Protein AF-A0A9F2R8F8-F1 (afdb_monomer)

pLDDT: mean 96.66, std 5.36, range [46.44, 98.94]

Radius of gyration: 21.19 Å; Cα contacts (8 Å, |Δi|>4): 701; chains: 1; bounding box: 59×40×57 Å

Nearest PDB structures (foldseek):
  3fed-assembly1_A-2  TM=9.991E-01  e=2.851E-54  Homo sapiens
  3fec-assembly1_A  TM=9.984E-01  e=2.558E-54  Homo sapiens
  6s1x-assembly1_A  TM=9.975E-01  e=7.727E-50  Homo sapiens
  6ety-assembly1_A  TM=9.916E-01  e=2.120E-48  Homo sapiens
  5f09-assembly1_A  TM=9.930E-01  e=1.531E-48  Homo sapiens

Solvent-accessible surface area (backbone atoms only — not comparable to full-atom values): 19744 Å² total; per-residue (Å²): 89,31,31,36,43,33,23,33,65,50,48,91,67,72,14,28,35,52,15,45,42,7,40,52,35,50,53,53,41,53,53,50,55,48,56,43,40,79,72,70,52,76,64,77,27,49,75,44,79,44,77,29,38,48,39,90,77,68,31,42,42,42,36,53,52,46,60,77,41,36,77,59,43,66,76,30,38,47,33,39,39,41,28,41,41,24,59,61,28,73,64,39,71,41,39,30,34,44,45,37,44,48,65,47,54,56,53,55,28,54,77,35,69,31,72,50,89,94,32,82,96,34,28,29,38,58,55,26,29,74,73,42,43,20,90,91,46,67,92,39,54,43,68,41,62,53,31,44,92,55,61,54,32,48,44,30,30,52,48,19,31,44,36,35,38,57,23,29,25,58,49,74,92,77,51,80,66,88,78,52,99,46,70,94,38,87,70,23,32,61,64,48,36,48,72,73,54,41,68,81,44,48,58,49,49,49,38,31,52,51,58,42,48,52,52,47,47,63,20,46,44,88,59,61,68,60,38,56,52,49,36,31,54,49,48,51,51,46,53,49,56,53,46,60,58,53,54,79,43,47,72,54,32,62,75,70,67,55,74,61,61,61,36,54,51,18,41,52,51,23,36,54,33,31,49,51,37,53,55,54,58,77,69,53,59,82,87,40,66,64,61,42,47,53,54,38,48,34,65,40,45,40,46,37,40,35,44,44,90,74,29,40,93,98,35,65,64,45,13,29,48,53,37,27,43,33,99,90,41,49,69,47,36,29,65,40,36,56,39,51,62,37,55,54,69,45,92,74,46,94,50,56,69,62,42,53,51,46,30,46,51,29,42,51,52,47,16,51,33,41,40,54,28,28,61,54,45,48,87,82,130

Secondary structure (DSSP, 8-state):
-EEEEEEE---SS--TTTTHHHHHHHHHHHHHHHHHHHTT---SSEEEEEEE-SSTTTSHHHHHHHHHTHHHHHHHEEEEEE-S-SBS-SSEEEEEE-GGGHHHHHHHHHHSBP-STT-TT-BHHHHHHHHSB-SS-TTSB-EEPP-SSSTHHIIIIIT--EEEEEEEE--TTT--SSS-TTTTSTT--HHHIIIII-TTSHHHHHHHHHHHHHHHHHHH-SS----HHHHHHHHHHHHHHHHHHHGGGHHHHHHTT---HHHHHHHHHHHHHHHHHHHHHHT--TT-HHHHHHHHHHHHHHGGGGB-TT-BTTBTT--BSSEEE-SS-TTSEEESHHHHHHHTTGGG-S-HHHHHHHHHHHHHHHHHHHHHHHHHHSPP-

Structure (mmCIF, N/CA/C/O backbone):
data_AF-A0A9F2R8F8-F1
#
_entry.id   AF-A0A9F2R8F8-F1
#
loop_
_atom_site.group_PDB
_atom_site.id
_atom_site.type_symbol
_atom_site.label_atom_id
_atom_site.label_alt_id
_atom_site.label_comp_id
_atom_site.label_asym_id
_atom_site.label_entity_id
_atom_site.label_seq_id
_atom_site.pdbx_PDB_ins_code
_atom_site.Cartn_x
_atom_site.Cartn_y
_atom_site.Cartn_z
_atom_site.occupancy
_atom_site.B_iso_or_equiv
_atom_site.auth_seq_id
_atom_site.auth_comp_id
_atom_site.auth_asym_id
_atom_site.auth_atom_id
_atom_site.pdbx_PDB_model_num
ATOM 1 N N . ARG A 1 1 ? -18.984 -5.268 -4.988 1.00 98.38 1 ARG A N 1
ATOM 2 C CA . ARG A 1 1 ? -17.685 -4.584 -4.786 1.00 98.38 1 ARG A CA 1
ATOM 3 C C . ARG A 1 1 ? -17.290 -4.865 -3.340 1.00 98.38 1 ARG A C 1
ATOM 5 O O . ARG A 1 1 ? -18.189 -4.792 -2.508 1.00 98.38 1 ARG A O 1
ATOM 12 N N . TYR A 1 2 ? -16.051 -5.277 -3.077 1.00 98.88 2 TYR A N 1
ATOM 13 C CA . TYR A 1 2 ? -15.614 -5.795 -1.772 1.00 98.88 2 TYR A CA 1
ATOM 14 C C . TYR A 1 2 ? -14.521 -4.920 -1.169 1.00 98.88 2 TYR A C 1
ATOM 16 O O . TYR A 1 2 ? -13.536 -4.653 -1.845 1.00 98.88 2 TYR A O 1
ATOM 24 N N . VAL A 1 3 ? -14.672 -4.511 0.084 1.00 98.94 3 VAL A N 1
ATOM 25 C CA . VAL A 1 3 ? -13.569 -3.986 0.897 1.00 98.94 3 VAL A CA 1
ATOM 26 C C . VAL A 1 3 ? -13.222 -5.066 1.904 1.00 98.94 3 VAL A C 1
ATOM 28 O O . VAL A 1 3 ? -14.089 -5.504 2.657 1.00 98.94 3 VAL A O 1
ATOM 31 N N . ILE A 1 4 ? -11.990 -5.553 1.860 1.00 98.94 4 ILE A N 1
ATOM 32 C CA . ILE A 1 4 ? -11.547 -6.673 2.683 1.00 98.94 4 ILE A CA 1
ATOM 33 C C . ILE A 1 4 ? -10.725 -6.102 3.830 1.00 98.94 4 ILE A C 1
ATOM 35 O O . ILE A 1 4 ? -9.829 -5.291 3.607 1.00 98.94 4 ILE A O 1
ATOM 39 N N . PHE A 1 5 ? -11.042 -6.515 5.048 1.00 98.88 5 PHE A N 1
ATOM 40 C CA . PHE A 1 5 ? -10.306 -6.172 6.251 1.00 98.88 5 PHE A CA 1
ATOM 41 C C . PHE A 1 5 ? -9.873 -7.470 6.922 1.00 98.88 5 PHE A C 1
ATOM 43 O O . PHE A 1 5 ? -10.710 -8.210 7.444 1.00 98.88 5 PHE A O 1
ATOM 50 N N . GLY A 1 6 ? -8.583 -7.787 6.819 1.00 98.81 6 GLY A N 1
ATOM 51 C CA . GLY A 1 6 ? -8.087 -9.119 7.146 1.00 98.81 6 GLY A CA 1
ATOM 52 C C . GLY A 1 6 ? -6.707 -9.129 7.779 1.00 98.81 6 GLY A C 1
ATOM 53 O O . GLY A 1 6 ? -5.889 -8.249 7.530 1.00 98.81 6 GLY A O 1
ATOM 54 N N . GLY A 1 7 ? -6.472 -10.107 8.641 1.00 98.75 7 GLY A N 1
ATOM 55 C CA . GLY A 1 7 ? -5.190 -10.351 9.293 1.00 98.75 7 GLY A CA 1
ATOM 56 C C . GLY A 1 7 ? -5.199 -11.721 9.955 1.00 98.75 7 GLY A C 1
ATOM 57 O O . GLY A 1 7 ? -6.271 -12.251 10.272 1.00 98.75 7 GLY A O 1
ATOM 58 N N . HIS A 1 8 ? -4.023 -12.309 10.112 1.00 98.88 8 HIS A N 1
ATOM 59 C CA . HIS A 1 8 ? -3.891 -13.633 10.694 1.00 98.88 8 HIS A CA 1
ATOM 60 C C . HIS A 1 8 ? -4.189 -13.696 12.189 1.00 98.88 8 HIS A C 1
ATOM 62 O O . HIS A 1 8 ? -4.328 -12.691 12.892 1.00 98.88 8 HIS A O 1
ATOM 68 N N . ARG A 1 9 ? -4.387 -14.929 12.643 1.00 98.75 9 ARG A N 1
ATOM 69 C CA . ARG A 1 9 ? -4.730 -15.293 14.018 1.00 98.75 9 ARG A CA 1
ATOM 70 C C . ARG A 1 9 ? -3.771 -16.332 14.584 1.00 98.75 9 ARG A C 1
ATOM 72 O O . ARG A 1 9 ? -3.656 -16.415 15.804 1.00 98.75 9 ARG A O 1
ATOM 79 N N . ASP A 1 10 ? -3.141 -17.142 13.737 1.00 98.75 10 ASP A N 1
ATOM 80 C CA . ASP A 1 10 ? -2.091 -18.055 14.167 1.00 98.75 10 ASP A CA 1
ATOM 81 C C . ASP A 1 10 ? -0.862 -17.281 14.634 1.00 98.75 10 ASP A C 1
ATOM 83 O O . ASP A 1 10 ? -0.547 -16.220 14.109 1.00 98.75 10 ASP A O 1
ATOM 87 N N . SER A 1 11 ? -0.194 -17.821 15.648 1.00 98.56 11 SER A N 1
ATOM 88 C CA . SER A 1 11 ? 1.021 -17.256 16.227 1.00 98.56 11 SER A CA 1
ATOM 89 C C . SER A 1 11 ? 1.979 -18.386 16.566 1.00 98.56 11 SER A C 1
ATOM 91 O O . SER A 1 11 ? 1.528 -19.498 16.861 1.00 98.56 11 SER A O 1
ATOM 93 N N . TRP A 1 12 ? 3.278 -18.101 16.631 1.00 98.50 12 TRP A N 1
ATOM 94 C CA . TRP A 1 12 ? 4.271 -19.097 17.048 1.00 98.50 12 TRP A CA 1
ATOM 95 C C . TRP A 1 12 ? 4.055 -19.646 18.464 1.00 98.50 12 TRP A C 1
ATOM 97 O O . TRP A 1 12 ? 4.296 -20.828 18.706 1.00 98.50 12 TRP A O 1
ATOM 107 N N . VAL A 1 13 ? 3.639 -18.797 19.414 1.00 98.50 13 VAL A N 1
ATOM 108 C CA . VAL A 1 13 ? 3.413 -19.188 20.819 1.00 98.50 13 VAL A CA 1
ATOM 109 C C . VAL A 1 13 ? 2.144 -18.532 21.367 1.00 98.50 13 VAL A C 1
ATOM 111 O O . VAL A 1 13 ? 1.060 -19.088 21.229 1.00 98.50 13 VAL A O 1
ATOM 114 N N . PHE A 1 14 ? 2.272 -17.370 22.018 1.00 98.25 14 PHE A N 1
ATOM 115 C CA . PHE A 1 14 ? 1.137 -16.600 22.537 1.00 98.25 14 PHE A CA 1
ATOM 116 C C . PHE A 1 14 ? 0.743 -15.465 21.593 1.00 98.25 14 PHE A C 1
ATOM 118 O O . PHE A 1 14 ? -0.400 -15.018 21.624 1.00 98.25 14 PHE A O 1
ATOM 125 N N . GLY A 1 15 ? 1.709 -14.960 20.820 1.00 98.00 15 GLY A N 1
ATOM 126 C CA . GLY A 1 15 ? 1.507 -13.873 19.874 1.00 98.00 15 GLY A CA 1
ATOM 127 C C . GLY A 1 15 ? 1.060 -12.569 20.521 1.00 98.00 15 GLY A C 1
ATOM 128 O O . GLY A 1 15 ? 0.154 -11.908 20.020 1.00 98.00 15 GLY A O 1
ATOM 129 N N . GLY A 1 16 ? 1.638 -12.217 21.672 1.00 97.94 16 GLY A N 1
ATOM 130 C CA . GLY A 1 16 ? 1.275 -11.034 22.449 1.00 97.94 16 GLY A CA 1
ATOM 131 C C . GLY A 1 16 ? 1.282 -9.728 21.654 1.00 97.94 16 GLY A C 1
ATOM 132 O O . GLY A 1 16 ? 0.473 -8.867 21.981 1.00 97.94 16 GLY A O 1
ATOM 133 N N . ILE A 1 17 ? 2.121 -9.593 20.615 1.00 98.75 17 ILE A N 1
ATOM 134 C CA . ILE A 1 17 ? 2.054 -8.530 19.598 1.00 98.75 17 ILE A CA 1
ATOM 135 C C . ILE A 1 17 ? 1.550 -9.116 18.273 1.00 98.75 17 ILE A C 1
ATOM 137 O O . ILE A 1 17 ? 0.472 -8.709 17.817 1.00 98.75 17 ILE A O 1
ATOM 141 N N . ASP A 1 18 ? 2.308 -10.061 17.718 1.00 98.50 18 ASP A N 1
ATOM 142 C CA . ASP A 1 18 ? 2.121 -10.717 16.425 1.00 98.50 18 ASP A CA 1
ATOM 143 C C . ASP A 1 18 ? 1.376 -12.056 16.562 1.00 98.50 18 ASP A C 1
ATOM 145 O O . ASP A 1 18 ? 1.909 -12.991 17.167 1.00 98.50 18 ASP A O 1
ATOM 149 N N . PRO A 1 19 ? 0.128 -12.175 16.072 1.00 98.50 19 PRO A N 1
ATOM 150 C CA . PRO A 1 19 ? -0.731 -11.136 15.491 1.00 98.50 19 PRO A CA 1
ATOM 151 C C . PRO A 1 19 ? -1.743 -10.552 16.475 1.00 98.50 19 PRO A C 1
ATOM 153 O O . PRO A 1 19 ? -2.581 -9.729 16.088 1.00 98.50 19 PRO A O 1
ATOM 156 N N . THR A 1 20 ? -1.774 -11.016 17.729 1.00 98.69 20 THR A N 1
ATOM 157 C CA . THR A 1 20 ? -2.978 -10.918 18.574 1.00 98.69 20 THR A CA 1
ATOM 158 C C . THR A 1 20 ? -3.397 -9.475 18.862 1.00 98.69 20 THR A C 1
ATOM 160 O O . THR A 1 20 ? -4.587 -9.205 19.033 1.00 98.69 20 THR A O 1
ATOM 163 N N . THR A 1 21 ? -2.472 -8.508 18.830 1.00 98.81 21 THR A N 1
ATOM 164 C CA . THR A 1 21 ? -2.838 -7.080 18.926 1.00 98.81 21 THR A CA 1
ATOM 165 C C . THR A 1 21 ? -3.625 -6.608 17.706 1.00 98.81 21 THR A C 1
ATOM 167 O O . THR A 1 21 ? -4.586 -5.850 17.830 1.00 98.81 21 THR A O 1
ATOM 170 N N . GLY A 1 22 ? -3.248 -7.066 16.515 1.00 98.75 22 GLY A N 1
ATOM 171 C CA . GLY A 1 22 ? -3.966 -6.824 15.273 1.00 98.75 22 GLY A CA 1
ATOM 172 C C . GLY A 1 22 ? -5.316 -7.537 15.218 1.00 98.75 22 GLY A C 1
ATOM 173 O O . GLY A 1 22 ? -6.310 -6.932 14.808 1.00 98.75 22 GLY A O 1
ATOM 174 N N . ALA A 1 23 ? -5.386 -8.773 15.717 1.00 98.81 23 ALA A N 1
ATOM 175 C CA . ALA A 1 23 ? -6.637 -9.518 15.846 1.00 98.81 23 ALA A CA 1
ATOM 176 C C . ALA A 1 23 ? -7.613 -8.844 16.831 1.00 98.81 23 ALA A C 1
ATOM 178 O O . ALA A 1 23 ? -8.804 -8.732 16.542 1.00 98.81 23 ALA A O 1
ATOM 179 N N . ALA A 1 24 ? -7.126 -8.318 17.961 1.00 98.88 24 ALA A N 1
ATOM 180 C CA . ALA A 1 24 ? -7.947 -7.543 18.895 1.00 98.88 24 ALA A CA 1
ATOM 181 C C . ALA A 1 24 ? -8.517 -6.275 18.236 1.00 98.88 24 ALA A C 1
ATOM 183 O O . ALA A 1 24 ? -9.708 -5.982 18.376 1.00 98.88 24 ALA A O 1
ATOM 184 N N . VAL A 1 25 ? -7.694 -5.565 17.455 1.00 98.88 25 VAL A N 1
ATOM 185 C CA . VAL A 1 25 ? -8.144 -4.432 16.635 1.00 98.88 25 VAL A CA 1
ATOM 186 C C . VAL A 1 25 ? -9.202 -4.874 15.619 1.00 98.88 25 VAL A C 1
ATOM 188 O O . VAL A 1 25 ? -10.232 -4.209 15.510 1.00 98.88 25 VAL A O 1
ATOM 191 N N . LEU A 1 26 ? -9.008 -6.002 14.924 1.00 98.88 26 LEU A N 1
ATOM 192 C CA . LEU A 1 26 ? -9.989 -6.537 13.974 1.00 98.88 26 LEU A CA 1
ATOM 193 C C . LEU A 1 26 ? -11.359 -6.700 14.637 1.00 98.88 26 LEU A C 1
ATOM 195 O O . LEU A 1 26 ? -12.365 -6.202 14.122 1.00 98.88 26 LEU A O 1
ATOM 199 N N . GLN A 1 27 ? -11.385 -7.360 15.796 1.00 98.88 27 GLN A N 1
ATOM 200 C CA . GLN A 1 27 ? -12.612 -7.639 16.535 1.00 98.88 27 GLN A CA 1
ATOM 201 C C . GLN A 1 27 ? -13.311 -6.359 17.000 1.00 98.88 27 GLN A C 1
ATOM 203 O O . GLN A 1 27 ? -14.530 -6.251 16.873 1.00 98.88 27 GLN A O 1
ATOM 208 N N . GLU A 1 28 ? -12.566 -5.371 17.498 1.00 98.88 28 GLU A N 1
ATOM 209 C CA . GLU A 1 28 ? -13.149 -4.113 17.972 1.00 98.88 28 GLU A CA 1
ATOM 210 C C . GLU A 1 28 ? -13.722 -3.270 16.824 1.00 98.88 28 GLU A C 1
ATOM 212 O O . GLU A 1 28 ? -14.807 -2.691 16.949 1.00 98.88 28 GLU A O 1
ATOM 217 N N . VAL A 1 29 ? -13.054 -3.266 15.668 1.00 98.88 29 VAL A N 1
ATOM 218 C CA . VAL A 1 29 ? -13.578 -2.643 14.447 1.00 98.88 29 VAL A CA 1
ATOM 219 C C . VAL A 1 29 ? -14.854 -3.359 14.001 1.00 98.88 29 VAL A C 1
ATOM 221 O O . VAL A 1 29 ? -15.887 -2.706 13.854 1.00 98.88 29 VAL A O 1
ATOM 224 N N . ALA A 1 30 ? -14.843 -4.691 13.878 1.00 98.88 30 ALA A N 1
ATOM 225 C CA . ALA A 1 30 ? -16.033 -5.474 13.533 1.00 98.88 30 ALA A CA 1
ATOM 226 C C . ALA A 1 30 ? -17.204 -5.205 14.497 1.00 98.88 30 ALA A C 1
ATOM 228 O O . ALA A 1 30 ? -18.337 -4.980 14.062 1.00 98.88 30 ALA A O 1
ATOM 229 N N . ARG A 1 31 ? -16.930 -5.129 15.806 1.00 98.88 31 ARG A N 1
ATOM 230 C CA . ARG A 1 31 ? -17.913 -4.782 16.842 1.00 98.88 31 ARG A CA 1
ATOM 231 C C . ARG A 1 31 ? -18.478 -3.370 16.654 1.00 98.88 31 ARG A C 1
ATOM 233 O O . ARG A 1 31 ? -19.662 -3.145 16.908 1.00 98.88 31 ARG A O 1
ATOM 240 N N . SER A 1 32 ? -17.655 -2.402 16.252 1.00 98.81 32 SER A N 1
ATOM 241 C CA . SER A 1 32 ? -18.086 -1.023 15.987 1.00 98.81 32 SER A CA 1
ATOM 242 C C . SER A 1 32 ? -19.009 -0.937 14.767 1.00 98.81 32 SER A C 1
ATOM 244 O O . SER A 1 32 ? -20.113 -0.397 14.867 1.00 98.81 32 SER A O 1
ATOM 246 N N . PHE A 1 33 ? -18.622 -1.567 13.653 1.00 98.75 33 PHE A N 1
ATOM 247 C CA . PHE A 1 33 ? -19.463 -1.680 12.456 1.00 98.75 33 PHE A CA 1
ATOM 248 C C . PHE A 1 33 ? -20.782 -2.417 12.752 1.00 98.75 33 PHE A C 1
ATOM 250 O O . PHE A 1 33 ? -21.842 -1.989 12.293 1.00 98.75 33 PHE A O 1
ATOM 257 N N . GLY A 1 34 ? -20.753 -3.459 13.591 1.00 98.75 34 GLY A N 1
ATOM 258 C CA . GLY A 1 34 ? -21.953 -4.143 14.084 1.00 98.75 34 GLY A CA 1
ATOM 259 C C . GLY A 1 34 ? -22.923 -3.202 14.809 1.00 98.75 34 GLY A C 1
ATOM 260 O O . GLY A 1 34 ? -24.108 -3.176 14.485 1.00 98.75 34 GLY A O 1
ATOM 261 N N . LYS A 1 35 ? -22.420 -2.334 15.700 1.00 98.75 35 LYS A N 1
ATOM 262 C CA . LYS A 1 35 ? -23.247 -1.310 16.370 1.00 98.75 35 LYS A CA 1
ATOM 263 C C . LYS A 1 35 ? -23.846 -0.286 15.403 1.00 98.75 35 LYS A C 1
ATOM 265 O O . LYS A 1 35 ? -24.940 0.216 15.650 1.00 98.75 35 LYS A O 1
ATOM 270 N N . MET A 1 36 ? -23.146 0.062 14.323 1.00 98.56 36 MET A N 1
ATOM 271 C CA . MET A 1 36 ? -23.707 0.929 13.276 1.00 98.56 36 MET A CA 1
ATOM 272 C C . MET A 1 36 ? -24.840 0.217 12.530 1.00 98.56 36 MET A C 1
ATOM 274 O O . MET A 1 36 ? -25.887 0.817 12.283 1.00 98.56 36 MET A O 1
ATOM 278 N N . MET A 1 37 ? -24.674 -1.077 12.247 1.00 98.38 37 MET A N 1
ATOM 279 C CA . MET A 1 37 ? -25.704 -1.898 11.611 1.00 98.38 37 MET A CA 1
ATOM 280 C C . MET A 1 37 ? -26.962 -2.068 12.464 1.00 98.38 37 MET A C 1
ATOM 282 O O . MET A 1 37 ? -28.065 -1.981 11.930 1.00 98.38 37 MET A O 1
ATOM 286 N N . GLU A 1 38 ? -26.825 -2.235 13.780 1.00 98.44 38 GLU A N 1
ATOM 287 C CA . GLU A 1 38 ? -27.960 -2.262 14.719 1.00 98.44 38 GLU A CA 1
ATOM 288 C C . GLU A 1 38 ? -28.775 -0.958 14.694 1.00 98.44 38 GLU A C 1
ATOM 290 O O . GLU A 1 38 ? -29.977 -0.969 14.947 1.00 98.44 38 GLU A O 1
ATOM 295 N N . LYS A 1 39 ? -28.139 0.165 14.335 1.00 98.38 39 LYS A N 1
ATOM 296 C CA . LYS A 1 39 ? -28.782 1.477 14.158 1.00 98.38 39 LYS A CA 1
ATOM 297 C C . LYS A 1 39 ? -29.316 1.716 12.739 1.00 98.38 39 LYS A C 1
ATOM 299 O O . LYS A 1 39 ? -29.754 2.822 12.436 1.00 98.38 39 LYS A O 1
ATOM 304 N N . GLY A 1 40 ? -29.279 0.706 11.871 1.00 98.31 40 GLY A N 1
ATOM 305 C CA . GLY A 1 40 ? -29.825 0.758 10.513 1.00 98.31 40 GLY A CA 1
ATOM 306 C C . GLY A 1 40 ? -28.843 1.196 9.425 1.00 98.31 40 GLY A C 1
ATOM 307 O O . GLY A 1 40 ? -29.225 1.214 8.255 1.00 98.31 40 GLY A O 1
ATOM 308 N N . TRP A 1 41 ? -27.585 1.509 9.755 1.00 98.56 41 TRP A N 1
ATOM 309 C CA . TRP A 1 41 ? -26.575 1.796 8.734 1.00 98.56 41 TRP A CA 1
ATOM 310 C C . TRP A 1 41 ? -26.174 0.514 7.988 1.00 98.56 41 TRP A C 1
ATOM 312 O O . TRP A 1 41 ? -26.033 -0.564 8.570 1.00 98.56 41 TRP A O 1
ATOM 322 N N . ARG A 1 42 ? -25.970 0.619 6.675 1.00 98.50 42 ARG A N 1
ATOM 323 C CA . ARG A 1 42 ? -25.435 -0.457 5.833 1.00 98.50 42 ARG A CA 1
ATOM 324 C C . ARG A 1 42 ? -24.430 0.161 4.865 1.00 98.50 42 ARG A C 1
ATOM 326 O O . ARG A 1 42 ? -24.776 1.172 4.259 1.00 98.50 42 ARG A O 1
ATOM 333 N N . PRO A 1 43 ? -23.246 -0.446 4.677 1.00 98.56 43 PRO A N 1
ATOM 334 C CA . PRO A 1 43 ? -22.251 0.124 3.787 1.00 98.56 43 PRO A CA 1
ATOM 335 C C . PRO A 1 43 ? -22.712 0.032 2.329 1.00 98.56 43 PRO A C 1
ATOM 337 O O . PRO A 1 43 ? -23.304 -0.972 1.912 1.00 98.56 43 PRO A O 1
ATOM 340 N N . ARG A 1 44 ? -22.376 1.042 1.522 1.00 98.69 44 ARG A N 1
ATOM 341 C CA . ARG A 1 44 ? -22.621 1.060 0.068 1.00 98.69 44 ARG A CA 1
ATOM 342 C C . ARG A 1 44 ? -21.986 -0.135 -0.650 1.00 98.69 44 ARG A C 1
ATOM 344 O O . ARG A 1 44 ? -22.531 -0.631 -1.640 1.00 98.69 44 ARG A O 1
ATOM 351 N N . ARG A 1 45 ? -20.819 -0.588 -0.191 1.00 98.75 45 ARG A N 1
ATOM 352 C CA . ARG A 1 45 ? -20.092 -1.762 -0.699 1.00 98.75 45 ARG A CA 1
ATOM 353 C C . ARG A 1 45 ? -19.977 -2.815 0.398 1.00 98.75 45 ARG A C 1
ATOM 355 O O . ARG A 1 45 ? -19.965 -2.510 1.580 1.00 98.75 45 ARG A O 1
ATOM 362 N N . THR A 1 46 ? -19.870 -4.078 0.010 1.00 98.88 46 THR A N 1
ATOM 363 C CA . THR A 1 46 ? -19.752 -5.179 0.971 1.00 98.88 46 THR A CA 1
ATOM 364 C C . THR A 1 46 ? -18.393 -5.133 1.668 1.00 98.88 46 THR A C 1
ATOM 366 O O . THR A 1 46 ? -17.365 -5.069 0.992 1.00 98.88 46 THR A O 1
ATOM 369 N N . ILE A 1 47 ? -18.393 -5.227 2.997 1.00 98.94 47 ILE A N 1
ATOM 370 C CA . ILE A 1 47 ? -17.183 -5.405 3.806 1.00 98.94 47 ILE A CA 1
ATOM 371 C C . ILE A 1 47 ? -17.005 -6.903 4.084 1.00 98.94 47 ILE A C 1
ATOM 373 O O . ILE A 1 47 ? -17.967 -7.573 4.462 1.00 98.94 47 ILE A O 1
ATOM 377 N N . ILE A 1 48 ? -15.797 -7.425 3.882 1.00 98.94 48 ILE A N 1
ATOM 378 C CA . ILE A 1 48 ? -15.411 -8.800 4.215 1.00 98.94 48 ILE A CA 1
ATOM 379 C C . ILE A 1 48 ? -14.397 -8.729 5.353 1.00 98.94 48 ILE A C 1
ATOM 381 O O . ILE A 1 48 ? -13.300 -8.212 5.161 1.00 98.94 48 ILE A O 1
ATOM 385 N N . PHE A 1 49 ? -14.762 -9.252 6.520 1.00 98.88 49 PHE A N 1
ATOM 386 C CA . PHE A 1 49 ? -13.833 -9.454 7.629 1.00 98.88 49 PHE A CA 1
ATOM 387 C C . PHE A 1 49 ? -13.211 -10.844 7.503 1.00 98.88 49 PHE A C 1
ATOM 389 O O . PHE A 1 49 ? -13.943 -11.814 7.298 1.00 98.88 49 PHE A O 1
ATOM 396 N N . ALA A 1 50 ? -11.889 -10.944 7.623 1.00 98.88 50 ALA A N 1
ATOM 397 C CA . ALA A 1 50 ? -11.179 -12.211 7.496 1.00 98.88 50 ALA A CA 1
ATOM 398 C C . ALA A 1 50 ? -10.147 -12.401 8.610 1.00 98.88 50 ALA A C 1
ATOM 400 O O . ALA A 1 50 ? -9.341 -11.519 8.884 1.00 98.88 50 ALA A O 1
ATOM 401 N N . SER A 1 51 ? -10.175 -13.570 9.243 1.00 98.88 51 SER A N 1
ATOM 402 C CA . SER A 1 51 ? -9.208 -13.957 10.266 1.00 98.88 51 SER A CA 1
ATOM 403 C C . SER A 1 51 ? -8.425 -15.155 9.744 1.00 98.88 51 SER A C 1
ATOM 405 O O . SER A 1 51 ? -8.923 -16.286 9.783 1.00 98.88 51 SER A O 1
ATOM 407 N N . TRP A 1 52 ? -7.252 -14.871 9.180 1.00 98.88 52 TRP A N 1
ATOM 408 C CA . TRP A 1 52 ? -6.434 -15.845 8.463 1.00 98.88 52 TRP A CA 1
ATOM 409 C C . TRP A 1 52 ? -5.740 -16.818 9.418 1.00 98.88 52 TRP A C 1
ATOM 411 O O . TRP A 1 52 ? -5.636 -16.566 10.618 1.00 98.88 52 TRP A O 1
ATOM 421 N N . ASP A 1 53 ? -5.339 -17.957 8.874 1.00 98.75 53 ASP A N 1
ATOM 422 C CA . ASP A 1 53 ? -4.646 -19.028 9.583 1.00 98.75 53 ASP A CA 1
ATOM 423 C C . ASP A 1 53 ? -3.389 -19.404 8.791 1.00 98.75 53 ASP A C 1
ATOM 425 O O . ASP A 1 53 ? -3.326 -19.160 7.581 1.00 98.75 53 ASP A O 1
ATOM 429 N N . ALA A 1 54 ? -2.423 -20.027 9.455 1.00 98.56 54 ALA A N 1
ATOM 430 C CA . ALA A 1 54 ? -1.137 -20.430 8.898 1.00 98.56 54 ALA A CA 1
ATOM 431 C C . ALA A 1 54 ? -0.385 -19.321 8.118 1.00 98.56 54 ALA A C 1
ATOM 433 O O . ALA A 1 54 ? 0.275 -19.601 7.110 1.00 98.56 54 ALA A O 1
ATOM 434 N N . GLU A 1 55 ? -0.473 -18.066 8.564 1.00 98.75 55 GLU A N 1
ATOM 435 C CA . GLU A 1 55 ? 0.330 -16.960 8.027 1.00 98.75 55 GLU A CA 1
ATOM 436 C C . GLU A 1 55 ? 1.812 -17.158 8.337 1.00 98.75 55 GLU A C 1
ATOM 438 O O . GLU A 1 55 ? 2.648 -17.073 7.433 1.00 98.75 55 GLU A O 1
ATOM 443 N N . GLU A 1 56 ? 2.114 -17.601 9.556 1.00 98.19 56 GLU A N 1
ATOM 444 C CA . GLU A 1 56 ? 3.485 -17.816 10.030 1.00 98.19 56 GLU A CA 1
ATOM 445 C C . GLU A 1 56 ? 4.184 -18.961 9.281 1.00 98.19 56 GLU A C 1
ATOM 447 O O . GLU A 1 56 ? 5.410 -19.087 9.248 1.00 98.19 56 GLU A O 1
ATOM 452 N N . PHE A 1 57 ? 3.386 -19.800 8.617 1.00 98.12 57 PHE A N 1
ATOM 453 C CA . PHE A 1 57 ? 3.827 -20.916 7.786 1.00 98.12 57 PHE A CA 1
ATOM 454 C C . PHE A 1 57 ? 3.952 -20.545 6.301 1.00 98.12 57 PHE A C 1
ATOM 456 O O . PHE A 1 57 ? 4.125 -21.426 5.456 1.00 98.12 57 PHE A O 1
ATOM 463 N N . GLY A 1 58 ? 3.911 -19.250 5.977 1.00 96.31 58 GLY A N 1
ATOM 464 C CA . GLY A 1 58 ? 4.113 -18.729 4.627 1.00 96.31 58 GLY A CA 1
ATOM 465 C C . GLY A 1 58 ? 2.844 -18.190 3.977 1.00 96.31 58 GLY A C 1
ATOM 466 O O . GLY A 1 58 ? 2.611 -18.454 2.800 1.00 96.31 58 GLY A O 1
ATOM 467 N N . LEU A 1 59 ? 2.049 -17.419 4.723 1.00 98.31 59 LEU A N 1
ATOM 468 C CA . LEU A 1 59 ? 0.838 -16.742 4.245 1.00 98.31 59 LEU A CA 1
ATOM 469 C C . LEU A 1 59 ? -0.222 -17.722 3.721 1.00 98.31 59 LEU A C 1
ATOM 471 O O . LEU A 1 59 ? -0.964 -17.391 2.794 1.00 98.31 59 LEU A O 1
ATOM 475 N N . LEU A 1 60 ? -0.270 -18.949 4.253 1.00 98.62 60 LEU A N 1
ATOM 476 C CA . LEU A 1 60 ? -0.991 -20.050 3.611 1.00 98.62 60 LEU A CA 1
ATOM 477 C C . LEU A 1 60 ? -2.496 -19.777 3.561 1.00 98.62 60 LEU A C 1
ATOM 479 O O . LEU A 1 60 ? -3.082 -19.790 2.483 1.00 98.62 60 LEU A O 1
ATOM 483 N N . GLY A 1 61 ? -3.138 -19.464 4.689 1.00 98.81 61 GLY A N 1
ATOM 484 C CA . GLY A 1 61 ? -4.593 -19.302 4.721 1.00 98.81 61 GLY A CA 1
ATOM 485 C C . GLY A 1 61 ? -5.101 -18.149 3.854 1.00 98.81 61 GLY A C 1
ATOM 486 O O . GLY A 1 61 ?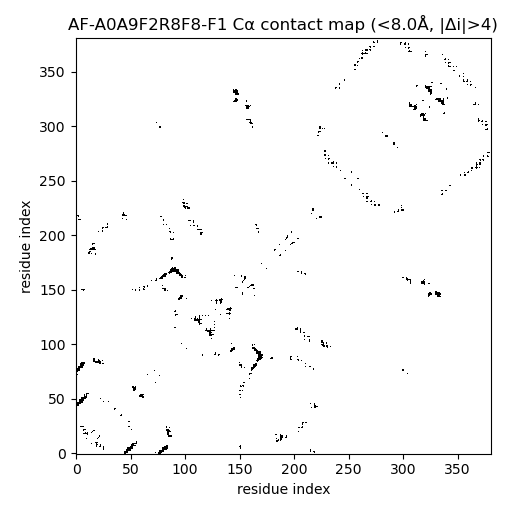 -6.081 -18.313 3.125 1.00 98.81 61 GLY A O 1
ATOM 487 N N . SER A 1 62 ? -4.435 -16.993 3.892 1.00 98.81 62 SER A N 1
ATOM 488 C CA . SER A 1 62 ? -4.800 -15.845 3.054 1.00 98.81 62 SER A CA 1
ATOM 489 C C . SER A 1 62 ? -4.520 -16.095 1.573 1.00 98.81 62 SER A C 1
ATOM 491 O O . SER A 1 62 ? -5.340 -15.730 0.724 1.00 98.81 62 SER A O 1
ATOM 493 N N . THR A 1 63 ? -3.406 -16.758 1.254 1.00 98.81 63 THR A N 1
ATOM 494 C CA . THR A 1 63 ? -3.031 -17.088 -0.124 1.00 98.81 63 THR A CA 1
ATOM 495 C C . THR A 1 63 ? -3.997 -18.088 -0.740 1.00 98.81 63 THR A C 1
ATOM 497 O O . THR A 1 63 ? -4.558 -17.791 -1.792 1.00 98.81 63 THR A O 1
ATOM 500 N N . GLU A 1 64 ? -4.260 -19.218 -0.084 1.00 98.88 64 GLU A N 1
ATOM 501 C CA . GLU A 1 64 ? -5.161 -20.256 -0.602 1.00 98.88 64 GLU A CA 1
ATOM 502 C C . GLU A 1 64 ? -6.585 -19.713 -0.794 1.00 98.88 64 GLU A C 1
ATOM 504 O O . GLU A 1 64 ? -7.213 -19.933 -1.833 1.00 98.88 64 GLU A O 1
ATOM 509 N N . TRP A 1 65 ? -7.074 -18.894 0.146 1.00 98.88 65 TRP A N 1
ATOM 510 C CA . TRP A 1 65 ? -8.373 -18.240 -0.011 1.00 98.88 65 TRP A CA 1
ATOM 511 C C . TRP A 1 65 ? -8.394 -17.271 -1.201 1.00 98.88 65 TRP A C 1
ATOM 513 O O . TRP A 1 65 ? -9.381 -17.205 -1.943 1.00 98.88 65 TRP A O 1
ATOM 523 N N . ALA A 1 66 ? -7.309 -16.519 -1.412 1.00 98.75 66 ALA A N 1
ATOM 524 C CA . ALA A 1 66 ? -7.167 -15.627 -2.557 1.00 98.75 66 ALA A CA 1
ATOM 525 C C . ALA A 1 66 ? -7.056 -16.391 -3.889 1.00 98.75 66 ALA A C 1
ATOM 527 O O . ALA A 1 66 ? -7.555 -15.900 -4.906 1.00 98.75 66 ALA A O 1
ATOM 528 N N . GLU A 1 67 ? -6.450 -17.581 -3.909 1.00 98.69 67 GLU A N 1
ATOM 529 C CA . GLU A 1 67 ? -6.411 -18.459 -5.082 1.00 98.69 67 GLU A CA 1
ATOM 530 C C . GLU A 1 67 ? -7.809 -18.952 -5.458 1.00 98.69 67 GLU A C 1
ATOM 532 O O . GLU A 1 67 ? -8.255 -18.721 -6.592 1.00 98.69 67 GLU A O 1
ATOM 537 N N . GLU A 1 68 ? -8.519 -19.544 -4.493 1.00 98.81 68 GLU A N 1
ATOM 538 C CA . GLU A 1 68 ? -9.881 -20.060 -4.654 1.00 98.81 68 GLU A CA 1
ATOM 539 C C . GLU A 1 68 ? -10.825 -18.965 -5.173 1.00 98.81 68 GLU A C 1
ATOM 541 O O . GLU A 1 68 ? -11.595 -19.164 -6.116 1.00 98.81 68 GLU A O 1
ATOM 546 N N . ASN A 1 69 ? -10.706 -17.758 -4.616 1.00 98.81 69 ASN A N 1
ATOM 547 C CA . ASN A 1 69 ? -11.600 -16.641 -4.907 1.00 98.81 69 ASN A CA 1
ATOM 548 C C . ASN A 1 69 ? -11.048 -15.670 -5.965 1.00 98.81 69 ASN A C 1
ATOM 550 O O . ASN A 1 69 ? -11.654 -14.627 -6.233 1.00 98.81 69 ASN A O 1
ATOM 554 N N . SER A 1 70 ? -9.933 -15.994 -6.624 1.00 98.12 70 SER A N 1
ATOM 555 C CA . SER A 1 70 ? -9.214 -15.079 -7.525 1.00 98.12 70 SER A CA 1
ATOM 556 C C . SER A 1 70 ? -10.112 -14.434 -8.588 1.00 98.12 70 SER A C 1
ATOM 558 O O . SER A 1 70 ? -10.047 -13.224 -8.807 1.00 98.12 70 SER A O 1
ATOM 560 N N . LYS A 1 71 ? -11.025 -15.200 -9.197 1.00 97.75 71 LYS A N 1
ATOM 561 C CA . LYS A 1 71 ? -11.940 -14.710 -10.246 1.00 97.75 71 LYS A CA 1
ATOM 562 C C . LYS A 1 71 ? -12.911 -13.639 -9.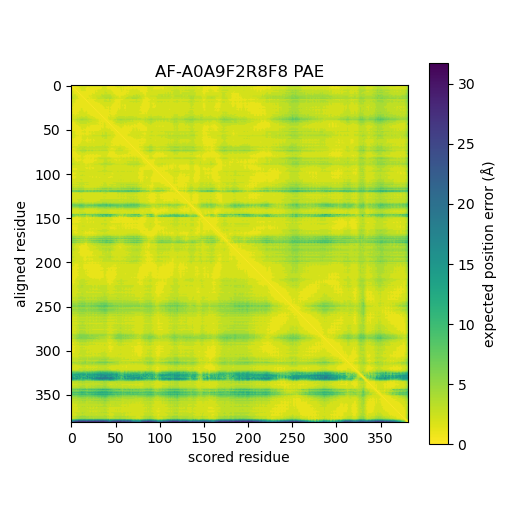746 1.00 97.75 71 LYS A C 1
ATOM 564 O O . LYS A 1 71 ? -13.165 -12.651 -10.444 1.00 97.75 71 LYS A O 1
ATOM 569 N N . ILE A 1 72 ? -13.445 -13.802 -8.536 1.00 98.38 72 ILE A N 1
ATOM 570 C CA . ILE A 1 72 ? -14.345 -12.807 -7.945 1.00 98.38 72 ILE A CA 1
ATOM 571 C C . ILE A 1 72 ? -13.560 -11.617 -7.389 1.00 98.38 72 ILE A C 1
ATOM 573 O O . ILE A 1 72 ? -14.005 -10.478 -7.526 1.00 98.38 72 ILE A O 1
ATOM 577 N N . LEU A 1 73 ? -12.376 -11.848 -6.819 1.00 98.69 73 LEU A N 1
ATOM 578 C CA . LEU A 1 73 ? -11.539 -10.801 -6.237 1.00 98.69 73 LEU A CA 1
ATOM 579 C C . LEU A 1 73 ? -10.979 -9.857 -7.307 1.00 98.69 73 LEU A C 1
ATOM 581 O O . LEU A 1 73 ? -11.086 -8.636 -7.167 1.00 98.69 73 LEU A O 1
ATOM 585 N N . GLN A 1 74 ? -10.481 -10.393 -8.421 1.00 95.00 74 GLN A N 1
ATOM 586 C CA . GLN A 1 74 ? -9.946 -9.596 -9.532 1.00 95.00 74 GLN A CA 1
ATOM 587 C C . GLN A 1 74 ? -10.988 -8.648 -10.134 1.00 95.00 74 GLN A C 1
ATOM 589 O O . GLN A 1 74 ? -10.644 -7.549 -10.553 1.00 95.00 74 GLN A O 1
ATOM 594 N N . THR A 1 75 ? -12.267 -9.031 -10.123 1.00 96.88 75 THR A N 1
ATOM 595 C CA . THR A 1 75 ? -13.347 -8.254 -10.750 1.00 96.88 75 THR A CA 1
ATOM 596 C C . THR A 1 75 ? -14.165 -7.412 -9.768 1.00 96.88 75 THR A C 1
ATOM 598 O O . THR A 1 75 ? -14.957 -6.560 -10.191 1.00 96.88 75 THR A O 1
ATOM 601 N N . ARG A 1 76 ? -14.039 -7.642 -8.450 1.00 98.69 76 ARG A N 1
ATOM 602 C CA . ARG A 1 76 ? -14.913 -7.016 -7.438 1.00 98.69 76 ARG A CA 1
ATOM 603 C C . ARG A 1 76 ? -14.201 -6.394 -6.246 1.00 98.69 76 ARG A C 1
ATOM 605 O O . ARG A 1 76 ? -14.844 -5.549 -5.616 1.00 98.69 76 ARG A O 1
ATOM 612 N N . ALA A 1 77 ? -12.979 -6.798 -5.906 1.00 98.81 77 ALA A N 1
ATOM 613 C CA . ALA A 1 77 ? -12.278 -6.251 -4.749 1.00 98.81 77 ALA A CA 1
ATOM 614 C C . ALA A 1 77 ? -11.850 -4.803 -5.017 1.00 98.81 77 ALA A C 1
ATOM 616 O O . ALA A 1 77 ? -11.182 -4.509 -6.002 1.00 98.81 77 ALA A O 1
ATOM 617 N N . VAL A 1 78 ? -12.269 -3.905 -4.139 1.00 98.88 78 VAL A N 1
ATOM 618 C CA . VAL A 1 78 ? -11.866 -2.502 -4.125 1.00 98.88 78 VAL A CA 1
ATOM 619 C C . VAL A 1 78 ? -10.499 -2.387 -3.489 1.00 98.88 78 VAL A C 1
ATOM 621 O O . VAL A 1 78 ? -9.585 -1.879 -4.125 1.00 98.88 78 VAL A O 1
ATOM 624 N N . ALA A 1 79 ? -10.371 -2.890 -2.263 1.00 98.88 79 ALA A N 1
ATOM 625 C CA . ALA A 1 79 ? -9.147 -2.799 -1.495 1.00 98.88 79 ALA A CA 1
ATOM 626 C C . ALA A 1 79 ? -9.045 -3.912 -0.444 1.00 98.88 79 ALA A C 1
ATOM 628 O O . ALA A 1 79 ? -10.065 -4.483 -0.040 1.00 98.88 79 ALA A O 1
ATOM 629 N N . TYR A 1 80 ? -7.819 -4.166 0.008 1.00 98.94 80 TYR A N 1
ATOM 630 C CA . TYR A 1 80 ? -7.478 -5.021 1.139 1.00 98.94 80 TYR A CA 1
ATOM 631 C C . TYR A 1 80 ? -6.724 -4.208 2.204 1.00 98.94 80 TYR A C 1
ATOM 633 O O . TYR A 1 80 ? -5.649 -3.668 1.949 1.00 98.94 80 TYR A O 1
ATOM 641 N N . ILE A 1 81 ? -7.276 -4.116 3.410 1.00 98.88 81 ILE A N 1
ATOM 642 C CA . ILE A 1 81 ? -6.642 -3.447 4.549 1.00 98.88 81 ILE A CA 1
ATOM 643 C C . ILE A 1 81 ? -6.167 -4.516 5.534 1.00 98.88 81 ILE A C 1
ATOM 645 O O . ILE A 1 81 ? -6.977 -5.251 6.101 1.00 98.88 81 ILE A O 1
ATOM 649 N N . ASN A 1 82 ? -4.850 -4.598 5.727 1.00 98.88 82 ASN A N 1
ATOM 650 C CA . ASN A 1 82 ? -4.228 -5.605 6.579 1.00 98.88 82 ASN A CA 1
ATOM 651 C C . ASN A 1 82 ? -4.322 -5.232 8.066 1.00 98.88 82 ASN A C 1
ATOM 653 O O . ASN A 1 82 ? -4.105 -4.070 8.430 1.00 98.88 82 ASN A O 1
ATOM 657 N N . THR A 1 83 ? -4.561 -6.218 8.932 1.00 97.81 83 THR A N 1
ATOM 658 C CA . THR A 1 83 ? -4.689 -6.027 10.385 1.00 97.81 83 THR A CA 1
ATOM 659 C C . THR A 1 83 ? -3.913 -7.036 11.235 1.00 97.81 83 THR A C 1
ATOM 661 O O . THR A 1 83 ? -4.354 -7.393 12.319 1.00 97.81 83 THR A O 1
ATOM 664 N N . ASP A 1 84 ? -2.719 -7.414 10.788 1.00 98.06 84 ASP A N 1
ATOM 665 C CA . ASP A 1 84 ? -1.619 -7.925 11.631 1.00 98.06 84 ASP A CA 1
ATOM 666 C C . ASP A 1 84 ? -1.268 -6.908 12.764 1.00 98.06 84 ASP A C 1
ATOM 668 O O . ASP A 1 84 ? -1.898 -5.845 12.884 1.00 98.06 84 ASP A O 1
ATOM 672 N N . SER A 1 85 ? -0.306 -7.224 13.626 1.00 98.62 85 SER A N 1
ATOM 673 C CA . SER A 1 85 ? 0.430 -6.397 14.584 1.00 98.62 85 SER A CA 1
ATOM 674 C C . SER A 1 85 ? 0.114 -4.906 14.504 1.00 98.62 85 SER A C 1
ATOM 676 O O . SER A 1 85 ? 0.413 -4.207 13.527 1.00 98.62 85 SER A O 1
ATOM 678 N N . SER A 1 86 ? -0.532 -4.399 15.551 1.00 98.62 86 SER A N 1
ATOM 679 C CA . SER A 1 86 ? -0.891 -2.981 15.651 1.00 98.62 86 SER A CA 1
ATOM 680 C C . SER A 1 86 ? 0.188 -2.147 16.348 1.00 98.62 86 SER A C 1
ATOM 682 O O . SER A 1 86 ? 0.228 -0.931 16.152 1.00 98.62 86 SER A O 1
ATOM 684 N N . ILE A 1 87 ? 1.088 -2.781 17.109 1.00 98.50 87 ILE A N 1
ATOM 685 C CA . ILE A 1 87 ? 2.061 -2.109 17.976 1.00 98.50 87 ILE A CA 1
ATOM 686 C C . ILE A 1 87 ? 3.428 -2.823 17.985 1.00 98.50 87 ILE A C 1
ATOM 688 O O . ILE A 1 87 ? 3.675 -3.717 18.777 1.00 98.50 87 ILE A O 1
ATOM 692 N N . GLU A 1 88 ? 4.361 -2.385 17.137 1.00 98.25 88 GLU A N 1
ATOM 693 C CA . GLU A 1 88 ? 5.748 -2.907 17.085 1.00 98.25 88 GLU A CA 1
ATOM 694 C C . GLU A 1 88 ? 6.758 -1.985 17.797 1.00 98.25 88 GLU A C 1
ATOM 696 O O . GLU A 1 88 ? 7.964 -2.229 17.829 1.00 98.25 88 GLU A O 1
ATOM 701 N N . GLY A 1 89 ? 6.277 -0.870 18.337 1.00 97.94 89 GLY A N 1
ATOM 702 C CA . GLY A 1 89 ? 7.048 0.133 19.058 1.00 97.94 89 GLY A CA 1
ATOM 703 C C . GLY A 1 89 ? 6.184 1.361 19.309 1.00 97.94 89 GLY A C 1
ATOM 704 O O . GLY A 1 89 ? 5.154 1.536 18.672 1.00 97.94 89 GLY A O 1
ATOM 705 N N . ASN A 1 90 ? 6.570 2.221 20.240 1.00 97.19 90 ASN A N 1
ATOM 706 C CA . ASN A 1 90 ? 5.686 3.255 20.784 1.00 97.19 90 ASN A CA 1
ATOM 707 C C . ASN A 1 90 ? 6.047 4.687 20.343 1.00 97.19 90 ASN A C 1
ATOM 709 O O . ASN A 1 90 ? 5.600 5.646 20.972 1.00 97.19 90 ASN A O 1
ATOM 713 N N . TYR A 1 91 ? 6.840 4.851 19.280 1.00 98.44 91 TYR A N 1
ATOM 714 C CA . TYR A 1 91 ? 7.354 6.159 18.874 1.00 98.44 91 TYR A CA 1
ATOM 715 C C . TYR A 1 91 ? 6.370 6.947 18.006 1.00 98.44 91 TYR A C 1
ATOM 717 O O . TYR A 1 91 ? 6.030 8.079 18.351 1.00 98.44 91 TYR A O 1
ATOM 725 N N . THR A 1 92 ? 5.940 6.381 16.874 1.00 98.69 92 THR A N 1
ATOM 726 C CA . THR A 1 92 ? 5.052 7.054 15.910 1.00 98.69 92 THR A CA 1
ATOM 727 C C . THR A 1 92 ? 4.330 6.055 15.002 1.00 98.69 92 THR A C 1
ATOM 729 O O . THR A 1 92 ? 4.604 4.852 15.043 1.00 98.69 92 THR A O 1
ATOM 732 N N . LEU A 1 93 ? 3.416 6.560 14.176 1.00 98.69 93 LEU A N 1
ATOM 733 C CA . LEU A 1 93 ? 2.691 5.794 13.173 1.00 98.69 93 LEU A CA 1
ATOM 734 C C . LEU A 1 93 ? 3.619 5.339 12.035 1.00 98.69 93 LEU A C 1
ATOM 736 O O . LEU A 1 93 ? 4.508 6.059 11.590 1.00 98.69 93 LEU A O 1
ATOM 740 N N . ARG A 1 94 ? 3.364 4.145 11.510 1.00 98.50 94 ARG A N 1
ATOM 741 C CA . ARG A 1 94 ? 3.915 3.632 10.261 1.00 98.50 94 ARG A CA 1
ATOM 742 C C . ARG A 1 94 ? 2.773 3.217 9.353 1.00 98.50 94 ARG A C 1
ATOM 744 O O . ARG A 1 94 ? 1.910 2.433 9.751 1.00 98.50 94 ARG A O 1
ATOM 751 N N . VAL A 1 95 ? 2.839 3.684 8.114 1.00 98.62 95 VAL A N 1
ATOM 752 C CA . VAL A 1 95 ? 1.921 3.283 7.054 1.00 98.62 95 VAL A CA 1
ATOM 753 C C . VAL A 1 95 ? 2.720 2.718 5.890 1.00 98.62 95 VAL A C 1
ATOM 755 O O . VAL A 1 95 ? 3.741 3.282 5.489 1.00 98.62 95 VAL A O 1
ATOM 758 N N . ASP A 1 96 ? 2.255 1.590 5.367 1.00 98.31 96 ASP A N 1
ATOM 759 C CA . ASP A 1 96 ? 2.740 1.016 4.120 1.00 98.31 96 ASP A CA 1
ATOM 760 C C . ASP A 1 96 ? 1.506 0.766 3.228 1.00 98.31 96 ASP A C 1
ATOM 762 O O . ASP A 1 96 ? 0.603 0.031 3.633 1.00 98.31 96 ASP A O 1
ATOM 766 N N . CYS A 1 97 ? 1.401 1.405 2.061 1.00 98.38 97 CYS A N 1
ATOM 767 C CA . CYS A 1 97 ? 0.249 1.244 1.162 1.00 98.38 97 CYS A CA 1
ATOM 768 C C . CYS A 1 97 ? 0.584 1.585 -0.297 1.00 98.38 97 CYS A C 1
ATOM 770 O O . CYS A 1 97 ? 1.653 2.113 -0.599 1.00 98.38 97 CYS A O 1
ATOM 772 N N . THR A 1 98 ? -0.332 1.251 -1.210 1.00 97.75 98 THR A N 1
ATOM 773 C CA . THR A 1 98 ? -0.281 1.750 -2.593 1.00 97.75 98 THR A CA 1
ATOM 774 C C . THR A 1 98 ? -0.451 3.276 -2.636 1.00 97.75 98 THR A C 1
ATOM 776 O O . THR A 1 98 ? -1.250 3.803 -1.849 1.00 97.75 98 THR A O 1
ATOM 779 N N . PRO A 1 99 ? 0.211 3.993 -3.572 1.00 98.56 99 PRO A N 1
ATOM 780 C CA . PRO A 1 99 ? 0.050 5.438 -3.729 1.00 98.56 99 PRO A CA 1
ATOM 781 C C . PRO A 1 99 ? -1.405 5.908 -3.836 1.00 98.56 99 PRO A C 1
ATOM 783 O O . PRO A 1 99 ? -1.726 6.999 -3.375 1.00 98.56 99 PRO A O 1
ATOM 786 N N . LEU A 1 100 ? -2.313 5.071 -4.358 1.00 98.75 100 LEU A N 1
ATOM 787 C CA . LEU A 1 100 ? -3.740 5.405 -4.464 1.00 98.75 100 LEU A CA 1
ATOM 788 C C . LEU A 1 100 ? -4.398 5.725 -3.117 1.00 98.75 100 LEU A C 1
ATOM 790 O O . LEU A 1 100 ? -5.403 6.432 -3.100 1.00 98.75 100 LEU A O 1
ATOM 794 N N . LEU A 1 101 ? -3.857 5.217 -2.006 1.00 98.88 101 LEU A N 1
ATOM 795 C CA . LEU A 1 101 ? -4.387 5.426 -0.656 1.00 98.88 101 LEU A CA 1
ATOM 796 C C . LEU A 1 101 ? -3.740 6.604 0.088 1.00 98.88 101 LEU A C 1
ATOM 798 O O . LEU A 1 101 ? -4.189 6.916 1.191 1.00 98.88 101 LEU A O 1
ATOM 802 N N . ASN A 1 102 ? -2.718 7.260 -0.472 1.00 98.56 102 ASN A N 1
ATOM 803 C CA . ASN A 1 102 ? -1.939 8.279 0.237 1.00 98.56 102 ASN A CA 1
ATOM 804 C C . ASN A 1 102 ? -2.820 9.427 0.756 1.00 98.56 102 ASN A C 1
ATOM 806 O O . ASN A 1 102 ? -2.844 9.668 1.966 1.00 98.56 102 ASN A O 1
ATOM 810 N N . GLN A 1 103 ? -3.602 10.089 -0.110 1.00 98.56 103 GLN A N 1
ATOM 811 C CA . GLN A 1 103 ? -4.509 11.161 0.336 1.00 98.56 103 GLN A CA 1
ATOM 812 C C . GLN A 1 103 ? -5.523 10.695 1.383 1.00 98.56 103 GLN A C 1
ATOM 814 O O . GLN A 1 103 ? -5.768 11.414 2.350 1.00 98.56 103 GLN A O 1
ATOM 819 N N . LEU A 1 104 ? -6.099 9.499 1.226 1.00 98.81 104 LEU A N 1
ATOM 820 C CA . LEU A 1 104 ? -7.071 8.976 2.186 1.00 98.81 104 LEU A CA 1
ATOM 821 C C . LEU A 1 104 ? -6.440 8.807 3.574 1.00 98.81 104 LEU A C 1
ATOM 823 O O . LEU A 1 104 ? -7.006 9.251 4.572 1.00 98.81 104 LEU A O 1
ATOM 827 N N . VAL A 1 105 ? -5.242 8.222 3.638 1.00 98.88 105 VAL A N 1
ATOM 828 C CA . VAL A 1 105 ? -4.476 8.081 4.884 1.00 98.88 105 VAL A CA 1
ATOM 829 C C . VAL A 1 105 ? -4.174 9.454 5.489 1.00 98.88 105 VAL A C 1
ATOM 831 O O . VAL A 1 105 ? -4.401 9.669 6.681 1.00 98.88 105 VAL A O 1
ATOM 834 N N . TYR A 1 106 ? -3.683 10.404 4.691 1.00 98.81 106 TYR A N 1
ATOM 835 C CA . TYR A 1 106 ? -3.363 11.744 5.182 1.00 98.81 106 TYR A CA 1
ATOM 836 C C . TYR A 1 106 ? -4.591 12.493 5.701 1.00 98.81 106 TYR A C 1
ATOM 838 O O . TYR A 1 106 ? -4.487 13.193 6.703 1.00 98.81 106 TYR A O 1
ATOM 846 N N . ASN A 1 107 ? -5.747 12.346 5.060 1.00 98.81 107 ASN A N 1
ATOM 847 C CA . ASN A 1 107 ? -6.975 13.006 5.494 1.00 98.81 107 ASN A CA 1
ATOM 848 C C . ASN A 1 107 ? -7.508 12.393 6.793 1.00 98.81 107 ASN A C 1
ATOM 850 O O . ASN A 1 107 ? -7.700 13.119 7.763 1.00 98.81 107 ASN A O 1
ATOM 854 N N . LEU A 1 108 ? -7.607 11.062 6.875 1.00 98.75 108 LEU A N 1
ATOM 855 C CA . LEU A 1 108 ? -8.047 10.375 8.096 1.00 98.75 108 LEU A CA 1
ATOM 856 C C . LEU A 1 108 ? -7.152 10.697 9.300 1.00 98.75 108 LEU A C 1
ATOM 858 O O . LEU A 1 108 ? -7.635 10.932 10.405 1.00 98.75 108 LEU A O 1
ATOM 862 N N . THR A 1 109 ? -5.834 10.744 9.103 1.00 98.81 109 THR A N 1
ATOM 863 C CA . THR A 1 109 ? -4.889 11.037 10.194 1.00 98.81 109 THR A CA 1
ATOM 864 C C . THR A 1 109 ? -4.938 12.494 10.669 1.00 98.81 109 THR A C 1
ATOM 866 O O . THR A 1 109 ? -4.531 12.767 11.798 1.00 98.81 109 THR A O 1
ATOM 869 N N . LYS A 1 110 ? -5.469 13.433 9.873 1.00 98.81 110 LYS A N 1
ATOM 870 C CA . LYS A 1 110 ? -5.726 14.817 10.317 1.00 98.81 110 LYS A CA 1
ATOM 871 C C . LYS A 1 110 ? -6.949 14.921 11.231 1.00 98.81 110 LYS A C 1
ATOM 873 O O . LYS A 1 110 ? -7.009 15.827 12.054 1.00 98.81 110 LYS A O 1
ATOM 878 N N . GLU A 1 111 ? -7.900 14.000 11.102 1.00 98.44 111 GLU A N 1
ATOM 879 C CA . GLU A 1 111 ? -9.151 13.986 11.876 1.00 98.44 111 GLU A CA 1
ATOM 880 C C . GLU A 1 111 ? -9.042 13.199 13.190 1.00 98.44 111 GLU A C 1
ATOM 882 O O . GLU A 1 111 ? -9.882 13.331 14.080 1.00 98.44 111 GLU A O 1
ATOM 887 N N . ILE A 1 112 ? -7.993 12.390 13.337 1.00 98.38 112 ILE A N 1
ATOM 888 C CA . ILE A 1 112 ? -7.746 11.569 14.523 1.00 98.38 112 ILE A CA 1
ATOM 889 C C . ILE A 1 112 ? -6.783 12.298 15.458 1.00 98.38 112 ILE A C 1
ATOM 891 O O . ILE A 1 112 ? -5.742 12.790 15.029 1.00 98.38 112 ILE A O 1
ATOM 895 N N . SER A 1 113 ? -7.107 12.358 16.750 1.00 98.44 113 SER A N 1
ATOM 896 C CA . SER A 1 113 ? -6.210 12.926 17.763 1.00 98.44 113 SER A CA 1
ATOM 897 C C . SER A 1 113 ? -4.969 12.058 17.963 1.00 98.44 113 SER A C 1
ATOM 899 O O . SER A 1 113 ? -5.054 10.829 17.978 1.00 98.44 113 SER A O 1
ATOM 901 N N . SER A 1 114 ? -3.814 12.694 18.157 1.00 98.56 114 SER A N 1
ATOM 902 C CA . SER A 1 114 ? -2.576 11.973 18.441 1.00 98.56 114 SER A CA 1
ATOM 903 C C . SER A 1 114 ? -2.594 11.359 19.853 1.00 98.56 114 SER A C 1
ATOM 905 O O . SER A 1 114 ? -2.881 12.074 20.816 1.00 98.56 114 SER A O 1
ATOM 907 N N . PRO A 1 115 ? -2.245 10.067 20.017 1.00 98.06 115 PRO A N 1
ATOM 908 C CA . PRO A 1 115 ? -2.050 9.430 21.321 1.00 98.06 115 PRO A CA 1
ATOM 909 C C . PRO A 1 115 ? -0.609 9.609 21.841 1.00 98.06 115 PRO A C 1
ATOM 911 O O . PRO A 1 115 ? -0.202 8.953 22.808 1.00 98.06 115 PRO A O 1
ATOM 914 N N . ASP A 1 116 ? 0.205 10.416 21.156 1.00 97.94 116 ASP A N 1
ATOM 915 C CA . ASP A 1 116 ? 1.617 10.587 21.462 1.00 97.94 116 ASP A CA 1
ATOM 916 C C . ASP A 1 116 ? 1.828 11.575 22.615 1.00 97.94 116 ASP A C 1
ATOM 918 O O . ASP A 1 116 ? 1.221 12.646 22.680 1.00 97.94 116 ASP A O 1
ATOM 922 N N . GLU A 1 117 ? 2.751 11.237 23.514 1.00 95.00 117 GLU A N 1
ATOM 923 C CA . GLU A 1 117 ? 3.138 12.123 24.611 1.00 95.00 117 GLU A CA 1
ATOM 924 C C . GLU A 1 117 ? 3.691 13.450 24.067 1.00 95.00 117 GLU A C 1
ATOM 926 O O . GLU A 1 117 ? 4.511 13.458 23.149 1.00 95.00 117 GLU A O 1
ATOM 931 N N . GLY A 1 118 ? 3.213 14.571 24.616 1.00 96.50 118 GLY A N 1
ATOM 932 C CA . GLY A 1 118 ? 3.568 15.919 24.158 1.00 96.50 118 GLY A CA 1
ATOM 933 C C . GLY A 1 118 ? 2.715 16.470 23.007 1.00 96.50 118 GLY A C 1
ATOM 934 O O . GLY A 1 118 ? 2.846 17.647 22.685 1.00 96.50 118 GLY A O 1
ATOM 935 N N . TYR A 1 119 ? 1.793 15.683 22.437 1.00 97.44 119 TYR A N 1
ATOM 936 C CA . TYR A 1 119 ? 0.946 16.083 21.300 1.00 97.44 119 TYR A CA 1
ATOM 937 C C . TYR A 1 119 ? -0.529 16.295 21.688 1.00 97.44 119 TYR A C 1
ATOM 939 O O . TYR A 1 119 ? -1.441 16.108 20.883 1.00 97.44 119 TYR A O 1
ATOM 947 N N . GLY A 1 120 ? -0.793 16.707 22.932 1.00 94.31 120 GLY A N 1
ATOM 948 C CA . GLY A 1 120 ? -2.150 17.011 23.394 1.00 94.31 120 GLY A CA 1
ATOM 949 C C . GLY A 1 120 ? -2.824 18.089 22.533 1.00 94.31 120 GLY 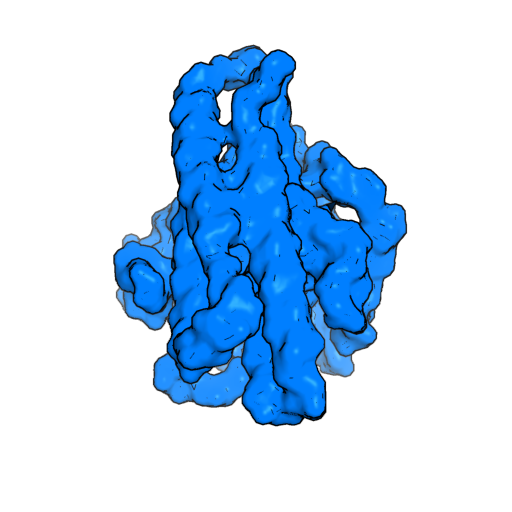A C 1
ATOM 950 O O . GLY A 1 120 ? -2.267 19.165 22.331 1.00 94.31 120 GLY A O 1
ATOM 951 N N . GLY A 1 121 ? -4.024 17.798 22.018 1.00 94.69 121 GLY A N 1
ATOM 952 C CA . GLY A 1 121 ? -4.777 18.703 21.137 1.00 94.69 121 GLY A CA 1
ATOM 953 C C . GLY A 1 121 ? -4.284 18.755 19.685 1.00 94.69 121 GLY A C 1
ATOM 954 O O . GLY A 1 121 ? -4.804 19.549 18.904 1.00 94.69 121 GLY A O 1
ATOM 955 N N . LYS A 1 122 ? -3.303 17.923 19.317 1.00 98.25 122 LYS A N 1
ATOM 956 C CA . LYS A 1 122 ? -2.786 17.790 17.9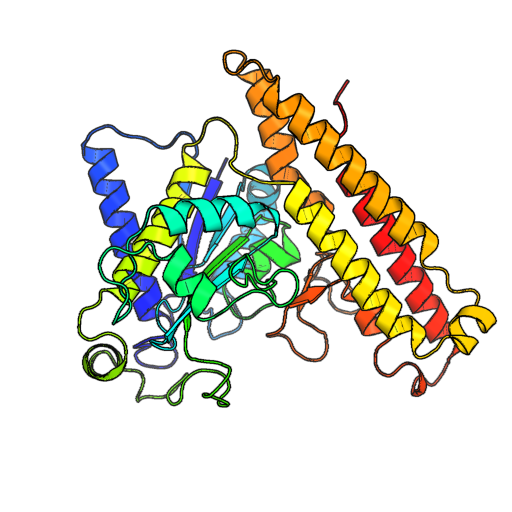52 1.00 98.25 122 LYS A CA 1
ATOM 957 C C . LYS A 1 122 ? -3.412 16.604 17.231 1.00 98.25 122 LYS A C 1
ATOM 959 O O . LYS A 1 122 ? -3.797 15.605 17.845 1.00 98.25 122 LYS A O 1
ATOM 964 N N . SER A 1 123 ? -3.483 16.711 15.912 1.00 98.69 123 SER A N 1
ATOM 965 C CA . SER A 1 123 ? -3.827 15.586 15.048 1.00 98.69 123 SER A CA 1
ATOM 966 C C . SER A 1 123 ? -2.697 14.555 15.013 1.00 98.69 123 SER A C 1
ATOM 968 O O . SER A 1 123 ? -1.522 14.868 15.223 1.00 98.69 123 SER A O 1
ATOM 970 N N . LEU A 1 124 ? -3.043 13.310 14.709 1.00 98.75 124 LEU A N 1
ATOM 971 C CA . LEU A 1 124 ? -2.077 12.247 14.476 1.00 98.75 124 LEU A CA 1
ATOM 972 C C . LEU A 1 124 ? -1.177 12.564 13.277 1.00 98.75 124 LEU A C 1
ATOM 974 O O . LEU A 1 124 ? 0.004 12.237 13.305 1.00 98.75 124 LEU A O 1
ATOM 978 N N . TYR A 1 125 ? -1.708 13.233 12.249 1.00 98.81 125 TYR A N 1
ATOM 979 C CA . TYR A 1 125 ? -0.918 13.709 11.113 1.00 98.81 125 TYR A CA 1
ATOM 980 C C . TYR A 1 125 ? 0.217 14.636 11.562 1.00 98.81 125 TYR A C 1
ATOM 982 O O . TYR A 1 125 ? 1.340 14.480 11.092 1.00 98.81 125 TYR A O 1
ATOM 990 N N . GLU A 1 126 ? -0.045 15.571 12.482 1.00 98.75 126 GLU A N 1
ATOM 991 C CA . GLU A 1 126 ? 0.983 16.480 13.007 1.00 98.75 126 GLU A CA 1
ATOM 992 C C . GLU A 1 126 ? 2.089 15.716 13.748 1.00 98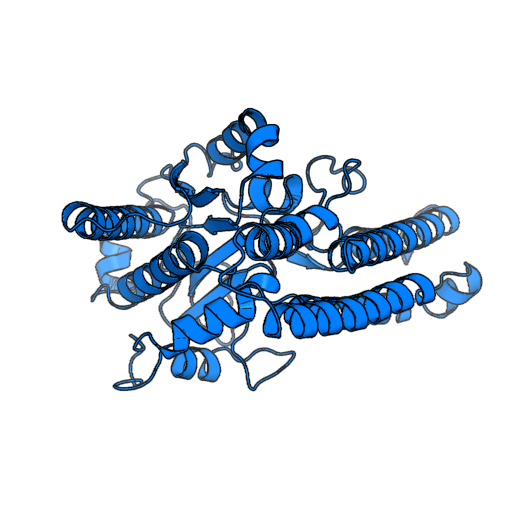.75 126 GLU A C 1
ATOM 994 O O . GLU A 1 126 ? 3.266 15.922 13.449 1.00 98.75 126 GLU A O 1
ATOM 999 N N . SER A 1 127 ? 1.740 14.799 14.662 1.00 98.62 127 SER A N 1
ATOM 1000 C CA . SER A 1 127 ? 2.762 14.036 15.398 1.00 98.62 127 SER A CA 1
ATOM 1001 C C . SER A 1 127 ? 3.527 13.062 14.503 1.00 98.62 127 SER A C 1
ATOM 1003 O O . SER A 1 127 ? 4.730 12.866 14.679 1.00 98.62 127 SER A O 1
ATOM 1005 N N . TRP A 1 128 ? 2.858 12.471 13.513 1.00 98.75 128 TRP A N 1
ATOM 1006 C CA . TRP A 1 128 ? 3.476 11.580 12.538 1.00 98.75 128 TRP A CA 1
ATOM 1007 C C . TRP A 1 128 ? 4.429 12.323 11.598 1.00 98.75 128 TRP A C 1
ATOM 1009 O O . TRP A 1 128 ? 5.560 11.875 11.411 1.00 98.75 128 TRP A O 1
ATOM 1019 N N . LEU A 1 129 ? 4.020 13.481 11.066 1.00 98.62 129 LEU A N 1
ATOM 1020 C CA . LEU A 1 129 ? 4.851 14.322 10.200 1.00 98.62 129 LEU A CA 1
ATOM 1021 C C . LEU A 1 129 ? 6.140 14.752 10.902 1.00 98.62 129 LEU A C 1
ATOM 1023 O O . LEU A 1 129 ? 7.217 14.673 10.316 1.00 98.62 129 LEU A O 1
ATOM 1027 N N . GLU A 1 130 ? 6.035 15.203 12.152 1.00 98.19 130 GLU A N 1
ATOM 1028 C CA . GLU A 1 130 ? 7.191 15.678 12.911 1.00 98.19 130 GLU A CA 1
ATOM 1029 C C . GLU A 1 130 ? 8.191 14.547 13.196 1.00 98.19 130 GLU A C 1
ATOM 1031 O O . GLU A 1 130 ? 9.409 14.726 13.095 1.00 98.19 130 GLU A O 1
ATOM 1036 N N . LYS A 1 131 ? 7.683 13.352 13.514 1.00 98.19 131 LYS A N 1
ATOM 1037 C CA . LYS A 1 131 ? 8.504 12.207 13.918 1.00 98.19 131 LYS A CA 1
ATOM 1038 C C . LYS A 1 131 ? 9.092 11.423 12.746 1.00 98.19 131 LYS A C 1
ATOM 1040 O O . LYS A 1 131 ? 10.237 10.966 12.843 1.00 98.19 131 LYS A O 1
ATOM 1045 N N . ASP A 1 132 ? 8.356 11.275 11.646 1.00 98.06 132 ASP A N 1
ATOM 1046 C CA . ASP A 1 132 ? 8.789 10.526 10.460 1.00 98.06 132 ASP A CA 1
ATOM 1047 C C . ASP A 1 132 ? 8.406 11.227 9.139 1.00 98.06 132 ASP A C 1
ATOM 1049 O O . ASP A 1 132 ? 7.548 10.744 8.391 1.00 98.06 132 ASP A O 1
ATOM 1053 N N . PRO A 1 133 ? 9.050 12.365 8.810 1.00 97.81 133 PRO A N 1
ATOM 1054 C CA . PRO A 1 133 ? 8.840 13.030 7.529 1.00 97.81 133 PRO A CA 1
ATOM 1055 C C . PRO A 1 133 ? 9.344 12.161 6.365 1.00 97.81 133 PRO A C 1
ATOM 1057 O O . PRO A 1 133 ? 10.360 11.453 6.473 1.00 97.81 133 PRO A O 1
ATOM 1060 N N . SER A 1 134 ? 8.648 12.233 5.227 1.00 95.81 134 SER A N 1
ATOM 1061 C CA . SER A 1 134 ? 9.086 11.578 3.992 1.00 95.81 134 SER A CA 1
ATOM 1062 C C . SER A 1 134 ? 10.421 12.159 3.515 1.00 95.81 134 SER A C 1
ATOM 1064 O O . SER A 1 134 ? 10.683 13.354 3.651 1.00 95.81 134 SER A O 1
ATOM 1066 N N . HIS A 1 135 ? 11.282 11.307 2.950 1.00 90.38 135 HIS A N 1
ATOM 1067 C CA . HIS A 1 135 ? 12.534 11.760 2.332 1.00 90.38 135 HIS A CA 1
ATOM 1068 C C . HIS A 1 135 ? 12.302 12.502 1.015 1.00 90.38 135 HIS A C 1
ATOM 1070 O O . HIS A 1 135 ? 13.094 13.367 0.663 1.00 90.38 135 HIS A O 1
ATOM 1076 N N . GLU A 1 136 ? 11.230 12.156 0.307 1.00 88.44 136 GLU A N 1
ATOM 1077 C CA . GLU A 1 136 ? 10.887 12.708 -1.006 1.00 88.44 136 GLU A CA 1
ATOM 1078 C C . GLU A 1 136 ? 10.256 14.096 -0.861 1.00 88.44 136 GLU A C 1
ATOM 1080 O O . GLU A 1 136 ? 10.541 15.010 -1.628 1.00 88.44 136 GLU A O 1
ATOM 1085 N N . ASN A 1 137 ? 9.422 14.266 0.171 1.00 90.62 137 ASN A N 1
ATOM 1086 C CA . ASN A 1 137 ? 8.791 15.531 0.517 1.00 90.62 137 ASN A CA 1
ATOM 1087 C C . ASN A 1 137 ? 8.618 15.639 2.037 1.00 90.62 137 ASN A C 1
ATOM 1089 O O . ASN A 1 137 ? 7.700 15.059 2.616 1.00 90.62 137 ASN A O 1
ATOM 1093 N N . ASN A 1 138 ? 9.469 16.436 2.681 1.00 93.75 138 ASN A N 1
ATOM 1094 C CA . ASN A 1 138 ? 9.465 16.598 4.136 1.00 93.75 138 ASN A CA 1
ATOM 1095 C C . ASN A 1 138 ? 8.230 17.333 4.698 1.00 93.75 138 ASN A C 1
ATOM 1097 O O . ASN A 1 138 ? 8.111 17.450 5.914 1.00 93.75 138 ASN A O 1
ATOM 1101 N N . GLN A 1 139 ? 7.318 17.813 3.846 1.00 96.12 139 GLN A N 1
ATOM 1102 C CA . GLN A 1 139 ? 6.039 18.411 4.243 1.00 96.12 139 GLN A CA 1
ATOM 1103 C C . GLN A 1 139 ? 4.920 17.370 4.410 1.00 96.12 139 GLN A C 1
ATOM 1105 O O . GLN A 1 139 ? 3.803 17.715 4.807 1.00 96.12 139 GLN A O 1
ATOM 1110 N N . ARG A 1 140 ? 5.194 16.095 4.101 1.00 96.81 140 ARG A N 1
ATOM 1111 C CA . ARG A 1 140 ? 4.259 14.978 4.275 1.00 96.81 140 ARG A CA 1
ATOM 1112 C C . ARG A 1 140 ? 4.895 13.857 5.109 1.00 96.81 140 ARG A C 1
ATOM 1114 O O . ARG A 1 140 ? 6.101 13.614 4.990 1.00 96.81 140 ARG A O 1
ATOM 1121 N N . PRO A 1 141 ? 4.111 13.151 5.945 1.00 98.06 141 PRO A N 1
ATOM 1122 C CA . PRO A 1 141 ? 4.596 11.966 6.632 1.00 98.06 141 PRO A CA 1
ATOM 1123 C C . PRO A 1 141 ? 5.005 10.869 5.648 1.00 98.06 141 PRO A C 1
ATOM 1125 O O . PRO A 1 141 ? 4.430 10.730 4.561 1.00 98.06 141 PRO A O 1
ATOM 1128 N N . ARG A 1 142 ? 5.983 10.059 6.047 1.00 98.12 142 ARG A N 1
ATOM 1129 C CA . ARG A 1 142 ? 6.484 8.940 5.251 1.00 98.12 142 ARG A CA 1
ATOM 1130 C C . ARG A 1 142 ? 5.457 7.816 5.144 1.00 98.12 142 ARG A C 1
ATOM 1132 O O . ARG A 1 142 ? 5.150 7.158 6.133 1.00 98.12 142 ARG A O 1
ATOM 1139 N N . ILE A 1 143 ? 5.059 7.496 3.918 1.00 98.00 143 ILE A N 1
ATOM 1140 C CA . ILE A 1 143 ? 4.379 6.242 3.573 1.00 98.00 143 ILE A CA 1
ATOM 1141 C C . ILE A 1 143 ? 5.390 5.341 2.860 1.00 98.00 143 ILE A C 1
ATOM 1143 O O . ILE A 1 143 ? 6.081 5.794 1.951 1.00 98.00 143 ILE A O 1
ATOM 1147 N N . ASN A 1 144 ? 5.530 4.082 3.287 1.00 96.06 144 ASN A N 1
ATOM 1148 C CA . ASN A 1 144 ? 6.444 3.141 2.629 1.00 96.06 144 ASN A CA 1
ATOM 1149 C C . ASN A 1 144 ? 5.719 2.307 1.558 1.00 96.06 144 ASN A C 1
ATOM 1151 O O . ASN A 1 144 ? 4.506 2.108 1.605 1.00 96.06 144 ASN A O 1
ATOM 1155 N N . LYS A 1 145 ? 6.502 1.750 0.629 1.00 95.19 145 LYS A N 1
ATOM 1156 C CA . LYS A 1 145 ? 6.037 0.763 -0.354 1.00 95.19 145 LYS A CA 1
ATOM 1157 C C . LYS A 1 145 ? 5.638 -0.553 0.330 1.00 95.19 145 LYS A C 1
ATOM 1159 O O . LYS A 1 145 ? 6.267 -0.963 1.308 1.00 95.19 145 LYS A O 1
ATOM 1164 N N . LEU A 1 146 ? 4.649 -1.251 -0.228 1.00 92.12 146 LEU A N 1
ATOM 1165 C CA . LEU A 1 146 ? 4.307 -2.619 0.174 1.00 92.12 146 LEU A CA 1
ATOM 1166 C C . LEU A 1 146 ? 5.270 -3.637 -0.460 1.00 92.12 146 LEU A C 1
ATOM 1168 O O . LEU A 1 146 ? 5.516 -3.612 -1.666 1.00 92.12 146 LEU A O 1
ATOM 1172 N N . GLY A 1 147 ? 5.806 -4.537 0.366 1.00 82.94 147 GLY A N 1
ATOM 1173 C CA . GLY A 1 147 ? 6.646 -5.667 -0.045 1.00 82.94 147 GLY A CA 1
ATOM 1174 C C . GLY A 1 147 ? 5.934 -7.003 0.171 1.00 82.94 147 GLY A C 1
ATOM 1175 O O . GLY A 1 147 ? 4.863 -7.225 -0.392 1.00 82.94 147 GLY A O 1
ATOM 1176 N N . SER A 1 148 ? 6.546 -7.870 0.979 1.00 86.56 148 SER A N 1
ATOM 1177 C CA . SER A 1 148 ? 5.980 -9.115 1.525 1.00 86.56 148 SER A CA 1
ATOM 1178 C C . SER A 1 148 ? 5.765 -8.978 3.044 1.00 86.56 148 SER A C 1
ATOM 1180 O O . SER A 1 148 ? 5.859 -7.877 3.596 1.00 86.56 148 SER A O 1
ATOM 1182 N N . GLY A 1 149 ? 5.537 -10.098 3.728 1.00 86.56 149 GLY A N 1
ATOM 1183 C CA . GLY A 1 149 ? 5.614 -10.218 5.183 1.00 86.56 149 GLY A CA 1
ATOM 1184 C C . GLY A 1 149 ? 4.315 -9.899 5.911 1.00 86.56 149 GLY A C 1
ATOM 1185 O O . GLY A 1 149 ? 4.379 -9.376 7.017 1.00 86.56 149 GLY A O 1
ATOM 1186 N N . SER A 1 150 ? 3.172 -10.068 5.241 1.00 96.88 150 SER A N 1
ATOM 1187 C CA . SER A 1 150 ? 1.865 -10.318 5.860 1.00 96.88 150 SER A CA 1
ATOM 1188 C C . SER A 1 150 ? 0.846 -10.714 4.778 1.00 96.88 150 SER A C 1
ATOM 1190 O O . SER A 1 150 ? 1.139 -10.660 3.578 1.00 96.88 150 SER A O 1
ATOM 1192 N N . ASP A 1 151 ? -0.380 -11.030 5.187 1.00 98.50 151 ASP A N 1
ATOM 1193 C CA . ASP A 1 151 ? -1.464 -11.575 4.359 1.00 98.50 151 ASP A CA 1
ATOM 1194 C C . ASP A 1 151 ? -1.864 -10.729 3.137 1.00 98.50 151 ASP A C 1
ATOM 1196 O O . ASP A 1 151 ? -2.508 -11.233 2.219 1.00 98.50 151 ASP A O 1
ATOM 1200 N N . PHE A 1 152 ? -1.488 -9.446 3.075 1.00 98.19 152 PHE A N 1
ATOM 1201 C CA . PHE A 1 152 ? -1.755 -8.602 1.903 1.00 98.19 152 PHE A CA 1
ATOM 1202 C C . PHE A 1 152 ? -1.013 -9.061 0.636 1.00 98.19 152 PHE A C 1
ATOM 1204 O O . PHE A 1 152 ? -1.364 -8.607 -0.455 1.00 98.19 152 PHE A O 1
ATOM 1211 N N . GLU A 1 153 ? 0.014 -9.916 0.745 1.00 98.00 153 GLU A N 1
ATOM 1212 C CA . GLU A 1 153 ? 0.907 -10.258 -0.370 1.00 98.00 153 GLU A CA 1
ATOM 1213 C C . GLU A 1 153 ? 0.145 -10.799 -1.588 1.00 98.00 153 GLU A C 1
ATOM 1215 O O . GLU A 1 153 ? 0.296 -10.268 -2.690 1.00 98.00 153 GLU A O 1
ATOM 1220 N N . ALA A 1 154 ? -0.718 -11.803 -1.404 1.00 98.12 154 ALA A N 1
ATOM 1221 C CA . ALA A 1 154 ? -1.482 -12.389 -2.504 1.00 98.12 154 ALA A CA 1
ATOM 1222 C C . ALA A 1 154 ? -2.473 -11.380 -3.113 1.00 98.12 154 ALA A C 1
ATOM 1224 O O . ALA A 1 154 ? -2.633 -11.309 -4.335 1.00 98.12 154 ALA A O 1
ATOM 1225 N N . PHE A 1 155 ? -3.103 -10.546 -2.283 1.00 98.75 155 PHE A N 1
ATOM 1226 C CA . PHE A 1 155 ? -4.040 -9.524 -2.749 1.00 98.75 155 PHE A CA 1
ATOM 1227 C C . PHE A 1 155 ? -3.336 -8.461 -3.594 1.00 98.75 155 PHE A C 1
ATOM 1229 O O . PHE A 1 155 ? -3.819 -8.110 -4.670 1.00 98.75 155 PHE A O 1
ATOM 1236 N N . PHE A 1 156 ? -2.178 -7.985 -3.147 1.00 98.44 156 PHE A N 1
ATOM 1237 C CA . PHE A 1 156 ? -1.451 -6.906 -3.800 1.00 98.44 156 PHE A CA 1
ATOM 1238 C C . PHE A 1 156 ? -0.564 -7.409 -4.944 1.00 98.44 156 PHE A C 1
ATOM 1240 O O . PHE A 1 156 ? -0.808 -7.089 -6.105 1.00 98.44 156 PHE A O 1
ATOM 1247 N N . GLN A 1 157 ? 0.420 -8.258 -4.641 1.00 97.50 157 GLN A N 1
ATOM 1248 C CA . GLN A 1 157 ? 1.490 -8.633 -5.571 1.00 97.50 157 GLN A CA 1
ATOM 1249 C C . GLN A 1 157 ? 1.026 -9.573 -6.688 1.00 97.50 157 GLN A C 1
ATOM 1251 O O . GLN A 1 157 ? 1.620 -9.598 -7.770 1.00 97.50 157 GLN A O 1
ATOM 1256 N N . ARG A 1 158 ? -0.016 -10.373 -6.427 1.00 98.06 158 ARG A N 1
ATOM 1257 C CA . ARG A 1 158 ? -0.524 -11.385 -7.365 1.00 98.06 158 ARG A CA 1
ATOM 1258 C C . ARG A 1 158 ? -1.841 -10.986 -8.017 1.00 98.06 158 ARG A C 1
ATOM 1260 O O . ARG A 1 158 ? -2.036 -11.271 -9.201 1.00 98.06 158 ARG A O 1
ATOM 1267 N N . LEU A 1 159 ? -2.755 -10.377 -7.258 1.00 98.62 159 LEU A N 1
ATOM 1268 C CA . LEU A 1 159 ? -4.088 -10.013 -7.744 1.00 98.62 159 LEU A CA 1
ATOM 1269 C C . LEU A 1 159 ? -4.244 -8.530 -8.102 1.00 98.62 159 LEU A C 1
ATOM 1271 O O . LEU A 1 159 ? -5.253 -8.216 -8.727 1.00 98.62 159 LEU A O 1
ATOM 1275 N N . GLY A 1 160 ? -3.302 -7.646 -7.752 1.00 98.25 160 GLY A N 1
ATOM 1276 C CA . GLY A 1 160 ? -3.349 -6.211 -8.071 1.00 98.25 160 GLY A CA 1
ATOM 1277 C C . GLY A 1 160 ? -4.428 -5.442 -7.320 1.00 98.25 160 GLY A C 1
ATOM 1278 O O . GLY A 1 160 ? -5.045 -4.538 -7.875 1.00 98.25 160 GLY A O 1
ATOM 1279 N N . ILE A 1 161 ? -4.749 -5.849 -6.094 1.00 98.88 161 ILE A N 1
ATOM 1280 C CA . ILE A 1 161 ? -5.759 -5.210 -5.246 1.00 98.88 161 ILE A CA 1
ATOM 1281 C C . ILE A 1 161 ? -5.101 -4.095 -4.440 1.00 98.88 161 ILE A C 1
ATOM 1283 O O . ILE A 1 161 ? -4.137 -4.350 -3.720 1.00 98.88 161 ILE A O 1
ATOM 1287 N N . VAL A 1 162 ? -5.669 -2.885 -4.516 1.00 98.75 162 VAL A N 1
ATOM 1288 C CA . VAL A 1 162 ? -5.279 -1.717 -3.707 1.00 98.75 162 VAL A CA 1
ATOM 1289 C C . VAL A 1 162 ? -5.146 -2.154 -2.254 1.00 98.75 162 VAL A C 1
ATOM 1291 O O . VAL A 1 162 ? -6.107 -2.654 -1.675 1.00 98.75 162 VAL A O 1
ATOM 1294 N N . SER A 1 163 ? -3.963 -2.010 -1.665 1.00 98.88 163 SER A N 1
ATOM 1295 C CA . SER A 1 163 ? -3.698 -2.562 -0.336 1.00 98.88 163 SER A CA 1
ATOM 1296 C C . SER A 1 163 ? -3.004 -1.569 0.583 1.00 98.88 163 SER A C 1
ATOM 1298 O O . SER A 1 163 ? -2.297 -0.666 0.128 1.00 98.88 163 SER A O 1
ATOM 1300 N N . GLY A 1 164 ? -3.185 -1.745 1.892 1.00 98.56 164 GLY A N 1
ATOM 1301 C CA . GLY A 1 164 ? -2.495 -0.949 2.902 1.00 98.56 164 GLY A CA 1
ATOM 1302 C C . GLY A 1 164 ? -2.438 -1.616 4.273 1.00 98.56 164 GLY A C 1
ATOM 1303 O O . GLY A 1 164 ? -3.295 -2.429 4.622 1.00 98.56 164 GLY A O 1
ATOM 1304 N N . ARG A 1 165 ? -1.429 -1.249 5.067 1.00 98.19 165 ARG A N 1
ATOM 1305 C CA . ARG A 1 165 ? -1.281 -1.611 6.482 1.00 98.19 165 ARG A CA 1
ATOM 1306 C C . ARG A 1 165 ? -0.861 -0.396 7.302 1.00 98.19 165 ARG A C 1
ATOM 1308 O O . ARG A 1 165 ? -0.118 0.466 6.834 1.00 98.19 165 ARG A O 1
ATOM 1315 N N . VAL A 1 166 ? -1.325 -0.355 8.546 1.00 98.56 166 VAL A N 1
ATOM 1316 C CA . VAL A 1 166 ? -1.078 0.743 9.490 1.00 98.56 166 VAL A CA 1
ATOM 1317 C C . VAL A 1 166 ? -0.731 0.157 10.847 1.00 98.56 166 VAL A C 1
ATOM 1319 O O . VAL A 1 166 ? -1.442 -0.735 11.303 1.00 98.56 166 VAL A O 1
ATOM 1322 N N . ARG A 1 167 ? 0.329 0.639 11.495 1.00 98.69 167 ARG A N 1
ATOM 1323 C CA . ARG A 1 167 ? 0.759 0.194 12.832 1.00 98.69 167 ARG A CA 1
ATOM 1324 C C . ARG A 1 167 ? 1.556 1.278 13.546 1.00 98.69 167 ARG A C 1
ATOM 1326 O O . ARG A 1 167 ? 2.035 2.203 12.901 1.00 98.69 167 ARG A O 1
ATOM 1333 N N . TYR A 1 168 ? 1.746 1.149 14.849 1.00 98.75 168 TYR A N 1
ATOM 1334 C CA . TYR A 1 168 ? 2.739 1.936 15.578 1.00 98.75 168 TYR A CA 1
ATOM 1335 C C . TYR A 1 168 ? 4.115 1.260 15.534 1.00 98.75 168 TYR A C 1
ATOM 1337 O O . TYR A 1 168 ? 4.215 0.033 15.550 1.00 98.75 168 TYR A O 1
ATOM 1345 N N . THR A 1 169 ? 5.179 2.060 15.445 1.00 98.56 169 THR A N 1
ATOM 1346 C CA . THR A 1 169 ? 6.563 1.591 15.283 1.00 98.56 169 THR A CA 1
ATOM 1347 C C . THR A 1 169 ? 7.536 2.340 16.196 1.00 98.56 169 THR A C 1
ATOM 1349 O O . THR A 1 169 ? 7.231 3.387 16.767 1.00 98.56 169 THR A O 1
ATOM 1352 N N . LYS A 1 170 ? 8.751 1.802 16.297 1.00 97.75 170 LYS A N 1
ATOM 1353 C CA . LYS A 1 170 ? 9.935 2.390 16.943 1.00 97.75 170 LYS A CA 1
ATOM 1354 C C . LYS A 1 170 ? 10.560 3.568 16.182 1.00 97.75 170 LYS A C 1
ATOM 1356 O O . LYS A 1 170 ? 10.268 3.783 15.001 1.00 97.75 170 LYS A O 1
ATOM 1361 N N . ASN A 1 171 ? 11.499 4.272 16.817 1.00 97.38 171 ASN A N 1
ATOM 1362 C CA . ASN A 1 171 ? 12.247 5.362 16.194 1.00 97.38 171 ASN A CA 1
ATOM 1363 C C . ASN A 1 171 ? 13.428 4.823 15.375 1.00 97.38 171 ASN A C 1
ATOM 1365 O O . ASN A 1 171 ? 14.507 4.583 15.905 1.00 97.38 171 ASN A O 1
ATOM 1369 N N . ARG A 1 172 ? 13.288 4.717 14.050 1.00 92.62 172 ARG A N 1
ATOM 1370 C CA . ARG A 1 172 ? 14.348 4.182 13.164 1.00 92.62 172 ARG A CA 1
ATOM 1371 C C . ARG A 1 172 ? 15.672 4.973 13.200 1.00 92.62 172 ARG A C 1
ATOM 1373 O O . ARG A 1 172 ? 16.721 4.453 12.800 1.00 92.62 172 ARG A O 1
ATOM 1380 N N . LYS A 1 173 ? 15.661 6.227 13.671 1.00 93.12 173 LYS A N 1
ATOM 1381 C CA . LYS A 1 173 ? 16.879 7.043 13.804 1.00 93.12 173 LYS A CA 1
ATOM 1382 C C . LYS A 1 173 ? 17.750 6.566 14.969 1.00 93.12 173 LYS A C 1
ATOM 1384 O O . LYS A 1 173 ? 18.969 6.574 14.818 1.00 93.12 173 LYS A O 1
ATOM 1389 N N . VAL A 1 174 ? 17.140 6.081 16.051 1.00 96.25 174 VAL A N 1
ATOM 1390 C CA . VAL A 1 174 ? 17.824 5.654 17.285 1.00 96.25 174 VAL A CA 1
ATOM 1391 C C . VAL A 1 174 ? 17.839 4.128 17.415 1.00 96.25 174 VAL A C 1
ATOM 1393 O O . VAL A 1 174 ? 18.887 3.530 17.636 1.00 96.25 174 VAL A O 1
ATOM 1396 N N . ASP A 1 175 ? 16.702 3.483 17.176 1.00 95.00 175 ASP A N 1
ATOM 1397 C CA . ASP A 1 175 ? 16.500 2.046 17.323 1.00 95.00 175 ASP A CA 1
ATOM 1398 C C . ASP A 1 175 ? 16.971 1.281 16.077 1.00 95.00 175 ASP A C 1
ATOM 1400 O O . ASP A 1 175 ? 16.256 1.205 15.070 1.00 95.00 175 ASP A O 1
ATOM 1404 N N . LYS A 1 176 ? 18.171 0.689 16.136 1.00 94.38 176 LYS A N 1
ATOM 1405 C CA . LYS A 1 176 ? 18.807 -0.011 14.997 1.00 94.38 176 LYS A CA 1
ATOM 1406 C C . LYS A 1 176 ? 18.511 -1.508 14.885 1.00 94.38 176 LYS A C 1
ATOM 1408 O O . LYS A 1 176 ? 18.890 -2.110 13.887 1.00 94.38 176 LYS A O 1
ATOM 1413 N N . TYR A 1 177 ? 17.823 -2.104 15.857 1.00 93.25 177 TYR A N 1
ATOM 1414 C CA . TYR A 1 177 ? 17.332 -3.484 15.746 1.00 93.25 177 TYR A CA 1
ATOM 1415 C C . TYR A 1 177 ? 16.264 -3.599 14.639 1.00 93.25 177 TYR A C 1
ATOM 1417 O O . TYR A 1 177 ? 15.626 -2.603 14.309 1.00 93.25 177 TYR A O 1
ATOM 1425 N N . SER A 1 178 ? 16.077 -4.772 14.026 1.00 86.94 178 SER A N 1
ATOM 1426 C CA . SER A 1 178 ? 15.201 -4.921 12.845 1.00 86.94 178 SER A CA 1
ATOM 1427 C C . SER A 1 178 ? 13.706 -4.791 13.175 1.00 86.94 178 SER A C 1
ATOM 1429 O O . SER A 1 178 ? 13.084 -3.805 12.778 1.00 86.94 178 SER A O 1
ATOM 1431 N N . ASN A 1 179 ? 13.158 -5.753 13.927 1.00 89.62 179 ASN A N 1
ATOM 1432 C CA . ASN A 1 179 ? 11.746 -5.805 14.332 1.00 89.62 179 ASN A CA 1
ATOM 1433 C C . ASN A 1 179 ? 11.589 -5.194 15.733 1.00 89.62 179 ASN A C 1
ATOM 1435 O O . ASN A 1 179 ? 11.895 -4.019 15.938 1.00 89.62 179 ASN A O 1
ATOM 1439 N N . TYR A 1 180 ? 11.196 -6.017 16.701 1.00 96.69 180 TYR A N 1
ATOM 1440 C CA . TYR A 1 180 ? 11.200 -5.747 18.131 1.00 96.69 180 TYR A CA 1
ATOM 1441 C C . TYR A 1 180 ? 11.872 -6.919 18.874 1.00 96.69 180 TYR A C 1
ATOM 1443 O O . TYR A 1 180 ? 11.899 -8.032 18.347 1.00 96.69 180 TYR A O 1
ATOM 1451 N N . PRO A 1 181 ? 12.462 -6.707 20.068 1.00 97.31 181 PRO A N 1
ATOM 1452 C CA . PRO A 1 181 ? 13.413 -7.663 20.657 1.00 97.31 181 PRO A CA 1
ATOM 1453 C C . PRO A 1 181 ? 12.898 -9.081 20.940 1.00 97.31 181 PRO A C 1
ATOM 1455 O O . PRO A 1 181 ? 13.701 -10.005 20.996 1.00 97.31 181 PRO A O 1
ATOM 1458 N N . VAL A 1 182 ? 11.590 -9.254 21.139 1.00 97.81 182 VAL A N 1
ATOM 1459 C CA . VAL A 1 182 ? 10.968 -10.536 21.525 1.00 97.81 182 VAL A CA 1
ATOM 1460 C C . VAL A 1 182 ? 10.128 -11.167 20.410 1.00 97.81 182 VAL A C 1
ATOM 1462 O O . VAL A 1 182 ? 9.359 -12.085 20.685 1.00 97.81 182 VAL A O 1
ATOM 1465 N N . TYR A 1 183 ? 10.284 -10.680 19.176 1.00 98.00 183 TYR A N 1
ATOM 1466 C CA . TYR A 1 183 ? 9.616 -11.194 17.977 1.00 98.00 183 TYR A CA 1
ATOM 1467 C C . TYR A 1 183 ? 9.773 -12.714 17.845 1.00 98.00 183 TYR A C 1
ATOM 1469 O O . TYR A 1 183 ? 10.903 -13.209 17.855 1.00 98.00 183 TYR A O 1
ATOM 1477 N N . HIS A 1 184 ? 8.649 -13.432 17.729 1.00 98.06 184 HIS A N 1
ATOM 1478 C CA . HIS A 1 184 ? 8.589 -14.894 17.556 1.00 98.06 184 HIS A CA 1
ATOM 1479 C C . HIS A 1 184 ? 9.223 -15.692 18.704 1.00 98.06 184 HIS A C 1
ATOM 1481 O O . HIS A 1 184 ? 9.740 -16.795 18.523 1.00 98.06 184 HIS A O 1
ATOM 1487 N N . THR A 1 185 ? 9.185 -15.144 19.920 1.00 98.50 185 THR A N 1
ATOM 1488 C CA . THR A 1 185 ? 9.677 -15.823 21.127 1.00 98.50 185 THR A CA 1
ATOM 1489 C C . THR A 1 185 ? 8.553 -16.095 22.123 1.00 98.50 185 THR A C 1
ATOM 1491 O O . THR A 1 185 ? 7.479 -15.500 22.077 1.00 98.50 185 THR A O 1
ATOM 1494 N N . THR A 1 186 ? 8.817 -16.954 23.108 1.00 98.38 186 THR A N 1
ATOM 1495 C CA . THR A 1 186 ? 7.886 -17.218 24.218 1.00 98.38 186 THR A CA 1
ATOM 1496 C C . THR A 1 186 ? 7.641 -16.000 25.121 1.00 98.38 186 THR A C 1
ATOM 1498 O O . THR A 1 186 ? 6.697 -16.015 25.906 1.00 98.38 186 THR A O 1
ATOM 1501 N N . TYR A 1 187 ? 8.461 -14.947 25.018 1.00 98.50 187 TYR A N 1
ATOM 1502 C CA . TYR A 1 187 ? 8.322 -13.704 25.789 1.00 98.50 187 TYR A CA 1
ATOM 1503 C C . TYR A 1 187 ? 7.336 -12.709 25.172 1.00 98.50 187 TYR A C 1
ATOM 1505 O O . TYR A 1 187 ? 7.106 -11.630 25.722 1.00 98.50 187 TYR A O 1
ATOM 1513 N N . GLU A 1 188 ? 6.744 -13.057 24.035 1.00 98.38 188 GLU A N 1
ATOM 1514 C CA . GLU A 1 188 ? 5.732 -12.251 23.378 1.00 98.38 188 GLU A CA 1
ATOM 1515 C C . GLU A 1 188 ? 4.363 -12.452 24.046 1.00 98.38 188 GLU A C 1
ATOM 1517 O O . GLU A 1 188 ? 3.518 -13.194 23.553 1.00 98.38 188 GLU A O 1
ATOM 1522 N N . THR A 1 189 ? 4.159 -11.828 25.212 1.00 98.81 189 THR A N 1
ATOM 1523 C CA . THR A 1 189 ? 2.969 -12.024 26.063 1.00 98.81 189 THR A CA 1
ATOM 1524 C C . THR A 1 189 ? 2.065 -10.790 26.144 1.00 98.81 189 THR A C 1
ATOM 1526 O O . THR A 1 189 ? 2.424 -9.689 25.726 1.00 98.81 189 THR A O 1
ATOM 1529 N N . PHE A 1 190 ? 0.877 -10.950 26.733 1.00 98.75 190 PHE A N 1
ATOM 1530 C CA . PHE A 1 190 ? -0.007 -9.823 27.043 1.00 98.75 190 PHE A CA 1
ATOM 1531 C C . PHE A 1 190 ? 0.653 -8.819 28.002 1.00 98.75 190 PHE A C 1
ATOM 1533 O O . PHE A 1 190 ? 0.557 -7.606 27.801 1.00 98.75 190 PHE A O 1
ATOM 1540 N N . GLU A 1 191 ? 1.347 -9.307 29.034 1.00 98.75 191 GLU A N 1
ATOM 1541 C CA . GLU A 1 191 ? 2.031 -8.474 30.028 1.00 98.75 191 GLU A CA 1
ATOM 1542 C C . GLU A 1 191 ? 3.094 -7.598 29.373 1.00 98.75 191 GLU A C 1
ATOM 1544 O O . GLU A 1 191 ? 3.205 -6.428 29.733 1.00 98.75 191 GLU A O 1
ATOM 1549 N N . LEU A 1 192 ? 3.819 -8.121 28.375 1.00 98.69 192 LEU A N 1
ATOM 1550 C CA . LEU A 1 192 ? 4.774 -7.341 27.592 1.00 98.69 192 LEU A CA 1
ATOM 1551 C C . LEU A 1 192 ? 4.102 -6.095 26.997 1.00 98.69 192 LEU A C 1
ATOM 1553 O O . LEU A 1 192 ? 4.578 -4.973 27.188 1.00 98.69 192 LEU A O 1
ATOM 1557 N N . VAL A 1 193 ? 2.980 -6.283 26.297 1.00 98.69 193 VAL A N 1
ATOM 1558 C CA . VAL A 1 193 ? 2.261 -5.179 25.650 1.00 98.69 193 VAL A CA 1
ATOM 1559 C C . VAL A 1 193 ? 1.706 -4.210 26.684 1.00 98.69 193 VAL A C 1
ATOM 1561 O O . VAL A 1 193 ? 1.915 -2.998 26.573 1.00 98.69 193 VAL A O 1
ATOM 1564 N N . LYS A 1 194 ? 1.045 -4.745 27.716 1.00 98.50 194 LYS A N 1
ATOM 1565 C CA . LYS A 1 194 ? 0.393 -3.962 28.768 1.00 98.50 194 LYS A CA 1
ATOM 1566 C C . LYS A 1 194 ? 1.379 -3.156 29.612 1.00 98.50 194 LYS A C 1
ATOM 1568 O O . LYS A 1 194 ? 1.005 -2.101 30.114 1.00 98.50 194 LYS A O 1
ATOM 1573 N N . GLN A 1 195 ? 2.595 -3.646 29.825 1.00 98.38 195 GLN A N 1
ATOM 1574 C CA . GLN A 1 195 ? 3.561 -2.992 30.709 1.00 98.38 195 GLN A CA 1
ATOM 1575 C C . GLN A 1 195 ? 4.548 -2.103 29.950 1.00 98.38 195 GLN A C 1
ATOM 1577 O O . GLN A 1 195 ? 4.899 -1.043 30.462 1.00 98.38 195 GLN A O 1
ATOM 1582 N N . PHE A 1 196 ? 4.973 -2.492 28.742 1.00 98.38 196 PHE A N 1
ATOM 1583 C CA . PHE A 1 196 ? 6.106 -1.843 28.068 1.00 98.38 196 PHE A CA 1
ATOM 1584 C C . PHE A 1 196 ? 5.761 -1.137 26.752 1.00 98.38 196 PHE A C 1
ATOM 1586 O O . PHE A 1 196 ? 6.423 -0.156 26.414 1.00 98.38 196 PHE A O 1
ATOM 1593 N N . TYR A 1 197 ? 4.747 -1.590 26.006 1.00 98.44 197 TYR A N 1
ATOM 1594 C CA . TYR A 1 197 ? 4.451 -1.024 24.681 1.00 98.44 197 TYR A CA 1
ATOM 1595 C C . TYR A 1 197 ? 3.349 0.028 24.720 1.00 98.44 197 TYR A C 1
ATOM 1597 O O . TYR A 1 197 ? 3.547 1.148 24.246 1.00 98.44 197 TYR A O 1
ATOM 1605 N N . ASP A 1 198 ? 2.188 -0.317 25.275 1.00 98.56 198 ASP A N 1
ATOM 1606 C CA . ASP A 1 198 ? 1.027 0.573 25.277 1.00 98.56 198 ASP A CA 1
ATOM 1607 C C . ASP A 1 198 ? 0.142 0.368 26.520 1.00 98.56 198 ASP A C 1
ATOM 1609 O O . ASP A 1 198 ? -0.963 -0.176 26.427 1.00 98.56 198 ASP A O 1
ATOM 1613 N N . PRO A 1 199 ? 0.593 0.814 27.711 1.00 98.44 199 PRO A N 1
ATOM 1614 C CA . PRO A 1 199 ? -0.136 0.588 28.959 1.00 98.44 199 PRO A CA 1
ATOM 1615 C C . PRO A 1 199 ? -1.547 1.168 29.002 1.00 98.44 199 PRO A C 1
ATOM 1617 O O . PRO A 1 199 ? -2.388 0.684 29.763 1.00 98.44 199 PRO A O 1
ATOM 1620 N N . THR A 1 200 ? -1.835 2.188 28.198 1.00 98.00 200 THR A N 1
ATOM 1621 C CA . THR A 1 200 ? -3.146 2.846 28.134 1.00 98.00 200 THR A CA 1
ATOM 1622 C C . THR A 1 200 ? -3.996 2.378 26.952 1.00 98.00 200 THR A C 1
ATOM 1624 O O . THR A 1 200 ? -5.146 2.804 26.850 1.00 98.00 200 THR A O 1
ATOM 1627 N N . PHE A 1 201 ? -3.457 1.515 26.080 1.00 98.62 201 PHE A N 1
ATOM 1628 C CA . PHE A 1 201 ? -4.058 1.076 24.813 1.00 98.62 201 PHE A CA 1
ATOM 1629 C C . PHE A 1 201 ? -4.425 2.215 23.847 1.00 98.62 201 PHE A C 1
ATOM 1631 O O . PHE A 1 201 ? -5.163 1.998 22.887 1.00 98.62 201 PHE A O 1
ATOM 1638 N N . GLN A 1 202 ? -3.938 3.438 24.079 1.00 98.56 202 GLN A N 1
ATOM 1639 C CA . GLN A 1 202 ? -4.313 4.590 23.256 1.00 98.56 202 GLN A CA 1
ATOM 1640 C C . GLN A 1 202 ? -3.702 4.493 21.858 1.00 98.56 202 GLN A C 1
ATOM 1642 O O . GLN A 1 202 ? -4.363 4.839 20.885 1.00 98.56 202 GLN A O 1
ATOM 1647 N N . LYS A 1 203 ? -2.482 3.956 21.725 1.00 98.75 203 LYS A N 1
ATOM 1648 C CA . LYS A 1 203 ? -1.841 3.791 20.410 1.00 98.75 203 LYS A CA 1
ATOM 1649 C C . LYS A 1 203 ? -2.544 2.711 19.592 1.00 98.75 203 LYS A C 1
ATOM 1651 O O . LYS A 1 203 ? -2.823 2.918 18.413 1.00 98.75 203 LYS A O 1
ATOM 1656 N N . GLN A 1 204 ? -2.896 1.591 20.222 1.00 98.81 204 GLN A N 1
ATOM 1657 C CA . GLN A 1 204 ? -3.677 0.526 19.583 1.00 98.81 204 GLN A CA 1
ATOM 1658 C C . GLN A 1 204 ? -5.091 0.997 19.211 1.00 98.81 204 GLN A C 1
ATOM 1660 O O . GLN A 1 204 ? -5.560 0.699 18.113 1.00 98.81 204 GLN A O 1
ATOM 1665 N N . LEU A 1 205 ? -5.745 1.798 20.064 1.00 98.88 205 LEU A N 1
ATOM 1666 C CA . LEU A 1 205 ? -7.027 2.437 19.749 1.00 98.88 205 LEU A CA 1
ATOM 1667 C C . LEU A 1 205 ? -6.911 3.359 18.529 1.00 98.88 205 LEU A C 1
ATOM 1669 O O . LEU A 1 205 ? -7.738 3.281 17.622 1.00 98.88 205 LEU A O 1
ATOM 1673 N N . THR A 1 206 ? -5.870 4.188 18.465 1.00 98.81 206 THR A N 1
ATOM 1674 C CA . THR A 1 206 ? -5.600 5.046 17.306 1.00 98.81 206 THR A CA 1
ATOM 1675 C C . THR A 1 206 ? -5.401 4.228 16.027 1.00 98.81 206 THR A C 1
ATOM 1677 O O . THR A 1 206 ? -5.975 4.561 14.991 1.00 98.81 206 THR A O 1
ATOM 1680 N N . VAL A 1 207 ? -4.666 3.111 16.076 1.00 98.88 207 VAL A N 1
ATOM 1681 C CA . VAL A 1 207 ? -4.532 2.203 14.920 1.00 98.88 207 VAL A CA 1
ATOM 1682 C C . VAL A 1 207 ? -5.884 1.613 14.516 1.00 98.88 207 VAL A C 1
ATOM 1684 O O . VAL A 1 207 ? -6.181 1.554 13.321 1.00 98.88 207 VAL A O 1
ATOM 1687 N N . ALA A 1 208 ? -6.727 1.233 15.480 1.00 98.88 208 ALA A N 1
ATOM 1688 C CA . ALA A 1 208 ? -8.080 0.752 15.209 1.00 98.88 208 ALA A CA 1
ATOM 1689 C C . ALA A 1 208 ? -8.943 1.811 14.509 1.00 98.88 208 ALA A C 1
ATOM 1691 O O . ALA A 1 208 ? -9.631 1.486 13.544 1.00 98.88 208 ALA A O 1
ATOM 1692 N N . GLN A 1 209 ? -8.865 3.075 14.936 1.00 98.88 209 GLN A N 1
ATOM 1693 C CA . GLN A 1 209 ? -9.587 4.189 14.313 1.00 98.88 209 GLN A CA 1
ATOM 1694 C C . GLN A 1 209 ? -9.161 4.408 12.858 1.00 98.88 209 GLN A C 1
ATOM 1696 O O . GLN A 1 209 ? -10.023 4.544 11.994 1.00 98.88 209 GLN A O 1
ATOM 1701 N N . ILE A 1 210 ? -7.858 4.378 12.558 1.00 98.75 210 ILE A N 1
ATOM 1702 C CA . ILE A 1 210 ? -7.366 4.558 11.181 1.00 98.75 210 ILE A CA 1
ATOM 1703 C C . ILE A 1 210 ? -7.771 3.372 10.307 1.00 98.75 210 ILE A C 1
ATOM 1705 O O . ILE A 1 210 ? -8.294 3.567 9.213 1.00 98.75 210 ILE A O 1
ATOM 1709 N N . ARG A 1 211 ? -7.558 2.136 10.783 1.00 98.88 211 ARG A N 1
ATOM 1710 C CA . ARG A 1 211 ? -7.945 0.919 10.050 1.00 98.88 211 ARG A CA 1
ATOM 1711 C C . ARG A 1 211 ? -9.456 0.905 9.779 1.00 98.88 211 ARG A C 1
ATOM 1713 O O . ARG A 1 211 ? -9.860 0.638 8.650 1.00 98.88 211 ARG A O 1
ATOM 1720 N N . ALA A 1 212 ? -10.279 1.264 10.766 1.00 98.81 212 ALA A N 1
ATOM 1721 C CA . ALA A 1 212 ? -11.725 1.406 10.601 1.00 98.81 212 ALA A CA 1
ATOM 1722 C C . ALA A 1 212 ? -12.098 2.518 9.615 1.00 98.81 212 ALA A C 1
ATOM 1724 O O . ALA A 1 212 ? -12.950 2.290 8.764 1.00 98.81 212 ALA A O 1
ATOM 1725 N N . GLY A 1 213 ? -11.456 3.686 9.706 1.00 98.88 213 GLY A N 1
ATOM 1726 C CA . GLY A 1 213 ? -11.683 4.819 8.810 1.00 98.88 213 GLY A CA 1
ATOM 1727 C C . GLY A 1 213 ? -11.373 4.473 7.356 1.00 98.88 213 GLY A C 1
ATOM 1728 O O . GLY A 1 213 ? -12.183 4.748 6.478 1.00 98.88 213 GLY A O 1
ATOM 1729 N N . LEU A 1 214 ? -10.264 3.768 7.104 1.00 98.94 214 LEU A N 1
ATOM 1730 C CA . LEU A 1 214 ? -9.923 3.264 5.770 1.00 98.94 214 LEU A CA 1
ATOM 1731 C C . LEU A 1 214 ? -11.023 2.347 5.230 1.00 98.94 214 LEU A C 1
ATOM 1733 O O . LEU A 1 214 ? -11.501 2.541 4.115 1.00 98.94 214 LEU A O 1
ATOM 1737 N N . VAL A 1 215 ? -11.456 1.364 6.025 1.00 98.88 215 VAL A N 1
ATOM 1738 C CA . VAL A 1 215 ? -12.518 0.429 5.625 1.00 98.88 215 VAL A CA 1
ATOM 1739 C C . VAL A 1 215 ? -13.841 1.162 5.398 1.00 98.88 215 VAL A C 1
ATOM 1741 O O . VAL A 1 215 ? -14.516 0.891 4.406 1.00 98.88 215 VAL A O 1
ATOM 1744 N N . TYR A 1 216 ? -14.197 2.100 6.277 1.00 98.88 216 TYR A N 1
ATOM 1745 C CA . TYR A 1 216 ? -15.420 2.894 6.195 1.00 98.88 216 TYR A CA 1
ATOM 1746 C C . TYR A 1 216 ? -15.456 3.704 4.899 1.00 98.88 216 TYR A C 1
ATOM 1748 O O . TYR A 1 216 ? -16.330 3.461 4.068 1.00 98.88 216 TYR A O 1
ATOM 1756 N N . GLU A 1 217 ? -14.455 4.554 4.666 1.00 98.88 217 GLU A N 1
ATOM 1757 C CA . GLU A 1 217 ? -14.364 5.425 3.490 1.00 98.88 217 GLU A CA 1
ATOM 1758 C C . GLU A 1 217 ? -14.332 4.630 2.178 1.00 98.88 217 GLU A C 1
ATOM 1760 O O . GLU A 1 217 ? -15.057 4.925 1.227 1.00 98.88 217 GLU A O 1
ATOM 1765 N N . LEU A 1 218 ? -13.561 3.542 2.123 1.00 98.88 218 LEU A N 1
ATOM 1766 C CA . LEU A 1 218 ? -13.512 2.689 0.931 1.00 98.88 218 LEU A CA 1
ATOM 1767 C C . LEU A 1 218 ? -14.839 1.954 0.691 1.00 98.88 218 LEU A C 1
ATOM 1769 O O . LEU A 1 218 ? -15.188 1.645 -0.455 1.00 98.88 218 LEU A O 1
ATOM 1773 N N . SER A 1 219 ? -15.582 1.644 1.757 1.00 98.81 219 SER A N 1
ATOM 1774 C CA . SER A 1 219 ? -16.841 0.907 1.657 1.00 98.81 219 SER A CA 1
ATOM 1775 C C . SER A 1 219 ? -18.026 1.810 1.333 1.00 98.81 219 SER A C 1
ATOM 1777 O O . SER A 1 219 ? -18.869 1.402 0.532 1.00 98.81 219 SER A O 1
ATOM 1779 N N . ASP A 1 220 ? -18.069 3.031 1.865 1.00 98.75 220 ASP A N 1
ATOM 1780 C CA . ASP A 1 220 ? -19.288 3.843 1.897 1.00 98.75 220 ASP A CA 1
ATOM 1781 C C . ASP A 1 220 ? -19.263 5.044 0.942 1.00 98.75 220 ASP A C 1
ATOM 1783 O O . ASP A 1 220 ? -20.304 5.411 0.390 1.00 98.75 220 ASP A O 1
ATOM 1787 N N . SER A 1 221 ? -18.084 5.585 0.620 1.00 98.69 221 SER A N 1
ATOM 1788 C CA . SER A 1 221 ? -17.969 6.798 -0.201 1.00 98.69 221 SER A CA 1
ATOM 1789 C C . SER A 1 221 ? -18.493 6.590 -1.627 1.00 98.69 221 SER A C 1
ATOM 1791 O O . SER A 1 221 ? -18.217 5.579 -2.288 1.00 98.69 221 SER A O 1
ATOM 1793 N N . LEU A 1 222 ? -19.313 7.532 -2.114 1.00 98.44 222 LEU A N 1
ATOM 1794 C CA . LEU A 1 222 ? -20.019 7.424 -3.402 1.00 98.44 222 LEU A CA 1
ATOM 1795 C C . LEU A 1 222 ? -19.043 7.180 -4.565 1.00 98.44 222 LEU A C 1
ATOM 1797 O O . LEU A 1 222 ? -19.218 6.235 -5.346 1.00 98.44 222 LEU A O 1
ATOM 1801 N N . VAL A 1 223 ? -17.993 7.997 -4.612 1.00 98.62 223 VAL A N 1
ATOM 1802 C CA . VAL A 1 223 ? -16.795 7.824 -5.436 1.00 98.62 223 VAL A CA 1
ATOM 1803 C C . VAL A 1 223 ? -15.687 7.277 -4.539 1.00 98.62 223 VAL A C 1
ATOM 1805 O O . VAL A 1 223 ? -15.556 7.701 -3.393 1.00 98.62 223 VAL A O 1
ATOM 1808 N N . LEU A 1 224 ? -14.927 6.301 -5.032 1.00 98.81 224 LEU A N 1
ATOM 1809 C CA . LEU A 1 224 ? -13.804 5.729 -4.302 1.00 98.81 224 LEU A CA 1
ATOM 1810 C C . LEU A 1 224 ? -12.760 6.822 -4.008 1.00 98.81 224 LEU A C 1
ATOM 1812 O O . LEU A 1 224 ? -12.343 7.507 -4.942 1.00 98.81 224 LEU A O 1
ATOM 1816 N N . PRO A 1 225 ? -12.310 6.976 -2.752 1.00 98.50 225 PRO A N 1
ATOM 1817 C CA . PRO A 1 225 ? -11.343 8.001 -2.362 1.00 98.50 225 PRO A CA 1
ATOM 1818 C C . PRO A 1 225 ? -9.908 7.578 -2.729 1.00 98.50 225 PRO A C 1
ATOM 1820 O O . PRO A 1 225 ? -9.062 7.392 -1.857 1.00 98.50 225 PRO A O 1
ATOM 1823 N N . LEU A 1 226 ? -9.654 7.362 -4.023 1.00 98.69 226 LEU A N 1
ATOM 1824 C CA . LEU A 1 226 ? -8.371 6.907 -4.566 1.00 98.69 226 LEU A CA 1
ATOM 1825 C C . LEU A 1 226 ? -7.740 7.983 -5.461 1.00 98.69 226 LEU A C 1
ATOM 1827 O O . LEU A 1 226 ? -8.392 8.489 -6.377 1.00 98.69 226 LEU A O 1
ATOM 1831 N N . GLN A 1 227 ? -6.460 8.297 -5.233 1.00 98.31 227 GLN A N 1
ATOM 1832 C CA . GLN A 1 227 ? -5.763 9.396 -5.913 1.00 98.31 227 GLN A CA 1
ATOM 1833 C C . GLN A 1 227 ? -4.744 8.903 -6.953 1.00 98.31 227 GLN A C 1
ATOM 1835 O O . GLN A 1 227 ? -3.576 8.678 -6.656 1.00 98.31 227 GLN A O 1
ATOM 1840 N N . CYS A 1 228 ? -5.167 8.792 -8.214 1.00 98.38 228 CYS A N 1
ATOM 1841 C CA . CYS A 1 228 ? -4.290 8.433 -9.343 1.00 98.38 228 CYS A CA 1
ATOM 1842 C C . CYS A 1 228 ? -3.066 9.353 -9.522 1.00 98.38 228 CYS A C 1
ATOM 1844 O O . CYS A 1 228 ? -2.016 8.876 -9.944 1.00 98.38 228 CYS A O 1
ATOM 1846 N N . GLN A 1 229 ? -3.177 10.649 -9.200 1.00 98.25 229 GLN A N 1
ATOM 1847 C CA . GLN A 1 229 ? -2.053 11.589 -9.329 1.00 98.25 229 GLN A CA 1
ATOM 1848 C C . GLN A 1 229 ? -0.903 11.269 -8.362 1.00 98.25 229 GLN A C 1
ATOM 1850 O O . GLN A 1 229 ? 0.253 11.379 -8.756 1.00 98.25 229 GLN A O 1
ATOM 1855 N N . ASP A 1 230 ? -1.197 10.771 -7.155 1.00 98.00 230 ASP A N 1
ATOM 1856 C CA . ASP A 1 230 ? -0.154 10.321 -6.220 1.00 98.00 230 ASP A CA 1
ATOM 1857 C C . ASP A 1 230 ? 0.620 9.120 -6.799 1.00 98.00 230 ASP A C 1
ATOM 1859 O O . ASP A 1 230 ? 1.815 8.960 -6.556 1.00 98.00 230 ASP A O 1
ATOM 1863 N N . TYR A 1 231 ? -0.039 8.286 -7.614 1.00 98.44 231 TYR A N 1
ATOM 1864 C CA . TYR A 1 231 ? 0.629 7.209 -8.344 1.00 98.44 231 TYR A CA 1
ATOM 1865 C C . TYR A 1 231 ? 1.535 7.769 -9.455 1.00 98.44 231 TYR A C 1
ATOM 1867 O O . TYR A 1 231 ? 2.667 7.319 -9.608 1.00 98.44 231 TYR A O 1
ATOM 1875 N N . ALA A 1 232 ? 1.094 8.787 -10.196 1.00 98.50 232 ALA A N 1
ATOM 1876 C CA . ALA A 1 232 ? 1.930 9.437 -11.209 1.00 98.50 232 ALA A CA 1
ATOM 1877 C C . ALA A 1 232 ? 3.208 10.060 -10.611 1.00 98.50 232 ALA A C 1
ATOM 1879 O O . ALA A 1 232 ? 4.303 9.871 -11.152 1.00 98.50 232 ALA A O 1
ATOM 1880 N N . GLU A 1 233 ? 3.087 10.737 -9.463 1.00 97.62 233 GLU A N 1
ATOM 1881 C CA . GLU A 1 233 ? 4.231 11.254 -8.697 1.00 97.62 233 GLU A CA 1
ATOM 1882 C C . GLU A 1 233 ? 5.180 10.113 -8.291 1.00 97.62 233 GLU A C 1
ATOM 1884 O O . GLU A 1 233 ? 6.388 10.188 -8.528 1.00 97.62 233 GLU A O 1
ATOM 1889 N N . ALA A 1 234 ? 4.631 9.013 -7.762 1.00 97.75 234 ALA A N 1
ATOM 1890 C CA . ALA A 1 234 ? 5.409 7.845 -7.358 1.00 97.75 234 ALA A CA 1
ATOM 1891 C C . ALA A 1 234 ? 6.141 7.175 -8.538 1.00 97.75 234 ALA A C 1
ATOM 1893 O O . ALA A 1 234 ? 7.321 6.856 -8.423 1.00 97.75 234 ALA A O 1
ATOM 1894 N N . LEU A 1 235 ? 5.486 6.993 -9.691 1.00 98.56 235 LEU A N 1
ATOM 1895 C CA . LEU A 1 235 ? 6.108 6.421 -10.894 1.00 98.56 235 LEU A CA 1
ATOM 1896 C C . LEU A 1 235 ? 7.255 7.286 -11.412 1.00 98.56 235 LEU A C 1
ATOM 1898 O O . LEU A 1 235 ? 8.296 6.749 -11.790 1.00 98.56 235 LEU A O 1
ATOM 1902 N N . THR A 1 236 ? 7.081 8.608 -11.390 1.00 98.25 236 THR A N 1
ATOM 1903 C CA . THR A 1 236 ? 8.125 9.568 -11.772 1.00 98.25 236 THR A CA 1
ATOM 1904 C C . THR A 1 236 ? 9.351 9.402 -10.890 1.00 98.25 236 THR A C 1
ATOM 1906 O O . THR A 1 236 ? 10.469 9.265 -11.390 1.00 98.25 236 THR A O 1
ATOM 1909 N N . LEU A 1 237 ? 9.152 9.345 -9.573 1.00 96.88 237 LEU A N 1
ATOM 1910 C CA . LEU A 1 237 ? 10.239 9.095 -8.640 1.00 96.88 237 LEU A CA 1
ATOM 1911 C C . LEU A 1 237 ? 10.918 7.750 -8.914 1.00 96.88 237 LEU A C 1
ATOM 1913 O O . LEU A 1 237 ? 12.135 7.698 -9.048 1.00 96.88 237 LEU A O 1
ATOM 1917 N N . TYR A 1 238 ? 10.149 6.669 -9.025 1.00 97.44 238 TYR A N 1
ATOM 1918 C CA . TYR A 1 238 ? 10.704 5.329 -9.193 1.00 97.44 238 TYR A CA 1
ATOM 1919 C C . TYR A 1 238 ? 11.476 5.172 -10.504 1.00 97.44 238 TYR A C 1
ATOM 1921 O O . TYR A 1 238 ? 12.490 4.476 -10.522 1.00 97.44 238 TYR A O 1
ATOM 1929 N N . ALA A 1 239 ? 11.023 5.818 -11.583 1.00 98.25 239 ALA A N 1
ATOM 1930 C CA . ALA A 1 239 ? 11.717 5.824 -12.867 1.00 98.25 239 ALA A CA 1
ATOM 1931 C C . ALA A 1 239 ? 13.063 6.558 -12.765 1.00 98.25 239 ALA A C 1
ATOM 1933 O O . ALA A 1 239 ? 14.066 6.072 -13.284 1.00 98.25 239 ALA A O 1
ATOM 1934 N N . ASN A 1 240 ? 13.108 7.674 -12.030 1.00 97.56 240 ASN A N 1
ATOM 1935 C CA . ASN A 1 240 ? 14.357 8.376 -11.738 1.00 97.56 240 ASN A CA 1
ATOM 1936 C C . ASN A 1 240 ? 15.292 7.530 -10.860 1.00 97.56 240 ASN A C 1
ATOM 1938 O O . ASN A 1 240 ? 16.454 7.357 -11.212 1.00 97.56 240 ASN A O 1
ATOM 1942 N N . GLU A 1 241 ? 14.790 6.929 -9.775 1.00 95.56 241 GLU A N 1
ATOM 1943 C CA . GLU A 1 241 ? 15.591 6.088 -8.873 1.00 95.56 241 GLU A CA 1
ATOM 1944 C C . GLU A 1 241 ? 16.243 4.904 -9.603 1.00 95.56 241 GLU A C 1
ATOM 1946 O O . GLU A 1 241 ? 17.425 4.618 -9.395 1.00 95.56 241 GLU A O 1
ATOM 1951 N N . ILE A 1 242 ? 15.491 4.196 -10.455 1.00 96.44 242 ILE A N 1
ATOM 1952 C CA . ILE A 1 242 ? 16.030 3.046 -11.192 1.00 96.44 242 ILE A CA 1
ATOM 1953 C C . ILE A 1 242 ? 16.986 3.483 -12.308 1.00 96.44 242 ILE A C 1
ATOM 1955 O O . ILE A 1 242 ? 17.988 2.810 -12.559 1.00 96.44 242 ILE A O 1
ATOM 1959 N N . TYR A 1 243 ? 16.732 4.632 -12.936 1.00 97.75 243 TYR A N 1
ATOM 1960 C CA . TYR A 1 243 ? 17.630 5.202 -13.933 1.00 97.75 243 TYR A CA 1
ATOM 1961 C C . TYR A 1 243 ? 18.956 5.662 -13.313 1.00 97.75 243 TYR A C 1
ATOM 1963 O O . TYR A 1 243 ? 20.018 5.367 -13.857 1.00 97.75 243 TYR A O 1
ATOM 1971 N N . ASP A 1 244 ? 18.925 6.291 -12.138 1.00 96.38 244 ASP A N 1
ATOM 1972 C CA . ASP A 1 244 ? 20.130 6.684 -11.400 1.00 96.38 244 ASP A CA 1
ATOM 1973 C C . ASP A 1 244 ? 20.965 5.469 -10.968 1.00 96.38 244 ASP A C 1
ATOM 1975 O O . ASP A 1 244 ? 22.197 5.530 -10.933 1.00 96.38 244 ASP A O 1
ATOM 1979 N N . GLN A 1 245 ? 20.325 4.329 -10.686 1.00 94.31 245 GLN A N 1
ATOM 1980 C CA . GLN A 1 245 ? 21.043 3.070 -10.478 1.00 94.31 245 GLN A CA 1
ATOM 1981 C C . GLN A 1 245 ? 21.698 2.568 -11.768 1.00 94.31 245 GLN A C 1
ATOM 1983 O O . GLN A 1 245 ? 22.875 2.210 -11.739 1.00 94.31 245 GLN A O 1
ATOM 1988 N N . ALA A 1 246 ? 20.977 2.584 -12.891 1.00 95.50 246 ALA A N 1
ATOM 1989 C CA . ALA A 1 246 ? 21.504 2.169 -14.190 1.00 95.50 246 ALA A CA 1
ATOM 1990 C C . ALA A 1 246 ? 22.673 3.055 -14.659 1.00 95.50 246 ALA A C 1
ATOM 1992 O O . ALA A 1 246 ? 23.651 2.547 -15.206 1.00 95.50 246 ALA A O 1
ATOM 1993 N N . LYS A 1 247 ? 22.623 4.365 -14.378 1.00 95.31 247 LYS A N 1
ATOM 1994 C CA . LYS A 1 247 ? 23.673 5.346 -14.702 1.00 95.31 247 LYS A CA 1
ATOM 1995 C C . LYS A 1 247 ? 25.040 5.037 -14.098 1.00 95.31 247 LYS A C 1
ATOM 1997 O O . LYS A 1 247 ? 26.046 5.520 -14.606 1.00 95.31 247 LYS A O 1
ATOM 2002 N N . LYS A 1 248 ? 25.119 4.194 -13.065 1.00 95.25 248 LYS A N 1
ATOM 2003 C CA . LYS A 1 248 ? 26.405 3.695 -12.546 1.00 95.25 248 LYS A CA 1
ATOM 2004 C C . LYS A 1 248 ? 27.187 2.875 -13.584 1.00 95.25 248 LYS A C 1
ATOM 2006 O O . LYS A 1 248 ? 28.387 2.689 -13.419 1.00 95.25 248 LYS A O 1
ATOM 2011 N N . HIS A 1 249 ? 26.521 2.430 -14.649 1.00 95.81 249 HIS A N 1
ATOM 2012 C CA . HIS A 1 249 ? 27.070 1.652 -15.759 1.00 95.81 249 HIS A CA 1
ATOM 2013 C C . HIS A 1 249 ? 26.886 2.390 -17.104 1.00 95.81 249 HIS A C 1
ATOM 2015 O O . HIS A 1 249 ? 26.534 1.781 -18.112 1.00 95.81 249 HIS A O 1
ATOM 2021 N N . GLU A 1 250 ? 27.073 3.716 -17.125 1.00 95.12 250 GLU A N 1
ATOM 2022 C CA . GLU A 1 250 ? 26.803 4.585 -18.286 1.00 95.12 250 GLU A CA 1
ATOM 2023 C C . GLU A 1 250 ? 27.459 4.100 -19.592 1.00 95.12 250 GLU A C 1
ATOM 2025 O O . GLU A 1 250 ? 26.785 3.985 -20.616 1.00 95.12 250 GLU A O 1
ATOM 2030 N N . ALA A 1 251 ? 28.739 3.718 -19.548 1.00 96.88 251 ALA A N 1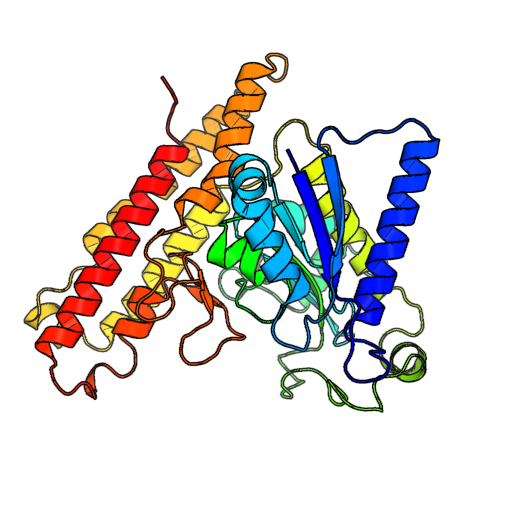
ATOM 2031 C CA . ALA A 1 251 ? 29.456 3.213 -20.722 1.00 96.88 251 ALA A CA 1
ATOM 2032 C C . ALA A 1 251 ? 28.824 1.929 -21.294 1.00 96.88 251 ALA A C 1
ATOM 2034 O O . ALA A 1 251 ? 28.790 1.722 -22.508 1.00 96.88 251 ALA A O 1
ATOM 2035 N N . GLN A 1 252 ? 28.302 1.059 -20.427 1.00 97.06 252 GLN A N 1
ATOM 2036 C CA . GLN A 1 252 ? 27.612 -0.160 -20.827 1.00 97.06 252 GLN A CA 1
ATOM 2037 C C . GLN A 1 252 ? 26.222 0.144 -21.399 1.00 97.06 252 GLN A C 1
ATOM 2039 O O . GLN A 1 252 ? 25.834 -0.481 -22.385 1.00 97.06 252 GLN A O 1
ATOM 2044 N N . LEU A 1 253 ? 25.489 1.119 -20.848 1.00 96.81 253 LEU A N 1
ATOM 2045 C CA . LEU A 1 253 ? 24.204 1.543 -21.419 1.00 96.81 253 LEU A CA 1
ATOM 2046 C C . LEU A 1 253 ? 24.368 1.979 -22.882 1.00 96.81 253 LEU A C 1
ATOM 2048 O O . LEU A 1 253 ? 23.584 1.558 -23.735 1.00 96.81 253 LEU A O 1
ATOM 2052 N N . GLU A 1 254 ? 25.421 2.741 -23.189 1.00 97.00 254 GLU A N 1
ATOM 2053 C CA . GLU A 1 254 ? 25.749 3.141 -24.562 1.00 97.00 254 GLU A CA 1
ATOM 2054 C C . GLU A 1 254 ? 26.194 1.942 -25.415 1.00 97.00 254 GLU A C 1
ATOM 2056 O O . GLU A 1 254 ? 25.639 1.706 -26.493 1.00 97.00 254 GLU A O 1
ATOM 2061 N N . MET A 1 255 ? 27.133 1.130 -24.912 1.00 97.25 255 MET A N 1
ATOM 2062 C CA . MET A 1 255 ? 27.661 -0.049 -25.614 1.00 97.25 255 MET A CA 1
ATOM 2063 C C . MET A 1 255 ? 26.558 -1.034 -26.030 1.00 97.25 255 MET A C 1
ATOM 2065 O O . MET A 1 255 ? 26.565 -1.524 -27.162 1.00 97.25 255 MET A O 1
ATOM 2069 N N . TYR A 1 256 ? 25.604 -1.317 -25.138 1.00 97.56 256 TYR A N 1
ATOM 2070 C CA . TYR A 1 256 ? 24.513 -2.273 -25.367 1.00 97.56 256 TYR A CA 1
ATOM 2071 C C . TYR A 1 256 ? 23.208 -1.612 -25.848 1.00 97.56 256 TYR A C 1
ATOM 2073 O O . TYR A 1 256 ? 22.201 -2.301 -26.045 1.00 97.56 256 TYR A O 1
ATOM 2081 N N . LYS A 1 257 ? 23.222 -0.293 -26.096 1.00 97.75 257 LYS A N 1
ATOM 2082 C CA . LYS A 1 257 ? 22.081 0.498 -26.594 1.00 97.75 257 LYS A CA 1
ATOM 2083 C C . LYS A 1 257 ? 20.827 0.339 -25.729 1.00 97.75 257 LYS A C 1
ATOM 2085 O O . LYS A 1 257 ? 19.736 0.043 -26.222 1.00 97.75 257 LYS A O 1
ATOM 2090 N N . VAL A 1 258 ? 21.001 0.493 -24.424 1.00 98.19 258 VAL A N 1
ATOM 2091 C CA . VAL A 1 258 ? 19.934 0.421 -23.424 1.00 98.19 258 VAL A CA 1
ATOM 2092 C C . VAL A 1 258 ? 19.376 1.831 -23.232 1.00 98.19 258 VAL A C 1
ATOM 2094 O O . VAL A 1 258 ? 20.085 2.710 -22.754 1.00 98.19 258 VAL A O 1
ATOM 2097 N N . SER A 1 259 ? 18.113 2.056 -23.597 1.00 98.00 259 SER A N 1
ATOM 2098 C CA . SER A 1 259 ? 17.433 3.344 -23.402 1.00 98.00 259 SER A CA 1
ATOM 2099 C C . SER A 1 259 ? 16.271 3.209 -22.418 1.00 98.00 259 SER A C 1
ATOM 2101 O O . SER A 1 259 ? 15.519 2.234 -22.463 1.00 98.00 259 SER A O 1
ATOM 2103 N N . PHE A 1 260 ? 16.125 4.212 -21.550 1.00 98.56 260 PHE A N 1
ATOM 2104 C CA . PHE A 1 260 ? 14.995 4.380 -20.631 1.00 98.56 260 PHE A CA 1
ATOM 2105 C C . PHE A 1 260 ? 13.904 5.305 -21.195 1.00 98.56 260 PHE A C 1
ATOM 2107 O O . PHE A 1 260 ? 12.866 5.469 -20.554 1.00 98.56 260 PHE A O 1
ATOM 2114 N N . ASP A 1 261 ? 14.091 5.874 -22.392 1.00 98.56 261 ASP A N 1
ATOM 2115 C CA . ASP A 1 261 ? 13.139 6.812 -23.003 1.00 98.56 261 ASP A CA 1
ATOM 2116 C C . ASP A 1 261 ? 11.716 6.239 -23.098 1.00 98.56 261 ASP A C 1
ATOM 2118 O O . ASP A 1 261 ? 10.776 6.962 -22.762 1.00 98.56 261 ASP A O 1
ATOM 2122 N N . PRO A 1 262 ? 11.501 4.952 -23.461 1.00 98.69 262 PRO A N 1
ATOM 2123 C CA . PRO A 1 262 ? 10.154 4.384 -23.474 1.00 98.69 262 PRO A CA 1
ATOM 2124 C C . PRO A 1 262 ? 9.490 4.380 -22.093 1.00 98.69 262 PRO A C 1
ATOM 2126 O O . PRO A 1 262 ? 8.290 4.630 -21.993 1.00 98.69 262 PRO A O 1
ATOM 2129 N N . LEU A 1 263 ? 10.256 4.125 -21.024 1.00 98.75 263 LEU A N 1
ATOM 2130 C CA . LEU A 1 263 ? 9.729 4.138 -19.659 1.00 98.75 263 LEU A CA 1
ATOM 2131 C C . LEU A 1 263 ? 9.350 5.559 -19.243 1.00 98.75 263 LEU A C 1
ATOM 2133 O O . LEU A 1 263 ? 8.232 5.772 -18.783 1.00 98.75 263 LEU A O 1
ATOM 2137 N N . PHE A 1 264 ? 10.237 6.535 -19.450 1.00 98.81 264 PHE A N 1
ATOM 2138 C CA . PHE A 1 264 ? 9.938 7.936 -19.142 1.00 98.81 264 PHE A CA 1
ATOM 2139 C C . PHE A 1 264 ? 8.765 8.473 -19.969 1.00 98.81 264 PHE A C 1
ATOM 2141 O O . PHE A 1 264 ? 7.909 9.168 -19.429 1.00 98.81 264 PHE A O 1
ATOM 2148 N N . SER A 1 265 ? 8.669 8.101 -21.248 1.00 98.81 265 SER A N 1
ATOM 2149 C CA . SER A 1 265 ? 7.526 8.447 -22.097 1.00 98.81 265 SER A CA 1
ATOM 2150 C C . SER A 1 265 ? 6.216 7.894 -21.536 1.00 98.81 265 SER A C 1
ATOM 2152 O O . SER A 1 265 ? 5.235 8.630 -21.461 1.00 98.81 265 SER A O 1
ATOM 2154 N N . ALA A 1 266 ? 6.194 6.624 -21.120 1.00 98.81 266 ALA A N 1
ATOM 2155 C CA . ALA A 1 266 ? 5.006 6.005 -20.537 1.00 98.81 266 ALA A CA 1
ATOM 2156 C C . ALA A 1 266 ? 4.619 6.652 -19.198 1.00 98.81 266 ALA A C 1
ATOM 2158 O O . ALA A 1 266 ? 3.440 6.887 -18.944 1.00 98.81 266 ALA A O 1
ATOM 2159 N N . VAL A 1 267 ? 5.601 6.978 -18.352 1.00 98.81 267 VAL A N 1
ATOM 2160 C CA . VAL A 1 267 ? 5.378 7.650 -17.061 1.00 98.81 267 VAL A CA 1
ATOM 2161 C C . VAL A 1 267 ? 4.814 9.060 -17.248 1.00 98.81 267 VAL A C 1
ATOM 2163 O O . VAL A 1 267 ? 3.858 9.418 -16.564 1.00 98.81 267 VAL A O 1
ATOM 2166 N N . ASN A 1 268 ? 5.341 9.834 -18.200 1.00 98.75 268 ASN A N 1
ATOM 2167 C CA . ASN A 1 268 ? 4.817 11.166 -18.514 1.00 98.75 268 ASN A CA 1
ATOM 2168 C C . ASN A 1 268 ? 3.381 11.088 -19.053 1.00 98.75 268 ASN A C 1
ATOM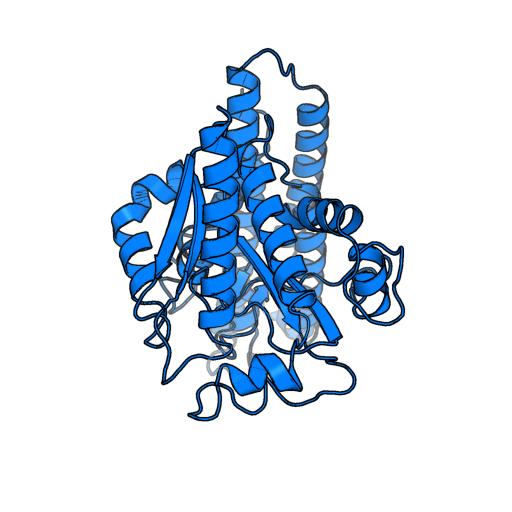 2170 O O . ASN A 1 268 ? 2.508 11.798 -18.559 1.00 98.75 268 ASN A O 1
ATOM 2174 N N . HIS A 1 269 ? 3.107 10.167 -19.987 1.00 98.69 269 HIS A N 1
ATOM 2175 C CA . HIS A 1 269 ? 1.745 9.939 -20.489 1.00 98.69 269 HIS A CA 1
ATOM 2176 C C . HIS A 1 269 ? 0.785 9.549 -19.361 1.00 98.69 269 HIS A C 1
ATOM 2178 O O . HIS A 1 269 ? -0.314 10.088 -19.257 1.00 98.69 269 HIS A O 1
ATOM 2184 N N . PHE A 1 270 ? 1.210 8.658 -18.461 1.00 98.81 270 PHE A N 1
ATOM 2185 C CA . PHE A 1 270 ? 0.418 8.291 -17.291 1.00 98.81 270 PHE A CA 1
ATOM 2186 C C . PHE A 1 270 ? 0.097 9.504 -16.408 1.00 98.81 270 PHE A C 1
ATOM 2188 O O . PHE A 1 270 ? -1.035 9.629 -15.943 1.00 98.81 270 PHE A O 1
ATOM 2195 N N . ALA A 1 271 ? 1.056 10.406 -16.181 1.00 98.75 271 ALA A N 1
ATOM 2196 C CA . ALA A 1 271 ? 0.847 11.613 -15.382 1.00 98.75 271 ALA A CA 1
ATOM 2197 C C . ALA A 1 271 ? -0.175 12.573 -16.012 1.00 98.75 271 ALA A C 1
ATOM 2199 O O . ALA A 1 271 ? -1.067 13.076 -15.313 1.00 98.75 271 ALA A O 1
ATOM 2200 N N . ASP A 1 272 ? -0.091 12.770 -17.328 1.00 98.56 272 ASP A N 1
ATOM 2201 C CA . ASP A 1 272 ? -1.038 13.588 -18.087 1.00 98.56 272 ASP A CA 1
ATOM 2202 C C . ASP A 1 272 ? -2.451 12.991 -18.022 1.00 98.56 272 ASP A C 1
ATOM 2204 O O . ASP A 1 272 ? -3.412 13.681 -17.664 1.00 98.56 272 ASP A O 1
ATOM 2208 N N . VAL A 1 273 ? -2.582 11.683 -18.273 1.00 98.44 273 VAL A N 1
ATOM 2209 C CA . VAL A 1 273 ? -3.876 10.988 -18.232 1.00 98.44 273 VAL A CA 1
ATOM 2210 C C . VAL A 1 273 ? -4.452 10.944 -16.816 1.00 98.44 273 VAL A C 1
ATOM 2212 O O . VAL A 1 273 ? -5.651 11.155 -16.642 1.00 98.44 273 VAL A O 1
ATOM 2215 N N . ALA A 1 274 ? -3.637 10.722 -15.782 1.00 98.56 274 ALA A N 1
ATOM 2216 C CA . ALA A 1 274 ? -4.100 10.748 -14.394 1.00 98.56 274 ALA A CA 1
ATOM 2217 C C . ALA A 1 274 ? -4.641 12.134 -14.005 1.00 98.56 274 ALA A C 1
ATOM 2219 O O . ALA A 1 274 ? -5.646 12.234 -13.296 1.00 98.56 274 ALA A O 1
ATOM 2220 N N . THR A 1 275 ? -4.010 13.203 -14.495 1.00 98.44 275 THR A N 1
ATOM 2221 C CA . THR A 1 275 ? -4.480 14.578 -14.294 1.00 98.44 275 THR A CA 1
ATOM 2222 C C . THR A 1 275 ? -5.793 14.835 -15.030 1.00 98.44 275 THR A C 1
ATOM 2224 O O . THR A 1 275 ? -6.737 15.359 -14.432 1.00 98.44 275 THR A O 1
ATOM 2227 N N . ASP A 1 276 ? -5.903 14.417 -16.293 1.00 98.25 276 ASP A N 1
ATOM 2228 C CA . ASP A 1 276 ? -7.154 14.528 -17.046 1.00 98.25 276 ASP A CA 1
ATOM 2229 C C . ASP A 1 276 ? -8.293 13.719 -16.408 1.00 98.25 276 ASP A C 1
ATOM 2231 O O . ASP A 1 276 ? -9.415 14.212 -16.280 1.00 98.25 276 ASP A O 1
ATOM 2235 N N . PHE A 1 277 ? -8.005 12.504 -15.940 1.00 98.56 277 PHE A N 1
ATOM 2236 C CA . PHE A 1 277 ? -8.968 11.656 -15.247 1.00 98.56 277 PHE A CA 1
ATOM 2237 C C . PHE A 1 277 ? -9.563 12.365 -14.025 1.00 98.56 277 PHE A C 1
ATOM 2239 O O . PHE A 1 277 ? -10.785 12.431 -13.900 1.00 98.56 277 PHE A O 1
ATOM 2246 N N . HIS A 1 278 ? -8.737 12.963 -13.159 1.00 98.12 278 HIS A N 1
ATOM 2247 C CA . HIS A 1 278 ? -9.227 13.705 -11.986 1.00 98.12 278 HIS A CA 1
ATOM 2248 C C . HIS A 1 278 ? -9.987 14.980 -12.360 1.00 98.12 278 HIS A C 1
ATOM 2250 O O . HIS A 1 278 ? -10.995 15.307 -11.728 1.00 98.12 278 HIS A O 1
ATOM 2256 N N . ARG A 1 279 ? -9.587 15.660 -13.440 1.00 98.06 279 ARG A N 1
ATOM 2257 C CA . ARG A 1 279 ? -10.361 16.771 -14.010 1.00 98.06 279 ARG A CA 1
ATOM 2258 C C . ARG A 1 279 ? -11.762 16.301 -14.418 1.00 98.06 279 ARG A C 1
ATOM 2260 O O . ARG A 1 279 ? -12.744 16.927 -14.021 1.00 98.06 279 ARG A O 1
ATOM 2267 N N . ARG A 1 280 ? -11.884 15.187 -15.147 1.00 97.50 280 ARG A N 1
ATOM 2268 C CA . ARG A 1 280 ? -13.186 14.599 -15.520 1.00 97.50 280 ARG A CA 1
ATOM 2269 C C . ARG A 1 280 ? -13.975 14.124 -14.299 1.00 97.50 280 ARG A C 1
ATOM 2271 O O . ARG A 1 280 ? -15.180 14.353 -14.236 1.00 97.50 280 ARG A O 1
ATOM 2278 N N . LEU A 1 281 ? -13.304 13.537 -13.308 1.00 97.12 281 LEU A N 1
ATOM 2279 C CA . LEU A 1 281 ? -13.917 13.072 -12.064 1.00 97.12 281 LEU A CA 1
ATOM 2280 C C . LEU A 1 281 ? -14.563 14.222 -11.276 1.00 97.12 281 LEU A C 1
ATOM 2282 O O . LEU A 1 281 ? -15.663 14.061 -10.756 1.00 97.12 281 LEU A O 1
ATOM 2286 N N . SER A 1 282 ? -13.930 15.399 -11.239 1.00 97.00 282 SER A N 1
ATOM 2287 C CA . SER A 1 282 ? -14.490 16.593 -10.581 1.00 97.00 282 SER A CA 1
ATOM 2288 C C . SER A 1 282 ? -15.726 17.179 -11.277 1.00 97.00 282 SER A C 1
ATOM 2290 O O . SER A 1 282 ? -16.490 17.913 -10.657 1.00 97.00 282 SER A O 1
ATOM 2292 N N . GLN A 1 283 ? -15.937 16.845 -12.552 1.00 96.62 283 GLN A N 1
ATOM 2293 C CA . GLN A 1 283 ? -17.080 17.281 -13.364 1.00 96.62 283 GLN A CA 1
ATOM 2294 C C . GLN A 1 283 ? -18.193 16.221 -13.429 1.00 96.62 283 GLN A C 1
ATOM 2296 O O . GLN A 1 283 ? -19.166 16.385 -14.164 1.00 96.62 283 GLN A O 1
ATOM 2301 N N . LEU A 1 284 ? -18.043 15.117 -12.694 1.00 96.38 284 LEU A N 1
ATOM 2302 C CA . LEU A 1 284 ? -18.957 13.984 -12.721 1.00 96.38 284 LEU A CA 1
ATOM 2303 C C . LEU A 1 284 ? -20.342 14.351 -12.173 1.00 96.38 284 LEU A C 1
ATOM 2305 O O . LEU A 1 284 ? -20.470 14.831 -11.047 1.00 96.38 284 LEU A O 1
ATOM 2309 N N . ASP A 1 285 ? -21.392 14.023 -12.928 1.00 96.06 285 ASP A N 1
ATOM 2310 C CA . ASP A 1 285 ? -22.758 14.054 -12.406 1.00 96.06 285 ASP A CA 1
ATOM 2311 C C . ASP A 1 285 ? -22.970 12.911 -11.403 1.00 96.06 285 ASP A C 1
ATOM 2313 O O . ASP A 1 285 ? -23.176 11.749 -11.767 1.00 96.06 285 ASP A O 1
ATOM 2317 N N . MET A 1 286 ? -22.939 13.263 -10.120 1.00 96.50 286 MET A N 1
ATOM 2318 C CA . MET A 1 286 ? -23.112 12.336 -9.002 1.00 96.50 286 MET A CA 1
ATOM 2319 C C . MET A 1 286 ? -24.512 11.709 -8.941 1.00 96.50 286 MET A C 1
ATOM 2321 O O . MET A 1 286 ? -24.687 10.681 -8.282 1.00 96.50 286 MET A O 1
ATOM 2325 N N . ASN A 1 287 ? -25.502 12.283 -9.636 1.00 97.31 287 ASN A N 1
ATOM 2326 C CA . ASN A 1 287 ? -26.855 11.733 -9.703 1.00 97.31 287 ASN A CA 1
ATOM 2327 C C . ASN A 1 287 ? -27.000 10.645 -10.768 1.00 97.31 287 ASN A C 1
ATOM 2329 O O . ASN A 1 287 ? -27.989 9.915 -10.738 1.00 97.31 287 ASN A O 1
ATOM 2333 N N . ASN A 1 288 ? -26.034 10.502 -11.683 1.00 97.69 288 ASN A N 1
ATOM 2334 C CA . ASN A 1 288 ? -26.019 9.449 -12.689 1.00 97.69 288 ASN A CA 1
ATOM 2335 C C . ASN A 1 288 ? -25.270 8.210 -12.154 1.00 97.69 288 ASN A C 1
ATOM 2337 O O . ASN A 1 288 ? -24.033 8.174 -12.161 1.00 97.69 288 ASN A O 1
ATOM 2341 N N . PRO A 1 289 ? -25.976 7.140 -11.733 1.00 97.56 289 PRO A N 1
ATOM 2342 C CA . PRO A 1 289 ? -25.332 6.015 -11.062 1.00 97.56 289 PRO A CA 1
ATOM 2343 C C . PRO A 1 289 ? -24.400 5.223 -11.983 1.00 97.56 289 PRO A C 1
ATOM 2345 O O . PRO A 1 289 ? -23.448 4.607 -11.502 1.00 97.56 289 PRO A O 1
ATOM 2348 N N . ILE A 1 290 ? -24.663 5.230 -13.295 1.00 97.75 290 ILE A N 1
ATOM 2349 C CA . ILE A 1 290 ? -23.841 4.534 -14.288 1.00 97.75 290 ILE A CA 1
ATOM 2350 C C . ILE A 1 290 ? -22.541 5.298 -14.518 1.00 97.75 290 ILE A C 1
ATOM 2352 O O . ILE A 1 290 ? -21.481 4.683 -14.477 1.00 97.75 290 ILE A O 1
ATOM 2356 N N . ALA A 1 291 ? -22.594 6.627 -14.649 1.00 97.31 291 ALA A N 1
ATOM 2357 C CA . ALA A 1 291 ? -21.390 7.450 -14.767 1.00 97.31 291 ALA A CA 1
ATOM 2358 C C . ALA A 1 291 ? -20.492 7.310 -13.524 1.00 97.31 291 ALA A C 1
ATOM 2360 O O . ALA A 1 291 ? -19.293 7.045 -13.641 1.00 97.31 291 ALA A O 1
ATOM 2361 N N . VAL A 1 292 ? -21.089 7.376 -12.326 1.00 98.38 292 VAL A N 1
ATOM 2362 C CA . VAL A 1 292 ? -20.385 7.129 -11.057 1.00 98.38 292 VAL A CA 1
ATOM 2363 C C . VAL A 1 292 ? -19.786 5.728 -11.008 1.00 98.38 292 VAL A C 1
ATOM 2365 O O . VAL A 1 292 ? -18.669 5.543 -10.519 1.00 98.38 292 VAL A O 1
ATOM 2368 N N . ARG A 1 293 ? -20.498 4.714 -11.505 1.00 98.25 293 ARG A N 1
ATOM 2369 C CA . ARG A 1 293 ? -19.982 3.346 -11.543 1.00 98.25 293 ARG A CA 1
ATOM 2370 C C . ARG A 1 293 ? -18.807 3.202 -12.510 1.00 98.25 293 ARG A C 1
ATOM 2372 O O . ARG A 1 293 ? -17.823 2.584 -12.118 1.00 98.25 293 ARG A O 1
ATOM 2379 N N . SER A 1 294 ? -18.879 3.779 -13.704 1.00 97.69 294 SER A N 1
ATOM 2380 C CA . SER A 1 294 ? -17.790 3.723 -14.685 1.00 97.69 294 SER A CA 1
ATOM 2381 C C . SER A 1 294 ? -16.504 4.341 -14.132 1.00 97.69 294 SER A C 1
ATOM 2383 O O . SER A 1 294 ? -15.463 3.693 -14.163 1.00 97.69 294 SER A O 1
ATOM 2385 N N . MET A 1 295 ? -16.587 5.523 -13.510 1.00 98.12 295 MET A N 1
ATOM 2386 C CA . MET A 1 295 ? -15.426 6.168 -12.873 1.00 98.12 295 MET A CA 1
ATOM 2387 C C . MET A 1 295 ? -14.860 5.341 -11.712 1.00 98.12 295 MET A C 1
ATOM 2389 O O . MET A 1 295 ? -13.650 5.161 -11.59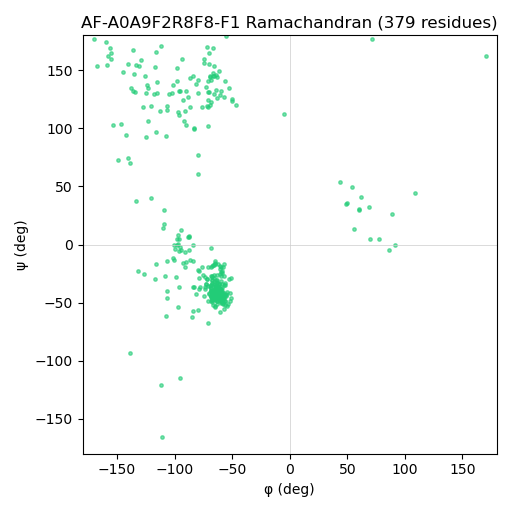3 1.00 98.12 295 MET A O 1
ATOM 2393 N N . ASN A 1 296 ? -15.733 4.780 -10.869 1.00 98.69 296 ASN A N 1
ATOM 2394 C CA . ASN A 1 296 ? -15.318 3.883 -9.789 1.00 98.69 296 ASN A CA 1
ATOM 2395 C C . ASN A 1 296 ? -14.622 2.618 -10.304 1.00 98.69 296 ASN A C 1
ATOM 2397 O O . ASN A 1 296 ? -13.736 2.093 -9.633 1.00 98.69 296 ASN A O 1
ATOM 2401 N N . ASP A 1 297 ? -15.034 2.106 -11.461 1.00 98.62 297 ASP A N 1
ATOM 2402 C CA . ASP A 1 297 ? -14.426 0.922 -12.051 1.00 98.62 297 ASP A CA 1
ATOM 2403 C C . ASP A 1 297 ? -13.040 1.242 -12.628 1.00 98.62 297 ASP A C 1
ATOM 2405 O O . ASP A 1 297 ? -12.132 0.445 -12.411 1.00 98.62 297 ASP A O 1
ATOM 2409 N N . GLN A 1 298 ? -12.830 2.425 -13.222 1.00 98.56 298 GLN A N 1
ATOM 2410 C CA . GLN A 1 298 ? -11.490 2.900 -13.606 1.00 98.56 298 GLN A CA 1
ATOM 2411 C C . GLN A 1 298 ? -10.566 3.029 -12.381 1.00 98.56 298 GLN A C 1
ATOM 2413 O O . GLN A 1 298 ? -9.473 2.466 -12.378 1.00 98.56 298 GLN A O 1
ATOM 2418 N N . LEU A 1 299 ? -11.035 3.663 -11.296 1.00 98.69 299 LEU A N 1
ATOM 2419 C CA . LEU A 1 299 ? -10.287 3.777 -10.032 1.00 98.69 299 LEU A CA 1
ATOM 2420 C C . LEU A 1 299 ? -9.919 2.409 -9.437 1.00 98.69 299 LEU A C 1
ATOM 2422 O O . LEU A 1 299 ? -8.786 2.189 -9.019 1.00 98.69 299 LEU A O 1
ATOM 2426 N N . MET A 1 300 ? -10.880 1.484 -9.391 1.00 98.50 300 MET A N 1
ATOM 2427 C CA . MET A 1 300 ? -10.690 0.152 -8.811 1.00 98.50 300 MET A CA 1
ATOM 2428 C C . MET A 1 300 ? -9.742 -0.723 -9.643 1.00 98.50 300 MET A C 1
ATOM 2430 O O . MET A 1 300 ? -8.980 -1.512 -9.080 1.00 98.50 300 MET A O 1
ATOM 2434 N N . LEU A 1 301 ? -9.847 -0.649 -10.972 1.00 98.50 301 LEU A N 1
ATOM 2435 C CA . LEU A 1 301 ? -9.112 -1.518 -11.892 1.00 98.50 301 LEU A CA 1
ATOM 2436 C C . LEU A 1 301 ? -7.724 -0.982 -12.245 1.00 98.50 301 LEU A C 1
ATOM 2438 O O . LEU A 1 301 ? -6.919 -1.757 -12.750 1.00 98.50 301 LEU A O 1
ATOM 2442 N N . LEU A 1 302 ? -7.414 0.279 -11.935 1.00 98.75 302 LEU A N 1
ATOM 2443 C CA . LEU A 1 302 ? -6.092 0.860 -12.166 1.00 98.75 302 LEU A CA 1
ATOM 2444 C C . LEU A 1 302 ? -4.964 0.004 -11.570 1.00 98.75 302 LEU A C 1
ATOM 2446 O O . LEU A 1 302 ? -4.022 -0.342 -12.270 1.00 98.75 302 LEU A O 1
ATOM 2450 N N . GLU A 1 303 ? -5.095 -0.420 -10.312 1.00 98.62 303 GLU A N 1
ATOM 2451 C CA . GLU A 1 303 ? -4.087 -1.266 -9.655 1.00 98.62 303 GLU A CA 1
ATOM 2452 C C . GLU A 1 303 ? -3.927 -2.638 -10.348 1.00 98.62 303 GLU A C 1
ATOM 2454 O O . GLU A 1 303 ? -2.838 -3.202 -10.415 1.00 98.62 303 GLU A O 1
ATOM 2459 N N . ARG A 1 304 ? -5.002 -3.164 -10.959 1.00 98.44 304 ARG A N 1
ATOM 2460 C CA . ARG A 1 304 ? -4.952 -4.421 -11.732 1.00 98.44 304 ARG A CA 1
ATOM 2461 C C . ARG A 1 304 ? -4.148 -4.279 -13.013 1.00 98.44 304 ARG A C 1
ATOM 2463 O O . ARG A 1 304 ? -3.618 -5.275 -13.495 1.00 98.44 304 ARG A O 1
ATOM 2470 N N . ALA A 1 305 ? -4.071 -3.074 -13.566 1.00 98.38 305 ALA A N 1
ATOM 2471 C CA . ALA A 1 305 ? -3.369 -2.817 -14.815 1.00 98.38 305 ALA A CA 1
ATOM 2472 C C . ALA A 1 305 ? -1.853 -3.008 -14.689 1.00 98.38 305 ALA A C 1
ATOM 2474 O O . ALA A 1 305 ? -1.177 -3.224 -15.689 1.00 98.38 305 ALA A O 1
ATOM 2475 N N . PHE A 1 306 ? -1.326 -2.991 -13.461 1.00 98.62 306 PHE A N 1
ATOM 2476 C CA . PHE A 1 306 ? 0.085 -3.230 -13.181 1.00 98.62 306 PHE A CA 1
ATOM 2477 C C . PHE A 1 306 ? 0.450 -4.711 -12.999 1.00 98.62 306 PHE A C 1
ATOM 2479 O O . PHE A 1 306 ? 1.587 -5.007 -12.631 1.00 98.62 306 PHE A O 1
ATOM 2486 N N . ILE A 1 307 ? -0.486 -5.639 -13.235 1.00 98.50 307 ILE A N 1
ATOM 2487 C CA . ILE A 1 307 ? -0.288 -7.085 -13.082 1.00 98.50 307 ILE A CA 1
ATOM 2488 C C . ILE A 1 307 ? 0.048 -7.728 -14.429 1.00 98.50 307 ILE A C 1
ATOM 2490 O O . ILE A 1 307 ? -0.809 -7.835 -15.306 1.00 98.50 307 ILE A O 1
ATOM 2494 N N . ASP A 1 308 ? 1.270 -8.244 -14.556 1.00 98.31 308 ASP A N 1
ATOM 2495 C CA . ASP A 1 308 ? 1.677 -9.093 -15.675 1.00 98.31 308 ASP A CA 1
ATOM 2496 C C . ASP A 1 308 ? 1.335 -10.565 -15.370 1.00 98.31 308 ASP A C 1
ATOM 2498 O O . ASP A 1 308 ? 1.855 -11.141 -14.405 1.00 98.31 308 ASP A O 1
ATOM 2502 N N . PRO A 1 309 ? 0.472 -11.222 -16.168 1.00 97.50 309 PRO A N 1
ATOM 2503 C CA . PRO A 1 309 ? 0.103 -12.618 -15.945 1.00 97.50 309 PRO A CA 1
ATOM 2504 C C . PRO A 1 309 ? 1.286 -13.597 -16.015 1.00 97.50 309 PRO A C 1
ATOM 2506 O O . PRO A 1 309 ? 1.173 -14.692 -15.459 1.00 97.50 309 PRO A O 1
ATOM 2509 N N . LEU A 1 310 ? 2.394 -13.231 -16.668 1.00 97.62 310 LEU A N 1
ATOM 2510 C CA . LEU A 1 310 ? 3.605 -14.052 -16.763 1.00 97.62 310 LEU A CA 1
ATOM 2511 C C . LEU A 1 310 ? 4.437 -14.035 -15.473 1.00 97.62 310 LEU A C 1
ATOM 2513 O O . LEU A 1 310 ? 5.225 -14.954 -15.241 1.00 97.62 310 LEU A O 1
ATOM 2517 N N . GLY A 1 311 ? 4.233 -13.034 -14.616 1.00 96.56 311 GLY A N 1
ATOM 2518 C CA . GLY A 1 311 ? 5.025 -12.833 -13.411 1.00 96.56 311 GLY A CA 1
ATOM 2519 C C . GLY A 1 311 ? 6.453 -12.355 -13.682 1.00 96.56 311 GLY A C 1
ATOM 2520 O O . GLY A 1 311 ? 6.908 -12.220 -14.819 1.00 96.56 311 GLY A O 1
ATOM 2521 N N . LEU A 1 312 ? 7.183 -12.095 -12.602 1.00 94.94 312 LEU A N 1
ATOM 2522 C CA . LEU A 1 312 ? 8.590 -11.717 -12.660 1.00 94.94 312 LEU A CA 1
ATOM 2523 C C . LEU A 1 312 ? 9.474 -12.931 -12.999 1.00 94.94 312 LEU A C 1
ATOM 2525 O O . LEU A 1 312 ? 9.101 -14.074 -12.707 1.00 94.94 312 LEU A O 1
ATOM 2529 N N . PRO A 1 313 ? 10.680 -12.716 -13.562 1.00 93.12 313 PRO A N 1
ATOM 2530 C CA . PRO A 1 313 ? 11.610 -13.800 -13.875 1.00 93.12 313 PRO A CA 1
ATOM 2531 C C . PRO A 1 313 ? 11.838 -14.735 -12.680 1.00 93.12 313 PRO A C 1
ATOM 2533 O O . PRO A 1 313 ? 12.203 -14.296 -11.589 1.00 93.12 313 PRO A O 1
ATOM 2536 N N . GLY A 1 314 ? 11.576 -16.031 -12.878 1.00 91.88 314 GLY A N 1
ATOM 2537 C CA . GLY A 1 314 ? 11.721 -17.067 -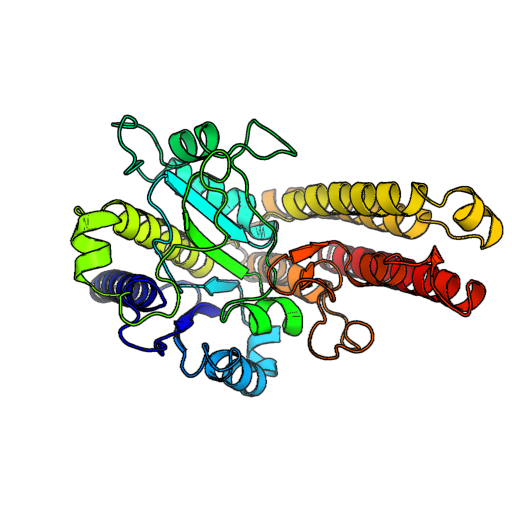11.848 1.00 91.88 314 GLY A CA 1
ATOM 2538 C C . GLY A 1 314 ? 10.705 -17.011 -10.698 1.00 91.88 314 GLY A C 1
ATOM 2539 O O . GLY A 1 314 ? 10.831 -17.789 -9.755 1.00 91.88 314 GLY A O 1
ATOM 2540 N N . ARG A 1 315 ? 9.709 -16.112 -10.737 1.00 93.62 315 ARG A N 1
ATOM 2541 C CA . ARG A 1 315 ? 8.767 -15.855 -9.632 1.00 93.62 315 ARG A CA 1
ATOM 2542 C C . ARG A 1 315 ? 7.340 -15.627 -10.148 1.00 93.62 315 ARG A C 1
ATOM 2544 O O . ARG A 1 315 ? 6.823 -14.515 -10.126 1.00 93.62 315 ARG A O 1
ATOM 2551 N N . LEU A 1 316 ? 6.679 -16.712 -10.558 1.00 95.56 316 LEU A N 1
ATOM 2552 C CA . LEU A 1 316 ? 5.361 -16.713 -11.228 1.00 95.56 316 LEU A CA 1
ATOM 2553 C C . LEU A 1 316 ? 4.209 -16.060 -10.432 1.00 95.56 316 LEU A C 1
ATOM 2555 O O . LEU A 1 316 ? 3.188 -15.667 -11.008 1.00 95.56 316 LEU A O 1
ATOM 2559 N N . PHE A 1 317 ? 4.336 -15.988 -9.106 1.00 95.88 317 PHE A N 1
ATOM 2560 C CA . PHE A 1 317 ? 3.305 -15.434 -8.225 1.00 95.88 317 PHE A CA 1
ATOM 2561 C C . PHE A 1 317 ? 3.491 -13.947 -7.918 1.00 95.88 317 PHE A C 1
ATOM 2563 O O . PHE A 1 317 ? 2.522 -13.298 -7.531 1.00 95.88 317 PHE A O 1
ATOM 2570 N N . TYR A 1 318 ? 4.676 -13.384 -8.169 1.00 96.62 318 TYR A N 1
ATOM 2571 C CA . TYR A 1 318 ? 4.890 -11.941 -8.117 1.00 96.62 318 TYR A CA 1
ATOM 2572 C C . TYR A 1 318 ? 4.670 -11.364 -9.504 1.00 96.62 318 TYR A C 1
ATOM 2574 O O . TYR A 1 318 ? 5.470 -11.577 -10.410 1.00 96.62 318 TYR A O 1
ATOM 2582 N N . ARG A 1 319 ? 3.541 -10.685 -9.672 1.00 97.88 319 ARG A N 1
ATOM 2583 C CA . ARG A 1 319 ? 3.038 -10.235 -10.974 1.00 97.88 319 ARG A CA 1
ATOM 2584 C C . ARG A 1 319 ? 2.975 -8.728 -11.099 1.00 97.88 319 ARG A C 1
ATOM 2586 O O . ARG A 1 319 ? 2.871 -8.209 -12.202 1.00 97.88 319 ARG A O 1
ATOM 2593 N N . HIS A 1 320 ? 3.033 -8.032 -9.977 1.00 98.06 320 HIS A N 1
ATOM 2594 C CA . HIS A 1 320 ? 3.004 -6.591 -9.955 1.00 98.06 320 HIS A CA 1
ATOM 2595 C C . HIS A 1 320 ? 4.324 -6.025 -10.511 1.00 98.06 320 HIS A C 1
ATOM 2597 O O . HIS A 1 320 ? 5.410 -6.273 -9.998 1.00 98.06 320 HIS A O 1
ATOM 2603 N N . ILE A 1 321 ? 4.232 -5.279 -11.615 1.00 98.25 321 ILE A N 1
ATOM 2604 C CA . ILE A 1 321 ? 5.400 -4.771 -12.357 1.00 98.25 321 ILE A CA 1
ATOM 2605 C C . ILE A 1 321 ? 6.023 -3.549 -11.686 1.00 98.25 321 ILE A C 1
ATOM 2607 O O . ILE A 1 321 ? 7.227 -3.328 -11.800 1.00 98.25 321 ILE A O 1
ATOM 2611 N N . ILE A 1 322 ? 5.217 -2.757 -10.974 1.00 97.88 322 ILE A N 1
ATOM 2612 C CA . ILE A 1 322 ? 5.716 -1.599 -10.225 1.00 97.88 322 ILE A CA 1
ATOM 2613 C C . ILE A 1 322 ? 6.305 -2.006 -8.882 1.00 97.88 322 ILE A C 1
ATOM 2615 O O . ILE A 1 322 ? 7.356 -1.491 -8.532 1.00 97.88 322 ILE A O 1
ATOM 2619 N N . PHE A 1 323 ? 5.671 -2.916 -8.146 1.00 95.06 323 PHE A N 1
ATOM 2620 C CA . PHE A 1 323 ? 6.093 -3.302 -6.804 1.00 95.06 323 PHE A CA 1
ATOM 2621 C C . PHE A 1 323 ? 6.322 -4.802 -6.736 1.00 95.06 323 PHE A C 1
ATOM 2623 O O . PHE A 1 323 ? 5.509 -5.558 -7.234 1.00 95.06 323 PHE A O 1
ATOM 2630 N N . ALA A 1 324 ? 7.393 -5.241 -6.087 1.00 90.25 324 ALA A N 1
ATOM 2631 C CA . ALA A 1 324 ? 7.491 -6.611 -5.594 1.00 90.25 324 ALA A CA 1
ATOM 2632 C C . ALA A 1 324 ? 8.510 -6.685 -4.455 1.00 90.25 324 ALA A C 1
ATOM 2634 O O . ALA A 1 324 ? 9.362 -5.798 -4.321 1.00 90.25 324 ALA A O 1
ATOM 2635 N N . PRO A 1 325 ? 8.475 -7.758 -3.651 1.00 84.25 325 PRO A N 1
ATOM 2636 C CA . PRO A 1 325 ? 9.592 -8.111 -2.788 1.00 84.25 325 PRO A CA 1
ATOM 2637 C C . PRO A 1 325 ? 10.890 -8.183 -3.605 1.00 84.25 325 PRO A C 1
ATOM 2639 O O . PRO A 1 325 ? 10.911 -8.785 -4.687 1.00 84.25 325 PRO A O 1
ATOM 2642 N N . SER A 1 326 ? 11.982 -7.597 -3.102 1.00 75.69 326 SER A N 1
ATOM 2643 C CA . SER A 1 326 ? 13.296 -7.784 -3.734 1.00 75.69 326 SER A CA 1
ATOM 2644 C C . SER A 1 326 ? 13.617 -9.277 -3.811 1.00 75.69 326 SER A C 1
ATOM 2646 O O . SER A 1 326 ? 13.374 -10.014 -2.850 1.00 75.69 326 SER A O 1
ATOM 2648 N N . SER A 1 327 ? 14.226 -9.726 -4.911 1.00 77.69 327 SER A N 1
ATOM 2649 C CA . SER A 1 327 ? 14.762 -11.089 -4.988 1.00 77.69 327 SER A CA 1
ATOM 2650 C C . SER A 1 327 ? 15.844 -11.361 -3.923 1.00 77.69 327 SER A C 1
ATOM 2652 O O . SER A 1 327 ? 16.073 -12.515 -3.562 1.00 77.69 327 SER A O 1
ATOM 2654 N N . HIS A 1 328 ? 16.435 -10.302 -3.351 1.00 73.44 328 HIS A N 1
ATOM 2655 C CA . HIS A 1 328 ? 17.500 -10.351 -2.344 1.00 73.44 328 HIS A CA 1
ATOM 2656 C C . HIS A 1 328 ? 17.043 -9.974 -0.921 1.00 73.44 328 HIS A C 1
ATOM 2658 O O . HIS A 1 328 ? 17.756 -10.246 0.043 1.00 73.44 328 HIS A O 1
ATOM 2664 N N . ASN A 1 329 ? 15.860 -9.369 -0.764 1.00 72.62 329 ASN A N 1
ATOM 2665 C CA . ASN A 1 329 ? 15.251 -9.053 0.532 1.00 72.62 329 ASN A CA 1
ATOM 2666 C C . ASN A 1 329 ? 13.719 -8.992 0.418 1.00 72.62 329 ASN A C 1
ATOM 2668 O O . ASN A 1 329 ? 13.156 -7.987 -0.019 1.00 72.62 329 ASN A O 1
ATOM 2672 N N . LYS A 1 330 ? 13.037 -10.046 0.877 1.00 71.44 330 LYS A N 1
ATOM 2673 C CA . LYS A 1 330 ? 11.581 -10.161 0.726 1.00 71.44 330 LYS A CA 1
ATOM 2674 C C . LYS A 1 330 ? 10.785 -9.103 1.510 1.00 71.44 330 LYS A C 1
ATOM 2676 O O . LYS A 1 330 ? 9.686 -8.739 1.105 1.00 71.44 330 LYS A O 1
ATOM 2681 N N . TYR A 1 331 ? 11.329 -8.570 2.605 1.00 59.91 331 TYR A N 1
ATOM 2682 C CA . TYR A 1 331 ? 10.600 -7.633 3.470 1.00 59.91 331 TYR A CA 1
ATOM 2683 C C . TYR A 1 331 ? 10.543 -6.204 2.918 1.00 59.91 331 TYR A C 1
ATOM 2685 O O . TYR A 1 331 ? 9.659 -5.432 3.287 1.00 59.91 331 TYR A O 1
ATOM 2693 N N . ALA A 1 332 ? 11.472 -5.832 2.035 1.00 67.06 332 ALA A N 1
ATOM 2694 C CA . ALA A 1 332 ? 11.486 -4.518 1.407 1.00 67.06 332 ALA A CA 1
ATOM 2695 C C . ALA A 1 332 ? 10.738 -4.560 0.066 1.00 67.06 332 ALA A C 1
ATOM 2697 O O . ALA A 1 332 ? 11.078 -5.345 -0.821 1.00 67.06 332 ALA A O 1
ATOM 2698 N N . GLY A 1 333 ? 9.735 -3.691 -0.089 1.00 72.94 333 GLY A N 1
ATOM 2699 C CA . GLY A 1 333 ? 9.110 -3.440 -1.385 1.00 72.94 333 GLY A CA 1
ATOM 2700 C C . GLY A 1 333 ? 10.061 -2.659 -2.288 1.00 72.94 333 GLY A C 1
ATOM 2701 O O . GLY A 1 333 ? 10.447 -1.535 -1.956 1.00 72.94 333 GLY A O 1
ATOM 2702 N N . MET A 1 334 ? 10.430 -3.248 -3.422 1.00 84.19 334 MET A N 1
ATOM 2703 C CA . MET A 1 334 ? 11.227 -2.599 -4.461 1.00 84.19 334 MET A CA 1
ATOM 2704 C C . MET A 1 334 ? 10.324 -2.082 -5.572 1.00 84.19 334 MET A C 1
ATOM 2706 O O . MET A 1 334 ? 9.357 -2.748 -5.945 1.00 84.19 334 MET A O 1
ATOM 2710 N N . SER A 1 335 ? 10.655 -0.902 -6.095 1.00 92.31 335 SER A N 1
ATOM 2711 C CA . SER A 1 335 ? 10.042 -0.358 -7.303 1.00 92.31 335 SER A CA 1
ATOM 2712 C C . SER A 1 335 ? 10.729 -0.904 -8.560 1.00 92.31 335 SER A C 1
ATOM 2714 O O . SER A 1 335 ? 11.938 -1.131 -8.551 1.00 92.31 335 SER A O 1
ATOM 2716 N N . PHE A 1 336 ? 9.962 -1.126 -9.632 1.00 96.62 336 PHE A N 1
ATOM 2717 C CA . PHE A 1 336 ? 10.427 -1.735 -10.889 1.00 96.62 336 PHE A CA 1
ATOM 2718 C C . PHE A 1 336 ? 11.336 -2.968 -10.672 1.00 96.62 336 PHE A C 1
ATOM 2720 O O . PHE A 1 336 ? 12.451 -3.024 -11.201 1.00 96.62 336 PHE A O 1
ATOM 2727 N N . PRO A 1 337 ? 10.879 -3.973 -9.897 1.00 95.19 337 PRO A N 1
ATOM 2728 C CA . PRO A 1 337 ? 11.684 -5.115 -9.457 1.00 95.19 337 PRO A CA 1
ATOM 2729 C C . PRO A 1 337 ? 12.328 -5.892 -10.610 1.00 95.19 337 PRO A C 1
ATOM 2731 O O . PRO A 1 337 ? 13.451 -6.359 -10.467 1.00 95.19 337 PRO A O 1
ATOM 2734 N N . GLY A 1 338 ? 11.659 -5.998 -11.763 1.00 95.69 338 GLY A N 1
ATOM 2735 C CA . GLY A 1 338 ? 12.229 -6.643 -12.947 1.00 95.69 338 GLY A CA 1
ATOM 2736 C C . GLY A 1 338 ? 13.501 -5.950 -13.440 1.00 95.69 338 GLY A C 1
ATOM 2737 O O . GLY A 1 338 ? 14.510 -6.610 -13.673 1.00 95.69 338 GLY A O 1
ATOM 2738 N N . ILE A 1 339 ? 13.482 -4.615 -13.532 1.00 97.00 339 ILE A N 1
ATOM 2739 C CA . ILE A 1 339 ? 14.648 -3.820 -13.944 1.00 97.00 339 ILE A CA 1
ATOM 2740 C C . ILE A 1 339 ? 15.729 -3.881 -12.861 1.00 97.00 339 ILE A C 1
ATOM 2742 O O . ILE A 1 339 ? 16.900 -4.093 -13.169 1.00 97.00 339 ILE A O 1
ATOM 2746 N N . TYR A 1 340 ? 15.333 -3.741 -11.593 1.00 95.12 340 TYR A N 1
ATOM 2747 C CA . TYR A 1 340 ? 16.250 -3.798 -10.457 1.00 95.12 340 TYR A CA 1
ATOM 2748 C C . TYR A 1 340 ? 17.018 -5.123 -10.400 1.00 95.12 340 TYR A C 1
ATOM 2750 O O . TYR A 1 340 ? 18.245 -5.120 -10.352 1.00 95.12 340 TYR A O 1
ATOM 2758 N N . ASP A 1 341 ? 16.315 -6.255 -10.459 1.00 92.94 341 ASP A N 1
ATOM 2759 C CA . ASP A 1 341 ? 16.936 -7.580 -10.394 1.00 92.94 341 ASP A CA 1
ATOM 2760 C C . ASP A 1 341 ? 17.801 -7.875 -11.635 1.00 92.94 341 ASP A C 1
ATOM 2762 O O . ASP A 1 341 ? 18.801 -8.587 -11.536 1.00 92.94 341 ASP A O 1
ATOM 2766 N N . ALA A 1 342 ? 17.454 -7.315 -12.802 1.00 94.00 342 ALA A N 1
ATOM 2767 C CA . ALA A 1 342 ? 18.271 -7.424 -14.011 1.00 94.00 342 ALA A CA 1
ATOM 2768 C C . ALA A 1 342 ? 19.592 -6.636 -13.901 1.00 94.00 342 ALA A C 1
ATOM 2770 O O . ALA A 1 342 ? 20.621 -7.102 -14.391 1.00 94.00 342 ALA A O 1
ATOM 2771 N N . LEU A 1 343 ? 19.573 -5.476 -13.234 1.00 93.75 343 LEU A N 1
ATOM 2772 C CA . LEU A 1 343 ? 20.759 -4.654 -12.958 1.00 93.75 343 LEU A CA 1
ATOM 2773 C C . LEU A 1 343 ? 21.591 -5.167 -11.772 1.00 93.75 343 LEU A C 1
ATOM 2775 O O . LEU A 1 343 ? 22.777 -4.849 -11.665 1.00 93.75 343 LEU A O 1
ATOM 2779 N N . PHE A 1 344 ? 20.999 -5.949 -10.869 1.00 90.50 344 PHE A N 1
ATOM 2780 C CA . PHE A 1 344 ? 21.679 -6.407 -9.663 1.00 90.50 344 PHE A CA 1
ATOM 2781 C C . PHE A 1 344 ? 22.891 -7.301 -9.982 1.00 90.50 344 PHE A C 1
ATOM 2783 O O . PHE A 1 344 ? 22.777 -8.322 -10.671 1.00 90.50 344 PHE A O 1
ATOM 2790 N N . ASP A 1 345 ? 24.058 -6.924 -9.442 1.00 86.19 345 ASP A N 1
ATOM 2791 C CA . ASP A 1 345 ? 25.352 -7.583 -9.670 1.00 86.19 345 ASP A CA 1
ATOM 2792 C C . ASP A 1 345 ? 25.652 -7.823 -11.169 1.00 86.19 345 ASP A C 1
ATOM 2794 O O . ASP A 1 345 ? 26.266 -8.827 -11.547 1.00 86.19 345 ASP A O 1
ATOM 2798 N N . ILE A 1 346 ? 25.223 -6.902 -12.046 1.00 92.88 346 ILE A N 1
ATOM 2799 C CA . ILE A 1 346 ? 25.340 -7.057 -13.505 1.00 92.88 346 ILE A CA 1
ATOM 2800 C C . ILE A 1 346 ? 26.790 -7.237 -13.978 1.00 92.88 346 ILE A C 1
ATOM 2802 O O . ILE A 1 346 ? 27.047 -8.049 -14.866 1.00 92.88 346 ILE A O 1
ATOM 2806 N N . ASP A 1 347 ? 27.755 -6.590 -13.317 1.00 89.81 347 ASP A N 1
ATOM 2807 C CA . ASP A 1 347 ? 29.188 -6.708 -13.634 1.00 89.81 347 ASP A CA 1
ATOM 2808 C C . ASP A 1 347 ? 29.758 -8.114 -13.369 1.00 89.81 347 ASP A C 1
ATOM 2810 O O . ASP A 1 347 ? 30.827 -8.463 -13.868 1.00 89.81 347 ASP A O 1
ATOM 2814 N N . ARG A 1 348 ? 29.059 -8.940 -12.578 1.00 91.75 348 ARG A N 1
ATOM 2815 C CA . ARG A 1 348 ? 29.466 -10.316 -12.241 1.00 91.75 348 ARG A CA 1
ATOM 2816 C C . ARG A 1 348 ? 28.798 -11.370 -13.122 1.00 91.75 348 ARG A C 1
ATOM 2818 O O . ARG A 1 348 ? 29.017 -12.566 -12.916 1.00 91.75 348 ARG A O 1
ATOM 2825 N N . LYS A 1 349 ? 27.955 -10.970 -14.077 1.00 91.81 349 LYS A N 1
ATOM 2826 C CA . LYS A 1 349 ? 27.246 -11.907 -14.956 1.00 91.81 349 LYS A CA 1
ATOM 2827 C C . LYS A 1 349 ? 28.219 -12.523 -15.962 1.00 91.81 349 LYS A C 1
ATOM 2829 O O . LYS A 1 349 ? 29.027 -11.836 -16.575 1.00 91.81 349 LYS A O 1
ATOM 2834 N N . THR A 1 350 ? 28.108 -13.837 -16.148 1.00 93.31 350 THR A N 1
ATOM 2835 C CA . THR A 1 350 ? 28.997 -14.623 -17.021 1.00 93.31 350 THR A CA 1
ATOM 2836 C C . THR A 1 350 ? 28.846 -14.288 -18.505 1.00 93.31 350 THR A C 1
ATOM 2838 O O . THR A 1 350 ? 29.802 -14.434 -19.260 1.00 93.31 350 THR A O 1
ATOM 2841 N N . ASP A 1 351 ? 27.662 -13.832 -18.920 1.00 95.56 351 ASP A N 1
ATOM 2842 C CA . ASP A 1 351 ? 27.350 -13.392 -20.281 1.00 95.56 351 ASP A CA 1
ATOM 2843 C C . ASP A 1 351 ? 26.796 -11.954 -20.229 1.00 95.56 351 ASP A C 1
ATOM 2845 O O . ASP A 1 351 ? 25.590 -11.764 -20.021 1.00 95.56 351 ASP A O 1
ATOM 2849 N N . PRO A 1 352 ? 27.664 -10.931 -20.370 1.00 94.31 352 PRO A N 1
ATOM 2850 C CA . PRO A 1 352 ? 27.258 -9.530 -20.293 1.00 94.31 352 PRO A CA 1
ATOM 2851 C C . PRO A 1 352 ? 26.201 -9.152 -21.333 1.00 94.31 352 PRO A C 1
ATOM 2853 O O . PRO A 1 352 ? 25.274 -8.411 -21.020 1.00 94.31 352 PRO A O 1
ATOM 2856 N N . HIS A 1 353 ? 26.283 -9.697 -22.551 1.00 95.31 353 HIS A N 1
ATOM 2857 C CA . HIS A 1 353 ? 25.325 -9.378 -23.608 1.00 95.31 353 HIS A CA 1
ATOM 2858 C C . HIS A 1 353 ? 23.916 -9.846 -23.231 1.00 95.31 353 HIS A C 1
ATOM 2860 O O . HIS A 1 353 ? 22.957 -9.083 -23.344 1.00 95.31 353 HIS A O 1
ATOM 2866 N N . LYS A 1 354 ? 23.764 -11.082 -22.739 1.00 96.50 354 LYS A N 1
ATOM 2867 C CA . LYS A 1 354 ? 22.455 -11.563 -22.264 1.00 96.50 354 LYS A CA 1
ATOM 2868 C C . LYS A 1 354 ? 21.948 -10.793 -21.050 1.00 96.50 354 LYS A C 1
ATOM 2870 O O . LYS A 1 354 ? 20.745 -10.575 -20.949 1.00 96.50 354 LYS A O 1
ATOM 2875 N N . ALA A 1 355 ? 22.837 -10.381 -20.147 1.00 96.88 355 ALA A N 1
ATOM 2876 C CA . ALA A 1 355 ? 22.448 -9.596 -18.980 1.00 96.88 355 ALA A CA 1
ATOM 2877 C C . ALA A 1 355 ? 21.839 -8.241 -19.383 1.00 96.88 355 ALA A C 1
ATOM 2879 O O . ALA A 1 355 ? 20.765 -7.883 -18.904 1.00 96.88 355 ALA A O 1
ATOM 2880 N N . TRP A 1 356 ? 22.462 -7.529 -20.324 1.00 97.62 356 TRP A N 1
ATOM 2881 C CA . TRP A 1 356 ? 21.945 -6.248 -20.814 1.00 97.62 356 TRP A CA 1
ATOM 2882 C C . TRP A 1 356 ? 20.699 -6.383 -21.699 1.00 97.62 356 TRP A C 1
ATOM 2884 O O . TRP A 1 356 ? 19.830 -5.512 -21.660 1.00 97.62 356 TRP A O 1
ATOM 2894 N N . GLU A 1 357 ? 20.542 -7.488 -22.434 1.00 97.69 357 GLU A N 1
ATOM 2895 C CA . GLU A 1 357 ? 19.276 -7.794 -23.119 1.00 97.69 357 GLU A CA 1
ATOM 2896 C C . GLU A 1 357 ? 18.123 -8.032 -22.130 1.00 97.69 357 GLU A C 1
ATOM 2898 O O . GLU A 1 357 ? 17.004 -7.579 -22.375 1.00 97.69 357 GLU A O 1
ATOM 2903 N N . GLU A 1 358 ? 18.380 -8.659 -20.977 1.00 96.75 358 GLU A N 1
ATOM 2904 C CA . GLU A 1 358 ? 17.366 -8.793 -19.924 1.00 96.75 358 GLU A CA 1
ATOM 2905 C C . GLU A 1 358 ? 16.979 -7.429 -19.334 1.00 96.75 358 GLU A C 1
ATOM 2907 O O . GLU A 1 358 ? 15.790 -7.165 -19.154 1.00 96.75 358 GLU A O 1
ATOM 2912 N N . VAL A 1 359 ? 17.939 -6.520 -19.118 1.00 97.81 359 VAL A N 1
ATOM 2913 C CA . VAL A 1 359 ? 17.644 -5.137 -18.695 1.00 97.81 359 VAL A CA 1
ATOM 2914 C C . VAL A 1 359 ? 16.727 -4.444 -19.711 1.00 97.81 359 VAL A C 1
ATOM 2916 O O . VAL A 1 359 ? 15.690 -3.899 -19.329 1.00 97.81 359 VAL A O 1
ATOM 2919 N N . LYS A 1 360 ? 17.044 -4.520 -21.012 1.00 98.38 360 LYS A N 1
ATOM 2920 C CA . LYS A 1 360 ? 16.206 -3.948 -22.086 1.00 98.38 360 LYS A CA 1
ATOM 2921 C C . LYS A 1 360 ? 14.800 -4.536 -22.086 1.00 98.38 360 LYS A C 1
ATOM 2923 O O . LYS A 1 360 ? 13.821 -3.797 -22.201 1.00 98.38 360 LYS A O 1
ATOM 2928 N N . ARG A 1 361 ? 14.691 -5.855 -21.920 1.00 98.25 361 ARG A N 1
ATOM 2929 C CA . ARG A 1 361 ? 13.405 -6.553 -21.850 1.00 98.25 361 ARG A CA 1
ATOM 2930 C C . ARG A 1 361 ? 12.560 -6.047 -20.683 1.00 98.25 361 ARG A C 1
ATOM 2932 O O . ARG A 1 361 ? 11.385 -5.748 -20.876 1.00 98.25 361 ARG A O 1
ATOM 2939 N N . GLN A 1 362 ? 13.149 -5.909 -19.498 1.00 98.12 362 GLN A N 1
ATOM 2940 C CA . GLN A 1 362 ? 12.437 -5.454 -18.303 1.00 98.12 362 GLN A CA 1
ATOM 2941 C C . GLN A 1 362 ? 12.022 -3.982 -18.389 1.00 98.12 362 GLN A C 1
ATOM 2943 O O . GLN A 1 362 ? 10.907 -3.648 -17.991 1.00 98.12 362 GLN A O 1
ATOM 2948 N N . ILE A 1 363 ? 12.852 -3.116 -18.982 1.00 98.69 363 ILE A N 1
ATOM 2949 C CA . ILE A 1 363 ? 12.469 -1.726 -19.283 1.00 98.69 363 ILE A CA 1
ATOM 2950 C C . ILE A 1 363 ? 11.266 -1.702 -20.232 1.00 98.69 363 ILE A C 1
ATOM 2952 O O . ILE A 1 363 ? 10.305 -0.977 -19.983 1.00 98.69 363 ILE A O 1
ATOM 2956 N N . SER A 1 364 ? 11.280 -2.524 -21.287 1.00 98.69 364 SER A N 1
ATOM 2957 C CA . SER A 1 364 ? 10.166 -2.608 -22.237 1.00 98.69 364 SER A CA 1
ATOM 2958 C C . SER A 1 364 ? 8.870 -3.086 -21.578 1.00 98.69 364 SER A C 1
ATOM 2960 O O . SER A 1 364 ? 7.809 -2.545 -21.882 1.00 98.69 364 SER A O 1
ATOM 2962 N N . ILE A 1 365 ? 8.936 -4.079 -20.683 1.00 98.69 365 ILE A N 1
ATOM 2963 C CA . ILE A 1 365 ? 7.769 -4.580 -19.938 1.00 98.69 365 ILE A CA 1
ATOM 2964 C C . ILE A 1 365 ? 7.226 -3.495 -19.008 1.00 98.69 365 ILE A C 1
ATOM 2966 O O . ILE A 1 365 ? 6.019 -3.254 -18.992 1.00 98.69 365 ILE A O 1
ATOM 2970 N N . ALA A 1 366 ? 8.098 -2.801 -18.273 1.00 98.81 366 ALA A N 1
ATOM 2971 C CA . ALA A 1 366 ? 7.700 -1.706 -17.396 1.00 98.81 366 ALA A CA 1
ATOM 2972 C C . ALA A 1 366 ? 7.035 -0.562 -18.176 1.00 98.81 366 ALA A C 1
ATOM 2974 O O . ALA A 1 366 ? 5.943 -0.133 -17.809 1.00 98.81 366 ALA A O 1
ATOM 2975 N N . ALA A 1 367 ? 7.642 -0.126 -19.284 1.00 98.81 367 ALA A N 1
ATOM 2976 C CA . ALA A 1 367 ? 7.095 0.914 -20.151 1.00 98.81 367 ALA A CA 1
ATOM 2977 C C . ALA A 1 367 ? 5.722 0.523 -20.717 1.00 98.81 367 ALA A C 1
ATOM 2979 O O . ALA A 1 367 ? 4.763 1.283 -20.597 1.00 98.81 367 ALA A O 1
ATOM 2980 N N . PHE A 1 368 ? 5.603 -0.690 -21.270 1.00 98.81 368 PHE A N 1
ATOM 2981 C CA . PHE A 1 368 ? 4.332 -1.217 -21.769 1.00 98.81 368 PHE A CA 1
ATOM 2982 C C . PHE A 1 368 ? 3.261 -1.245 -20.676 1.00 98.81 368 PHE A C 1
ATOM 2984 O O . PHE A 1 368 ? 2.138 -0.806 -20.904 1.00 98.81 368 PHE A O 1
ATOM 2991 N N . THR A 1 369 ? 3.610 -1.728 -19.484 1.00 98.81 369 THR A N 1
ATOM 2992 C CA . THR A 1 369 ? 2.655 -1.876 -18.382 1.00 98.81 369 THR A CA 1
ATOM 2993 C C . THR A 1 369 ? 2.164 -0.518 -17.882 1.00 98.81 369 THR A C 1
ATOM 2995 O O . THR A 1 369 ? 0.965 -0.338 -17.683 1.00 98.81 369 THR A O 1
ATOM 2998 N N . VAL A 1 370 ? 3.059 0.465 -17.731 1.00 98.81 370 VAL A N 1
ATOM 2999 C CA . VAL A 1 370 ? 2.681 1.837 -17.351 1.00 98.81 370 VAL A CA 1
ATOM 3000 C C . VAL A 1 370 ? 1.798 2.479 -18.426 1.00 98.81 370 VAL A C 1
ATOM 3002 O O . VAL A 1 370 ? 0.774 3.076 -18.098 1.00 98.81 370 VAL A O 1
ATOM 3005 N N . GLN A 1 371 ? 2.132 2.295 -19.706 1.00 98.62 371 GLN A N 1
ATOM 3006 C CA . GLN A 1 371 ? 1.324 2.795 -20.818 1.00 98.62 371 GLN A CA 1
ATOM 3007 C C . GLN A 1 371 ? -0.072 2.150 -20.850 1.00 98.62 371 GLN A C 1
ATOM 3009 O O . GLN A 1 371 ? -1.074 2.839 -21.031 1.00 98.62 371 GLN A O 1
ATOM 3014 N N . ALA A 1 372 ? -0.160 0.835 -20.645 1.00 98.44 372 ALA A N 1
ATOM 3015 C CA . ALA A 1 372 ? -1.429 0.115 -20.586 1.00 98.44 372 ALA A CA 1
ATOM 3016 C C . ALA A 1 372 ? -2.282 0.561 -19.386 1.00 98.44 372 ALA A C 1
ATOM 3018 O O . ALA A 1 372 ? -3.495 0.725 -19.519 1.00 98.44 372 ALA A O 1
ATOM 3019 N N . ALA A 1 373 ? -1.652 0.814 -18.235 1.00 98.56 373 ALA A N 1
ATOM 3020 C CA . ALA A 1 373 ? -2.322 1.358 -17.059 1.00 98.56 373 ALA A CA 1
ATOM 3021 C C . ALA A 1 373 ? -2.871 2.771 -17.296 1.00 98.56 373 ALA A C 1
ATOM 3023 O O . ALA A 1 373 ? -3.977 3.065 -16.844 1.00 98.56 373 ALA A O 1
ATOM 3024 N N . ALA A 1 374 ? -2.165 3.616 -18.054 1.00 98.44 374 ALA A N 1
ATOM 3025 C CA . ALA A 1 374 ? -2.688 4.917 -18.469 1.00 98.44 374 ALA A CA 1
ATOM 3026 C C . ALA A 1 374 ? -3.977 4.757 -19.295 1.00 98.44 374 ALA A C 1
ATOM 3028 O O . ALA A 1 374 ? -4.966 5.428 -19.015 1.00 98.44 374 ALA A O 1
ATOM 3029 N N . GLY A 1 375 ? -4.020 3.788 -20.216 1.00 97.56 375 GLY A N 1
ATOM 3030 C CA . GLY A 1 375 ? -5.213 3.483 -21.017 1.00 97.56 375 GLY A CA 1
ATOM 3031 C C . GLY A 1 375 ? -6.467 3.145 -20.194 1.00 97.56 375 GLY A C 1
ATOM 3032 O O . GLY A 1 375 ? -7.580 3.430 -20.627 1.00 97.56 375 GLY A O 1
ATOM 3033 N N . ILE A 1 376 ? -6.319 2.613 -18.971 1.00 97.12 376 ILE A N 1
ATOM 3034 C CA . ILE A 1 376 ? -7.456 2.379 -18.057 1.00 97.12 376 ILE A CA 1
ATOM 3035 C C . ILE A 1 376 ? -8.111 3.687 -17.604 1.00 97.12 376 ILE A C 1
ATOM 3037 O O . ILE A 1 376 ? -9.306 3.694 -17.310 1.00 97.12 376 ILE A O 1
ATOM 3041 N N . LEU A 1 377 ? -7.356 4.785 -17.544 1.00 97.62 377 LEU A N 1
ATOM 3042 C CA . LEU A 1 377 ? -7.806 6.098 -17.080 1.00 97.62 377 LEU A CA 1
ATOM 3043 C C . LEU A 1 377 ? -8.235 7.031 -18.215 1.00 97.62 377 LEU A C 1
ATOM 3045 O O . LEU A 1 377 ? -8.747 8.116 -17.938 1.00 97.62 377 LEU A O 1
ATOM 3049 N N . GLU A 1 378 ? -8.068 6.637 -19.475 1.00 95.62 378 GLU A N 1
ATOM 3050 C CA . GLU A 1 378 ? -8.520 7.424 -20.623 1.00 95.62 378 GLU A CA 1
ATOM 3051 C C . GLU A 1 378 ? -10.060 7.506 -20.680 1.00 95.62 378 GLU A C 1
ATOM 3053 O O . GLU A 1 378 ? -10.797 6.878 -19.906 1.00 95.62 378 GLU A O 1
ATOM 3058 N N . ALA A 1 379 ? -10.588 8.378 -21.539 1.00 86.00 379 ALA A N 1
ATOM 3059 C CA . ALA A 1 379 ? -12.029 8.488 -21.715 1.00 86.00 379 ALA A CA 1
ATOM 3060 C C . ALA A 1 379 ? -12.571 7.222 -22.392 1.00 86.00 379 ALA A C 1
ATOM 3062 O O . ALA A 1 379 ? -12.153 6.869 -23.492 1.00 86.00 379 ALA A O 1
ATOM 3063 N N . VAL A 1 380 ? -13.515 6.551 -21.733 1.00 75.00 380 VAL A N 1
ATOM 3064 C CA . VAL A 1 380 ? -14.252 5.438 -22.337 1.00 75.00 380 VAL A CA 1
ATOM 3065 C C . VAL A 1 380 ? -15.283 6.045 -23.291 1.00 75.00 380 VAL A C 1
ATOM 3067 O O . VAL A 1 380 ? -16.113 6.842 -22.846 1.00 75.00 380 VAL A O 1
ATOM 3070 N N . LEU A 1 381 ? -15.162 5.727 -24.584 1.00 46.44 381 LEU A N 1
ATOM 3071 C CA . LEU A 1 381 ? -16.088 6.149 -25.644 1.00 46.44 381 LEU A CA 1
ATOM 3072 C C . LEU A 1 381 ? -17.481 5.537 -25.477 1.00 46.44 381 LEU A C 1
ATOM 3074 O O . LEU A 1 381 ? -17.562 4.349 -25.079 1.00 46.44 381 LEU A O 1
#

Organism: Python bivittatus (NCBI:txid176946)

Foldseek 3Di:
DEEEEEFEDDALAACLFWFVLLVVLLVVLVVVVVVVVVVVDDWQAHYHYYHAYCVVVPLPRLQVVCVVCLVVCLQRFQAYEYRGGAFQAAQAKAKEWALQCQVVLLVLQQVDQPPDPPRVPGGSQVSQLVQAADPVGSVGHDYAYDFDDTSCCLVPQFSLHGYMYMHHHDRVVPDVDDTHDQGRHPPSRNCCCCPPTCVPCVSSVSRSSSSSSQSRQCGHPLAGSTQQLSVLVVLQVQLVVLVVLVVVVVVLCVVLVADLVLSVVLSVLSNVLSVVLVVVVVVDDSVPSVSSVLSNSLRRCLSVLQFACCAAVVGNRRGRQQWYQAPVGRRHIHGRNQLVVLSPVLVVDPDNNVSVVSNNVSSVSNSVSSNSSSVSSHDDD

InterPro domains:
  IPR007365 Transferrin receptor-like, dimerisation domain [PF04253] (258-377)
  IPR007484 Peptidase M28 [PF04389] (2-191)
  IPR036757 Transferrin receptor-like, dimerisation domain superfamily [G3DSA:1.20.930.40] (227-380)
  IPR036757 Transferrin receptor-like, dimerisation domain superfamily [SSF47672] (225-378)
  IPR039373 Transferrin receptor protein 1/Glutamate carboxypeptidase 2-like [PTHR10404] (1-379)

Sequence (381 aa):
RYVIFGGHRDSWVFGGIDPTTGAAVLQEVARSFGKMMEKGWRPRRTIIFASWDAEEFGLLGSTEWAEENSKILQTRAVAYINTDSSIEGNYTLRVDCTPLLNQLVYNLTKEISSPDEGYGGKSLYESWLEKDPSHENNQRPRINKLGSGSDFEAFFQRLGIVSGRVRYTKNRKVDKYSNYPVYHTTYETFELVKQFYDPTFQKQLTVAQIRAGLVYELSDSLVLPLQCQDYAEALTLYANEIYDQAKKHEAQLEMYKVSFDPLFSAVNHFADVATDFHRRLSQLDMNNPIAVRSMNDQLMLLERAFIDPLGLPGRLFYRHIIFAPSSHNKYAGMSFPGIYDALFDIDRKTDPHKAWEEVKRQISIAAFTVQAAAGILEAVL

Mean predicted aligned error: 3.16 Å